Protein AF-A0A0F9QNY8-F1 (afdb_monomer_lite)

Sequence (390 aa):
MPELSDDEKRMIEIEEQAEVAAQELADTAKVEPTPGHRPQGAVPPGGPQTPKPKPKPRRVADGAPGIRGEDWPPPPAPPGTQGAATTAAPSGAMATREQPTALVPTMPAPLAETATTAAAAQAKAAVEARYLVAWRNPRSDDAVRGKLLRECQRPRFAKVAEYERPIGGGKSIKGPSIRFAEAAMRCMGNMLPEAYAIYDDDDKRIVRVSVTDLEANVTHTKDIVVTKTVERRSLRRGQEAVSSRTNSTGQTTHTVRASEDDLLNKEGALISKAMRTCALRLIPGDLVDEAMDLCRATASDHAAKDPDAARKEIADAFAQLNVTAADLEKYLGHDLSKCSPAQLADLRALYAAVRDGETTWAAVLEASGASTAPSGTGTDGLKAALGKKS

Secondary structure (DSSP, 8-state):
-PPPPHHHHHHHHHHHHHHHHHHHHHHHTT-PPP---PPP--PPPP-PPPPPPPPPPPP-------------PPPPPPPP--------------------------PPP-HHHHHHHHHHHHHHHHHHHHHHHHHHS---HHHHHHHHHHHHTSHHHHHHHEEEEEETTTEEEEEE-HHHHHHHHHHH-SEEEEEEEEEE-SSEEEEEEEEEETTTTEEEEEEEEEESEEEESS--TTPPEEEEEE-TTS-EEEEEEPPHHHHHHHHHHHHHHHHHHHHHHHS-HHHHHHHHHHHHHHHHHHHHH-HHHHHHHHHHHHHTTT--HHHHHHHHTS-GGG--HHHHHHHHHHHHHHHTTSS-HHHHHHHTT---------TTHHHHSSS---

Foldseek 3Di:
DDDDDPVRVVVVVVVVVVVVVVVVVVVVVPDDDDDDDDDDDDDDDDDDDDDDDDDDDDDDDDDDDDDDDDDDDDDDDDDDDDDDDDDDDDDDDDDDDDDPDDDDPPDPDPVVVVVVVVVVVVVVCVLVVLLVVCVVDPDDPVQLLVQLLVQLLPQVSLLQQKAWADDAPRDIDIFGHLSSLVSSCVSNPSKDWDKDFPDDDQFWTKIKTWIARSNVRDIDIDIDIQTQKDKDLDDDVPWDFPDWDQDPVRGIIGITGHDPVRSVLSVVLRNSVRNSVNSCVPDDVVSRVVSNVSSVVSNLVVCVVPVPVLLVVLQVLVVVVVQHQVLVCLLVVHHSVPDDSVNSSVSSSVSVCCVSVVDPSVRSCVSSVSDDPDPDPDPPVVVVVPPPDD

pLDDT: mean 73.67, std 22.43, range [26.45, 97.81]

Structure (mmCIF, N/CA/C/O backbone):
data_AF-A0A0F9QNY8-F1
#
_entry.id   AF-A0A0F9QNY8-F1
#
loop_
_atom_site.group_PDB
_atom_site.id
_atom_site.type_symbol
_atom_site.label_atom_id
_atom_site.label_alt_id
_atom_site.label_comp_id
_atom_site.label_asym_id
_atom_site.label_entity_id
_atom_site.label_seq_id
_atom_site.pdbx_PDB_ins_code
_atom_site.Cartn_x
_atom_site.Cartn_y
_atom_site.Cartn_z
_atom_site.occupancy
_atom_site.B_iso_or_equiv
_atom_site.auth_seq_id
_atom_site.auth_comp_id
_atom_site.auth_asym_id
_atom_site.auth_atom_id
_atom_site.pdbx_PDB_model_num
ATOM 1 N N . MET A 1 1 ? 37.080 -20.803 -36.837 1.00 48.16 1 MET A N 1
ATOM 2 C CA . MET A 1 1 ? 35.998 -19.938 -36.329 1.00 48.16 1 MET A CA 1
ATOM 3 C C . MET A 1 1 ? 35.086 -20.844 -35.525 1.00 48.16 1 MET A C 1
ATOM 5 O O . MET A 1 1 ? 34.641 -21.818 -36.120 1.00 48.16 1 MET A O 1
ATOM 9 N N . PRO A 1 2 ? 34.918 -20.658 -34.207 1.00 61.91 2 PRO A N 1
ATOM 10 C CA . PRO A 1 2 ? 33.970 -21.478 -33.463 1.00 61.91 2 PRO A CA 1
ATOM 11 C C . PRO A 1 2 ? 32.557 -21.136 -33.951 1.00 61.91 2 PRO A C 1
ATOM 13 O O . PRO A 1 2 ? 32.222 -19.960 -34.081 1.00 61.91 2 PRO A O 1
ATOM 16 N N . GLU A 1 3 ? 31.778 -22.153 -34.309 1.00 68.69 3 GLU A N 1
ATOM 17 C CA . GLU A 1 3 ? 30.377 -21.972 -34.686 1.00 68.69 3 GLU A CA 1
ATOM 18 C C . GLU A 1 3 ? 29.588 -21.525 -33.452 1.00 68.69 3 GLU A C 1
ATOM 20 O O . GLU A 1 3 ? 29.694 -22.142 -32.393 1.00 68.69 3 GLU A O 1
ATOM 25 N N . LEU A 1 4 ? 28.836 -20.430 -33.593 1.00 76.25 4 LEU A N 1
ATOM 26 C CA . LEU A 1 4 ? 27.919 -19.937 -32.565 1.00 76.25 4 LEU A CA 1
ATOM 27 C C . LEU A 1 4 ? 26.930 -21.044 -32.190 1.00 76.25 4 LEU A C 1
ATOM 29 O O . LEU A 1 4 ? 26.404 -21.738 -33.070 1.00 76.25 4 LEU A O 1
ATOM 33 N N . SER A 1 5 ? 26.682 -21.190 -30.892 1.00 83.00 5 SER A N 1
ATOM 34 C CA . SER A 1 5 ? 25.685 -22.125 -30.380 1.00 83.00 5 SER A CA 1
ATOM 35 C C . SER A 1 5 ? 24.284 -21.733 -30.859 1.00 83.00 5 SER A C 1
ATOM 37 O O . SER A 1 5 ? 24.007 -20.571 -31.165 1.00 83.00 5 SER A O 1
ATOM 39 N N . ASP A 1 6 ? 23.382 -22.706 -30.952 1.00 80.38 6 ASP A N 1
ATOM 40 C CA . ASP A 1 6 ? 22.031 -22.458 -31.469 1.00 80.38 6 ASP A CA 1
ATOM 41 C C . ASP A 1 6 ? 21.213 -21.516 -30.565 1.00 80.38 6 ASP A C 1
ATOM 43 O O . ASP A 1 6 ? 20.326 -20.813 -31.053 1.00 80.38 6 ASP A O 1
ATOM 47 N N . ASP A 1 7 ? 21.568 -21.421 -29.280 1.00 76.38 7 ASP A N 1
ATOM 48 C CA . ASP A 1 7 ? 20.998 -20.448 -28.346 1.00 76.38 7 ASP A CA 1
ATOM 49 C C . ASP A 1 7 ? 21.486 -19.018 -28.636 1.00 76.38 7 ASP A C 1
ATOM 51 O O . ASP A 1 7 ? 20.692 -18.080 -28.606 1.00 76.38 7 ASP A O 1
ATOM 55 N N . GLU A 1 8 ? 22.758 -18.832 -29.006 1.00 82.69 8 GLU A N 1
ATOM 56 C CA . GLU A 1 8 ? 23.292 -17.519 -29.404 1.00 82.69 8 GLU A CA 1
ATOM 57 C C . GLU A 1 8 ? 22.678 -17.033 -30.723 1.00 82.69 8 GLU A C 1
ATOM 59 O O . GLU A 1 8 ? 22.357 -15.854 -30.855 1.00 82.69 8 GLU A O 1
ATOM 64 N N . LYS A 1 9 ? 22.434 -17.940 -31.678 1.00 85.81 9 LYS A N 1
ATOM 65 C CA . LYS A 1 9 ? 21.741 -17.603 -32.935 1.00 85.81 9 LYS A CA 1
ATOM 66 C C . LYS A 1 9 ? 20.295 -17.169 -32.690 1.00 85.81 9 LYS A C 1
ATOM 68 O O . LYS A 1 9 ? 19.847 -16.200 -33.292 1.00 85.81 9 LYS A O 1
ATOM 73 N N . ARG A 1 10 ? 19.587 -17.841 -31.774 1.00 85.31 10 ARG A N 1
ATOM 74 C CA . ARG A 1 10 ? 18.216 -17.468 -31.386 1.00 85.31 10 ARG A CA 1
ATOM 75 C C . ARG A 1 10 ? 18.153 -16.124 -30.674 1.00 85.31 10 ARG A C 1
ATOM 77 O O . ARG A 1 10 ? 17.212 -15.375 -30.899 1.00 85.31 10 ARG A O 1
ATOM 84 N N . MET A 1 11 ? 19.141 -15.803 -29.841 1.00 80.88 11 MET A N 1
ATOM 85 C CA . MET A 1 11 ? 19.204 -14.494 -29.184 1.00 80.88 11 MET A CA 1
ATOM 86 C C . MET A 1 11 ? 19.400 -13.359 -30.193 1.00 80.88 11 MET A C 1
ATOM 88 O O . MET A 1 11 ? 18.719 -12.345 -30.084 1.00 80.88 11 MET A O 1
ATOM 92 N N . ILE A 1 12 ? 20.255 -13.559 -31.201 1.00 87.38 12 ILE A N 1
ATOM 93 C CA . ILE A 1 12 ? 20.459 -12.585 -32.285 1.00 87.38 12 ILE A CA 1
ATOM 94 C C . ILE A 1 12 ? 19.169 -12.400 -33.098 1.00 87.38 12 ILE A C 1
ATOM 96 O O . ILE A 1 12 ? 18.776 -11.273 -33.376 1.00 87.38 12 ILE A O 1
ATOM 100 N N . GLU A 1 13 ? 18.468 -13.490 -33.420 1.00 86.38 13 GLU A N 1
ATOM 101 C CA . GLU A 1 13 ? 17.210 -13.438 -34.176 1.00 86.38 13 GLU A CA 1
ATOM 102 C C . GLU A 1 13 ? 16.085 -12.730 -33.396 1.00 86.38 13 GLU A C 1
ATOM 104 O O . GLU A 1 13 ? 15.302 -11.976 -33.971 1.00 86.38 13 GLU A O 1
ATOM 109 N N . ILE A 1 14 ? 16.025 -12.913 -32.073 1.00 86.12 14 ILE A N 1
ATOM 110 C CA . ILE A 1 14 ? 15.071 -12.211 -31.199 1.00 86.12 14 ILE A CA 1
ATOM 111 C C . ILE A 1 14 ? 15.408 -10.717 -31.097 1.00 86.12 14 ILE A C 1
ATOM 113 O O . ILE A 1 14 ? 14.499 -9.885 -31.099 1.00 86.12 14 ILE A O 1
ATOM 117 N N . GLU A 1 15 ? 16.691 -10.367 -31.011 1.00 85.69 15 GLU A N 1
ATOM 118 C CA . GLU A 1 15 ? 17.145 -8.975 -30.945 1.00 85.69 15 GLU A CA 1
ATOM 119 C C . GLU A 1 15 ? 16.837 -8.230 -32.255 1.00 85.69 15 GLU A C 1
ATOM 121 O O . GLU A 1 15 ? 16.285 -7.129 -32.222 1.00 85.69 15 GLU A O 1
ATOM 126 N N . GLU A 1 16 ? 17.054 -8.879 -33.403 1.00 88.31 16 GLU A N 1
ATOM 127 C CA . GLU A 1 16 ? 16.723 -8.343 -34.728 1.00 88.31 16 GLU A CA 1
ATOM 128 C C . GLU A 1 16 ? 15.202 -8.170 -34.914 1.00 88.31 16 GLU A C 1
ATOM 130 O O . GLU A 1 16 ? 14.735 -7.133 -35.389 1.00 88.31 16 GLU A O 1
ATOM 135 N N . GLN A 1 17 ? 14.392 -9.132 -34.453 1.00 82.31 17 GLN A N 1
ATOM 136 C CA . GLN A 1 17 ? 12.926 -9.022 -34.482 1.00 82.31 17 GLN A CA 1
ATOM 137 C C . GLN A 1 17 ? 12.395 -7.901 -33.576 1.00 82.31 17 GLN A C 1
ATOM 139 O O . GLN A 1 17 ? 11.432 -7.217 -33.935 1.00 82.31 17 GLN A O 1
ATOM 144 N N . ALA A 1 18 ? 13.017 -7.686 -32.414 1.00 81.62 18 ALA A N 1
ATOM 145 C CA . ALA A 1 18 ? 12.651 -6.602 -31.508 1.00 81.62 18 ALA A CA 1
ATOM 146 C C . ALA A 1 18 ? 12.974 -5.221 -32.104 1.00 81.62 18 ALA A C 1
ATOM 148 O O . ALA A 1 18 ? 12.192 -4.281 -31.936 1.00 81.62 18 ALA A O 1
ATOM 149 N N . GLU A 1 19 ? 14.087 -5.099 -32.830 1.00 84.88 19 GLU A N 1
ATOM 150 C CA . GLU A 1 19 ? 14.492 -3.856 -33.489 1.00 84.88 19 GLU A CA 1
ATOM 151 C C . GLU A 1 19 ? 13.562 -3.505 -34.664 1.00 84.88 19 GLU A C 1
ATOM 153 O O . GLU A 1 19 ? 13.118 -2.360 -34.783 1.00 84.88 19 GLU A O 1
ATOM 158 N N . VAL A 1 20 ? 13.150 -4.500 -35.458 1.00 87.06 20 VAL A N 1
ATOM 159 C CA . VAL A 1 20 ? 12.150 -4.326 -36.530 1.00 87.06 20 VAL A CA 1
ATOM 160 C C . VAL A 1 20 ? 10.791 -3.902 -35.964 1.00 87.06 20 VAL A C 1
ATOM 162 O O . VAL A 1 20 ? 10.191 -2.945 -36.455 1.00 87.06 20 VAL A O 1
ATOM 165 N N . ALA A 1 21 ? 10.323 -4.541 -34.888 1.00 80.38 21 ALA A N 1
ATOM 166 C CA . ALA A 1 21 ? 9.055 -4.182 -34.250 1.00 80.38 21 ALA A CA 1
ATOM 167 C C . ALA A 1 21 ? 9.073 -2.757 -33.661 1.00 80.38 21 ALA A C 1
ATOM 169 O O . ALA A 1 21 ? 8.077 -2.031 -33.737 1.00 80.38 21 ALA A O 1
ATOM 170 N N . ALA A 1 22 ? 10.208 -2.327 -33.100 1.00 77.19 22 ALA A N 1
ATOM 171 C CA . ALA A 1 22 ? 10.386 -0.962 -32.612 1.00 77.19 22 ALA A CA 1
ATOM 172 C C . ALA A 1 22 ? 10.352 0.066 -33.757 1.00 77.19 22 ALA A C 1
ATOM 174 O O . ALA A 1 22 ? 9.765 1.143 -33.605 1.00 77.19 22 ALA A O 1
ATOM 175 N N . GLN A 1 23 ? 10.924 -0.279 -34.912 1.00 76.50 23 GLN A N 1
ATOM 176 C CA . GLN A 1 23 ? 10.921 0.567 -36.102 1.00 76.50 23 GLN A CA 1
ATOM 177 C C . GLN A 1 23 ? 9.512 0.709 -36.707 1.00 76.50 23 GLN A C 1
ATOM 179 O O . GLN A 1 23 ? 9.088 1.823 -37.020 1.00 76.50 23 GLN A O 1
ATOM 184 N N . GLU A 1 24 ? 8.735 -0.376 -36.778 1.00 76.88 24 GLU A N 1
ATOM 185 C CA . GLU A 1 24 ? 7.340 -0.346 -37.249 1.00 76.88 24 GLU A CA 1
ATOM 186 C C . GLU A 1 24 ? 6.421 0.483 -36.331 1.00 76.88 24 GLU A C 1
ATOM 188 O O . GLU A 1 24 ? 5.561 1.241 -36.798 1.00 76.88 24 GLU A O 1
ATOM 193 N N . LEU A 1 25 ? 6.628 0.414 -35.012 1.00 72.25 25 LEU A N 1
ATOM 194 C CA . LEU A 1 25 ? 5.935 1.265 -34.036 1.00 72.25 25 LEU A CA 1
ATOM 195 C C . LEU A 1 25 ? 6.307 2.749 -34.183 1.00 72.25 25 LEU A C 1
ATOM 197 O O . LEU A 1 25 ? 5.453 3.627 -34.039 1.00 72.25 25 LEU A O 1
ATOM 201 N N . ALA A 1 26 ? 7.566 3.047 -34.504 1.00 70.38 26 ALA A N 1
ATOM 202 C CA . ALA A 1 26 ? 8.018 4.414 -34.739 1.00 70.38 26 ALA A CA 1
ATOM 203 C C . ALA A 1 26 ? 7.465 5.001 -36.049 1.00 70.38 26 ALA A C 1
ATOM 205 O O . ALA A 1 26 ? 7.226 6.208 -36.124 1.00 70.38 26 ALA A O 1
ATOM 206 N N . ASP A 1 27 ? 7.239 4.173 -37.069 1.00 71.19 27 ASP A N 1
ATOM 207 C CA . ASP A 1 27 ? 6.723 4.617 -38.365 1.00 71.19 27 ASP A CA 1
ATOM 208 C C . ASP A 1 27 ? 5.192 4.726 -38.388 1.00 71.19 27 ASP A C 1
ATOM 210 O O . ASP A 1 27 ? 4.651 5.662 -38.982 1.00 71.19 27 ASP A O 1
ATOM 214 N N . THR A 1 28 ? 4.477 3.882 -37.639 1.00 67.56 28 THR A N 1
ATOM 215 C CA . THR A 1 28 ? 3.027 4.046 -37.413 1.00 67.56 28 THR A CA 1
ATOM 216 C C . THR A 1 28 ? 2.691 5.308 -36.611 1.00 67.56 28 THR A C 1
ATOM 218 O O . THR A 1 28 ? 1.649 5.921 -36.843 1.00 67.56 28 THR A O 1
ATOM 221 N N . ALA A 1 29 ? 3.597 5.772 -35.744 1.00 57.44 29 ALA A N 1
ATOM 222 C CA . ALA A 1 29 ? 3.457 7.035 -35.016 1.00 57.44 29 ALA A CA 1
ATOM 223 C C . ALA A 1 29 ? 3.679 8.300 -35.879 1.00 57.44 29 ALA A C 1
ATOM 225 O O . ALA A 1 29 ? 3.345 9.400 -35.436 1.00 57.44 29 ALA A O 1
ATOM 226 N N . LYS A 1 30 ? 4.219 8.171 -37.102 1.00 55.16 30 LYS A N 1
ATOM 227 C CA . LYS A 1 30 ? 4.477 9.294 -38.031 1.00 55.16 30 LYS A CA 1
ATOM 228 C C . LYS A 1 30 ? 3.367 9.518 -39.062 1.00 55.16 30 LYS A C 1
ATOM 230 O O . LYS A 1 30 ? 3.474 10.439 -39.871 1.00 55.16 30 LYS A O 1
ATOM 235 N N . VAL A 1 31 ? 2.309 8.706 -39.063 1.00 45.16 31 VAL A N 1
ATOM 236 C CA . VAL A 1 31 ? 1.190 8.871 -40.000 1.00 45.16 31 VAL A CA 1
ATOM 237 C C . VAL A 1 31 ? 0.299 10.025 -39.527 1.00 45.16 31 VAL A C 1
ATOM 239 O O . VAL A 1 31 ? -0.497 9.881 -38.601 1.00 45.16 31 VAL A O 1
ATOM 242 N N . GLU A 1 32 ? 0.452 11.192 -40.158 1.00 46.16 32 GLU A N 1
ATOM 243 C CA . GLU A 1 32 ? -0.436 12.345 -39.969 1.00 46.16 32 GLU A CA 1
ATOM 244 C C . GLU A 1 32 ? -1.901 11.990 -40.301 1.00 46.16 32 GLU A C 1
ATOM 246 O O . GLU A 1 32 ? -2.164 11.212 -41.225 1.00 46.16 32 GLU A O 1
ATOM 251 N N . PRO A 1 33 ? -2.891 12.566 -39.594 1.00 41.19 33 PRO A N 1
ATOM 252 C CA . PRO A 1 33 ? -4.293 12.263 -39.842 1.00 41.19 33 PRO A CA 1
ATOM 253 C C . PRO A 1 33 ? -4.755 12.813 -41.200 1.00 41.19 33 PRO A C 1
ATOM 255 O O . PRO A 1 33 ? -4.682 14.011 -41.475 1.00 41.19 33 PRO A O 1
ATOM 258 N N . THR A 1 34 ? -5.308 11.929 -42.032 1.00 45.88 34 THR A N 1
ATOM 259 C CA . THR A 1 34 ? -6.017 12.253 -43.280 1.00 45.88 34 THR A CA 1
ATOM 260 C C . THR A 1 34 ? -7.081 13.348 -43.084 1.00 45.88 34 THR A C 1
ATOM 262 O O . THR A 1 34 ? -7.859 13.273 -42.127 1.00 45.88 34 THR A O 1
ATOM 265 N N . PRO A 1 35 ? -7.200 14.334 -43.996 1.00 38.16 35 PRO A N 1
ATOM 266 C CA . PRO A 1 35 ? -8.125 15.451 -43.834 1.00 38.16 35 PRO A CA 1
ATOM 267 C C . PRO A 1 35 ? -9.572 15.046 -44.165 1.00 38.16 35 PRO A C 1
ATOM 269 O O . PRO A 1 35 ? -9.960 14.924 -45.326 1.00 38.16 35 PRO A O 1
ATOM 272 N N . GLY A 1 36 ? -10.390 14.867 -43.126 1.00 36.25 36 GLY A N 1
ATOM 273 C CA . GLY A 1 36 ? -11.839 14.680 -43.218 1.00 36.25 36 GLY A CA 1
ATOM 274 C C . GLY A 1 36 ? -12.617 16.000 -43.098 1.00 36.25 36 GLY A C 1
ATOM 275 O O . GLY A 1 36 ? -12.438 16.748 -42.145 1.00 36.25 36 GLY A O 1
ATOM 276 N N . HIS A 1 37 ? -13.467 16.259 -44.097 1.00 36.97 37 HIS A N 1
ATOM 277 C CA . HIS A 1 37 ? -14.650 17.142 -44.160 1.00 36.97 37 HIS A CA 1
ATOM 278 C C . HIS A 1 37 ? -14.891 18.194 -43.043 1.00 36.97 37 HIS A C 1
ATOM 280 O O . HIS A 1 37 ? -15.236 17.866 -41.910 1.00 36.97 37 HIS A O 1
ATOM 286 N N . ARG A 1 38 ? -14.884 19.487 -43.419 1.00 33.75 38 ARG A N 1
ATOM 287 C CA . ARG A 1 38 ? -15.447 20.597 -42.616 1.00 33.75 38 ARG A CA 1
ATOM 288 C C . ARG A 1 38 ? -16.982 20.616 -42.681 1.00 33.75 38 ARG A C 1
ATOM 290 O O . ARG A 1 38 ? -17.509 20.734 -43.788 1.00 33.75 38 ARG A O 1
ATOM 297 N N . PRO A 1 39 ? -17.705 20.700 -41.552 1.00 34.97 39 PRO A N 1
ATOM 298 C CA . PRO A 1 39 ? -18.996 21.371 -41.517 1.00 34.97 39 PRO A CA 1
ATOM 299 C C . PRO A 1 39 ? -18.795 22.893 -41.399 1.00 34.97 39 PRO A C 1
ATOM 301 O O . PRO A 1 39 ? -17.913 23.384 -40.694 1.00 34.97 39 PRO A O 1
ATOM 304 N N . GLN A 1 40 ? -19.595 23.641 -42.157 1.00 37.84 40 GLN A N 1
ATOM 305 C CA . GLN A 1 40 ? -19.577 25.101 -42.222 1.00 37.84 40 GLN A CA 1
ATOM 306 C C . GLN A 1 40 ? -20.138 25.716 -40.932 1.00 37.84 40 GLN A C 1
ATOM 308 O O . GLN A 1 40 ? -21.199 25.305 -40.470 1.00 37.84 40 GLN A O 1
ATOM 313 N N . GLY A 1 41 ? -19.465 26.746 -40.406 1.00 46.38 41 GLY A N 1
ATOM 314 C CA . GLY A 1 41 ? -20.040 27.658 -39.412 1.00 46.38 41 GLY A CA 1
ATOM 315 C C . GLY A 1 41 ? -19.128 27.986 -38.230 1.00 46.38 41 GLY A C 1
ATOM 316 O O . GLY A 1 41 ? -19.311 27.427 -37.159 1.00 46.38 41 GLY A O 1
ATOM 317 N N . ALA A 1 42 ? -18.189 28.924 -38.402 1.00 36.25 42 ALA A N 1
ATOM 318 C CA . ALA A 1 42 ? -17.665 29.769 -37.320 1.00 36.25 42 ALA A CA 1
ATOM 319 C C . ALA A 1 42 ? -16.827 30.930 -37.896 1.00 36.25 42 ALA A C 1
ATOM 321 O O . ALA A 1 42 ? -15.991 30.739 -38.777 1.00 36.25 42 ALA A O 1
ATOM 322 N N . VAL A 1 43 ? -17.099 32.136 -37.402 1.00 44.88 43 VAL A N 1
ATOM 323 C CA . VAL A 1 43 ? -16.531 33.448 -37.773 1.00 44.88 43 VAL A CA 1
ATOM 324 C C . VAL A 1 43 ? -15.030 33.539 -37.409 1.00 44.88 43 VAL A C 1
ATOM 326 O O . VAL A 1 43 ? -14.645 32.998 -36.373 1.00 44.88 43 VAL A O 1
ATOM 329 N N . PRO A 1 44 ? -14.163 34.215 -38.198 1.00 39.50 44 PRO A N 1
ATOM 330 C CA . PRO A 1 44 ? -12.722 34.256 -37.923 1.00 39.50 44 PRO A CA 1
ATOM 331 C C . PRO A 1 44 ? -12.344 35.286 -36.838 1.00 39.50 44 PRO A C 1
ATOM 333 O O . PRO A 1 44 ? -12.839 36.415 -36.887 1.00 39.50 44 PRO A O 1
ATOM 336 N N . PRO A 1 45 ? -11.418 34.978 -35.906 1.00 42.22 45 PRO A N 1
ATOM 337 C CA . PRO A 1 45 ? -10.757 35.995 -35.098 1.00 42.22 45 PRO A CA 1
ATOM 338 C C . PRO A 1 45 ? -9.492 36.534 -35.792 1.00 42.22 45 PRO A C 1
ATOM 340 O O . PRO A 1 45 ? -8.822 35.838 -36.554 1.00 42.22 45 PRO A O 1
ATOM 343 N N . GLY A 1 46 ? -9.217 37.815 -35.535 1.00 37.22 46 GLY A N 1
ATOM 344 C CA . GLY A 1 46 ? -8.216 38.650 -36.197 1.00 37.22 46 GLY A CA 1
ATOM 345 C C . GLY A 1 46 ? -6.745 38.247 -36.035 1.00 37.22 46 GLY A C 1
ATOM 346 O O . GLY A 1 46 ? -6.377 37.380 -35.249 1.00 37.22 46 GLY A O 1
ATOM 347 N N . GLY A 1 47 ? -5.921 38.921 -36.844 1.00 42.66 47 GLY A N 1
ATOM 348 C CA . GLY A 1 47 ? -4.499 38.661 -37.075 1.00 42.66 47 GLY A CA 1
ATOM 349 C C . GLY A 1 47 ? -3.542 38.850 -35.882 1.00 42.66 47 GLY A C 1
ATOM 350 O O . GLY A 1 47 ? -3.958 39.135 -34.758 1.00 42.66 47 GLY A O 1
ATOM 351 N N . PRO A 1 48 ? -2.230 38.671 -36.129 1.00 38.25 48 PRO A N 1
ATOM 352 C CA . PRO A 1 48 ? -1.230 38.408 -35.097 1.00 38.25 48 PRO A CA 1
ATOM 353 C C . PRO A 1 48 ? -0.912 39.654 -34.259 1.00 38.25 48 PRO A C 1
ATOM 355 O O . PRO A 1 48 ? -0.502 40.687 -34.786 1.00 38.25 48 PRO A O 1
ATOM 358 N N . GLN A 1 49 ? -1.057 39.541 -32.936 1.00 40.78 49 GLN A N 1
ATOM 359 C CA . GLN A 1 49 ? -0.598 40.550 -31.980 1.00 40.78 49 GLN A CA 1
ATOM 360 C C . GLN A 1 49 ? 0.861 40.282 -31.586 1.00 40.78 49 GLN A C 1
ATOM 362 O O . GLN A 1 49 ? 1.223 39.178 -31.185 1.00 40.78 49 GLN A O 1
ATOM 367 N N . THR A 1 50 ? 1.698 41.311 -31.691 1.00 41.34 50 THR A N 1
ATOM 368 C CA . THR A 1 50 ? 3.088 41.331 -31.220 1.00 41.34 50 THR A CA 1
ATOM 369 C C . THR A 1 50 ? 3.162 41.341 -29.681 1.00 41.34 50 THR A C 1
ATOM 371 O O . THR A 1 50 ? 2.289 41.916 -29.023 1.00 41.34 50 THR A O 1
ATOM 374 N N . PRO A 1 51 ? 4.191 40.730 -29.059 1.00 38.06 51 PRO A N 1
ATOM 375 C CA . PRO A 1 51 ? 4.292 40.663 -27.602 1.00 38.06 51 PRO A CA 1
ATOM 376 C C . PRO A 1 51 ? 4.698 42.016 -26.984 1.00 38.06 51 PRO A C 1
ATOM 378 O O . PRO A 1 51 ? 5.680 42.637 -27.389 1.00 38.06 51 PRO A O 1
ATOM 381 N N . LYS A 1 52 ? 3.945 42.464 -25.967 1.00 38.56 52 LYS A N 1
ATOM 382 C CA . LYS A 1 52 ? 4.226 43.679 -25.174 1.00 38.56 52 LYS A CA 1
ATOM 383 C C . LYS A 1 52 ? 5.443 43.490 -24.242 1.00 38.56 52 LYS A C 1
ATOM 385 O O . LYS A 1 52 ? 5.625 42.399 -23.701 1.00 38.56 52 LYS A O 1
ATOM 390 N N . PRO A 1 53 ? 6.248 44.542 -23.985 1.00 37.47 53 PRO A N 1
ATOM 391 C CA . PRO A 1 53 ? 7.438 44.460 -23.134 1.00 37.47 53 PRO A CA 1
ATOM 392 C C . PRO A 1 53 ? 7.106 44.403 -21.629 1.00 37.47 53 PRO A C 1
ATOM 394 O O . PRO A 1 53 ? 6.166 45.044 -21.158 1.00 37.47 53 PRO A O 1
ATOM 397 N N . LYS A 1 54 ? 7.916 43.651 -20.865 1.00 36.19 54 LYS A N 1
ATOM 398 C CA . LYS A 1 54 ? 7.806 43.482 -19.401 1.00 36.19 54 LYS A CA 1
ATOM 399 C C . LYS A 1 54 ? 8.063 44.804 -18.642 1.00 36.19 54 LYS A C 1
ATOM 401 O O . LYS A 1 54 ? 8.984 45.534 -19.016 1.00 36.19 54 LYS A O 1
ATOM 406 N N . PRO A 1 55 ? 7.328 45.110 -17.554 1.00 35.47 55 PRO A N 1
ATOM 407 C CA . PRO A 1 55 ? 7.560 46.315 -16.757 1.00 35.47 55 PRO A CA 1
ATOM 408 C C . PRO A 1 55 ? 8.789 46.188 -15.835 1.00 35.47 55 PRO A C 1
ATOM 410 O O . PRO A 1 55 ? 9.057 45.130 -15.267 1.00 35.47 55 PRO A O 1
ATOM 413 N N . LYS A 1 56 ? 9.533 47.294 -15.688 1.00 36.25 56 LYS A N 1
ATOM 414 C CA . LYS A 1 56 ? 10.728 47.442 -14.830 1.00 36.25 56 LYS A CA 1
ATOM 415 C C . LYS A 1 56 ? 10.366 47.431 -13.329 1.00 36.25 56 LYS A C 1
ATOM 417 O O . LYS A 1 56 ? 9.293 47.925 -12.977 1.00 36.25 56 LYS A O 1
ATOM 422 N N . PRO A 1 57 ? 11.257 46.963 -12.432 1.00 34.19 57 PRO A N 1
ATOM 423 C CA . PRO A 1 57 ? 10.996 46.963 -10.993 1.00 34.19 57 PRO A CA 1
ATOM 424 C C . PRO A 1 57 ? 11.032 48.384 -10.401 1.00 34.19 57 PRO A C 1
ATOM 426 O O . PRO A 1 57 ? 11.913 49.187 -10.714 1.00 34.19 57 PRO A O 1
ATOM 429 N N . ARG A 1 58 ? 10.058 48.692 -9.533 1.00 34.00 58 ARG A N 1
ATOM 430 C CA . ARG A 1 58 ? 9.976 49.946 -8.766 1.00 34.00 58 ARG A CA 1
ATOM 431 C C . ARG A 1 58 ? 11.014 49.962 -7.638 1.00 34.00 58 ARG A C 1
ATOM 433 O O . ARG A 1 58 ? 11.096 49.021 -6.856 1.00 34.00 58 ARG A O 1
ATOM 440 N N . ARG A 1 59 ? 11.739 51.080 -7.528 1.00 32.78 59 ARG A N 1
ATOM 441 C CA . ARG A 1 59 ? 12.509 51.497 -6.343 1.00 32.78 59 ARG A CA 1
ATOM 442 C C . ARG A 1 59 ? 11.543 51.772 -5.185 1.00 32.78 59 ARG A C 1
ATOM 444 O O . ARG A 1 59 ? 10.594 52.530 -5.376 1.00 32.78 59 ARG A O 1
ATOM 451 N N . VAL A 1 60 ? 11.813 51.224 -4.002 1.00 36.78 60 VAL A N 1
ATOM 452 C CA . VAL A 1 60 ? 11.215 51.676 -2.736 1.00 36.78 60 VAL A CA 1
ATOM 453 C C . VAL A 1 60 ? 12.352 52.156 -1.839 1.00 36.78 60 VAL A C 1
ATOM 455 O O . VAL A 1 60 ? 13.383 51.496 -1.744 1.00 36.78 60 VAL A O 1
ATOM 458 N N . ALA A 1 61 ? 12.168 53.358 -1.296 1.00 31.88 61 ALA A N 1
ATOM 459 C CA . ALA A 1 61 ? 13.085 54.077 -0.425 1.00 31.88 61 ALA A CA 1
ATOM 460 C C . ALA A 1 61 ? 12.884 53.706 1.057 1.00 31.88 61 ALA A C 1
ATOM 462 O O . ALA A 1 61 ? 11.894 53.077 1.426 1.00 31.88 61 ALA A O 1
ATOM 463 N N . ASP A 1 62 ? 13.866 54.123 1.849 1.00 32.09 62 ASP A N 1
ATOM 464 C CA . ASP A 1 62 ? 14.238 53.741 3.213 1.00 32.09 62 ASP A CA 1
ATOM 465 C C . ASP A 1 62 ? 13.258 54.041 4.371 1.00 32.09 62 ASP A C 1
ATOM 467 O O . ASP A 1 62 ? 12.467 54.982 4.315 1.00 32.09 62 ASP A O 1
ATOM 471 N N . GLY A 1 63 ? 13.449 53.296 5.480 1.00 29.08 63 GLY A N 1
ATOM 472 C CA . GLY A 1 63 ? 13.115 53.680 6.871 1.00 29.08 63 GLY A CA 1
ATOM 473 C C . GLY A 1 63 ? 12.601 52.522 7.761 1.00 29.08 63 GLY A C 1
ATOM 474 O O . GLY A 1 63 ? 11.395 52.333 7.822 1.00 29.08 63 GLY A O 1
ATOM 475 N N . ALA A 1 64 ? 13.434 51.626 8.334 1.00 29.42 64 ALA A N 1
ATOM 476 C CA . ALA A 1 64 ? 14.156 51.673 9.644 1.00 29.42 64 ALA A CA 1
ATOM 477 C C . ALA A 1 64 ? 13.510 50.736 10.720 1.00 29.42 64 ALA A C 1
ATOM 479 O O . ALA A 1 64 ? 12.314 50.489 10.608 1.00 29.42 64 ALA A O 1
ATOM 480 N N . PRO A 1 65 ? 14.178 50.275 11.816 1.00 40.75 65 PRO A N 1
ATOM 481 C CA . PRO A 1 65 ? 15.600 49.978 12.061 1.00 40.75 65 PRO A CA 1
ATOM 482 C C . PRO A 1 65 ? 15.888 48.552 12.643 1.00 40.75 65 PRO A C 1
ATOM 484 O O . PRO A 1 65 ? 15.111 47.999 13.411 1.00 40.75 65 PRO A O 1
ATOM 487 N N . GLY A 1 66 ? 17.082 48.019 12.345 1.00 28.77 66 GLY A N 1
ATOM 488 C CA . GLY A 1 66 ? 17.995 47.307 13.266 1.00 28.77 66 GLY A CA 1
ATOM 489 C C . GLY A 1 66 ? 17.622 45.970 13.935 1.00 28.77 66 GLY A C 1
ATOM 490 O O . GLY A 1 66 ? 17.087 45.977 15.036 1.00 28.77 66 GLY A O 1
ATOM 491 N N . ILE A 1 67 ? 18.163 44.855 13.415 1.00 35.69 67 ILE A N 1
ATOM 492 C CA . ILE A 1 67 ? 18.764 43.774 14.230 1.00 35.69 67 ILE A CA 1
ATOM 493 C C . ILE A 1 67 ? 20.096 43.372 13.574 1.00 35.69 67 ILE A C 1
ATOM 495 O O . ILE A 1 67 ? 20.165 43.142 12.369 1.00 35.69 67 ILE A O 1
ATOM 499 N N . ARG A 1 68 ? 21.172 43.382 14.368 1.00 33.16 68 ARG A N 1
ATOM 500 C CA . ARG A 1 68 ? 22.550 43.064 13.968 1.00 33.16 68 ARG A CA 1
ATOM 501 C C . ARG A 1 68 ? 22.789 41.551 13.967 1.00 33.16 68 ARG A C 1
ATOM 503 O O . ARG A 1 68 ? 22.520 40.918 14.976 1.00 33.16 68 ARG A O 1
ATOM 510 N N . GLY A 1 69 ? 23.390 41.072 12.877 1.00 31.06 69 GLY A N 1
ATOM 511 C CA . GLY A 1 69 ? 24.615 40.261 12.869 1.00 31.06 69 GLY A CA 1
ATOM 512 C C . GLY A 1 69 ? 24.544 38.808 13.332 1.00 31.06 69 GLY A C 1
ATOM 513 O O . GLY A 1 69 ? 24.665 38.555 14.521 1.00 31.06 69 GLY A O 1
ATOM 514 N N . GLU A 1 70 ? 24.554 37.882 12.372 1.00 34.00 70 GLU A N 1
ATOM 515 C CA . GLU A 1 70 ? 25.385 36.673 12.450 1.00 34.00 70 GLU A CA 1
ATOM 516 C C . GLU A 1 70 ? 26.056 36.452 11.082 1.00 34.00 70 GLU A C 1
ATOM 518 O O . GLU A 1 70 ? 25.394 36.247 10.063 1.00 34.00 70 GLU A O 1
ATOM 523 N N . ASP A 1 71 ? 27.384 36.591 11.073 1.00 38.00 71 ASP A N 1
ATOM 524 C CA . ASP A 1 71 ? 28.291 36.349 9.951 1.00 38.00 71 ASP A CA 1
ATOM 525 C C . ASP A 1 71 ? 28.449 34.838 9.716 1.00 38.00 71 ASP A C 1
ATOM 527 O O . ASP A 1 71 ? 28.964 34.127 10.580 1.00 38.00 71 ASP A O 1
ATOM 531 N N . TRP A 1 72 ? 28.082 34.343 8.529 1.00 37.31 72 TRP A N 1
ATOM 532 C CA . TRP A 1 72 ? 28.491 33.013 8.063 1.00 37.31 72 TRP A CA 1
ATOM 533 C C . TRP A 1 72 ? 29.575 33.157 6.983 1.00 37.31 72 TRP A C 1
ATOM 535 O O . TRP A 1 72 ? 29.317 33.793 5.955 1.00 37.31 72 TRP A O 1
ATOM 545 N N . PRO A 1 73 ? 30.789 32.604 7.168 1.00 44.53 73 PRO A N 1
ATOM 546 C CA . PRO A 1 73 ? 31.859 32.746 6.188 1.00 44.53 73 PRO A CA 1
ATOM 547 C C . PRO A 1 73 ? 31.593 31.892 4.930 1.00 44.53 73 PRO A C 1
ATOM 549 O O . PRO A 1 73 ? 31.059 30.783 5.035 1.00 44.53 73 PRO A O 1
ATOM 552 N N . PRO A 1 74 ? 31.976 32.362 3.726 1.00 55.28 74 PRO A N 1
ATOM 553 C CA . PRO A 1 74 ? 31.870 31.563 2.508 1.00 55.28 74 PRO A CA 1
ATOM 554 C C . PRO A 1 74 ? 32.875 30.391 2.508 1.00 55.28 74 PRO A C 1
ATOM 556 O O . PRO A 1 74 ? 33.953 30.505 3.098 1.00 55.28 74 PRO A O 1
ATOM 559 N N . PRO A 1 75 ? 32.554 29.263 1.841 1.00 49.56 75 PRO A N 1
ATOM 560 C CA . PRO A 1 75 ? 33.408 28.077 1.837 1.00 49.56 75 PRO A CA 1
ATOM 561 C C . PRO A 1 75 ? 34.737 28.310 1.088 1.00 49.56 75 PRO A C 1
ATOM 563 O O . PRO A 1 75 ? 34.762 29.048 0.098 1.00 49.56 75 PRO A O 1
ATOM 566 N N . PRO A 1 76 ? 35.845 27.677 1.528 1.00 47.19 76 PRO A N 1
ATOM 567 C CA . PRO A 1 76 ? 37.170 27.905 0.959 1.00 47.19 76 PRO A CA 1
ATOM 568 C C . PRO A 1 76 ? 37.350 27.253 -0.420 1.00 47.19 76 PRO A C 1
ATOM 570 O O . PRO A 1 76 ? 36.880 26.145 -0.679 1.00 47.19 76 PRO A O 1
ATOM 573 N N . ALA A 1 77 ? 38.084 27.948 -1.293 1.00 51.09 77 ALA A N 1
ATOM 574 C CA . ALA A 1 77 ? 38.516 27.455 -2.599 1.00 51.09 77 ALA A CA 1
ATOM 575 C C . ALA A 1 77 ? 39.570 26.329 -2.469 1.00 51.09 77 ALA A C 1
ATOM 577 O O . ALA A 1 77 ? 40.341 26.326 -1.505 1.00 51.09 77 ALA A O 1
ATOM 578 N N . PRO A 1 78 ? 39.647 25.387 -3.430 1.00 48.28 78 PRO A N 1
ATOM 579 C CA . PRO A 1 78 ? 40.623 24.300 -3.388 1.00 48.28 78 PRO A CA 1
ATOM 580 C C . PRO A 1 78 ? 42.062 24.820 -3.579 1.00 48.28 78 PRO A C 1
ATOM 582 O O . PRO A 1 78 ? 42.281 25.739 -4.375 1.00 48.28 78 PRO A O 1
ATOM 585 N N . PRO A 1 79 ? 43.060 24.250 -2.877 1.00 40.00 79 PRO A N 1
ATOM 586 C CA . PRO A 1 79 ? 44.420 24.771 -2.888 1.00 40.00 79 PRO A CA 1
ATOM 587 C C . PRO A 1 79 ? 45.138 24.471 -4.208 1.00 40.00 79 PRO A C 1
ATOM 589 O O . PRO A 1 79 ? 45.288 23.319 -4.620 1.00 40.00 79 PRO A O 1
ATOM 592 N N . GLY A 1 80 ? 45.630 25.537 -4.841 1.00 35.12 80 GLY A N 1
ATOM 593 C CA . GLY A 1 80 ? 46.607 25.467 -5.919 1.00 35.12 80 GLY A CA 1
ATOM 594 C C . GLY A 1 80 ? 47.967 25.013 -5.393 1.00 35.12 80 GLY A C 1
ATOM 595 O O . GLY A 1 80 ? 48.467 25.521 -4.393 1.00 35.12 80 GLY A O 1
ATOM 596 N N . THR A 1 81 ? 48.576 24.060 -6.089 1.00 33.78 81 THR A N 1
ATOM 597 C CA . THR A 1 81 ? 49.953 23.617 -5.868 1.00 33.78 81 THR A CA 1
ATOM 598 C C . THR A 1 81 ? 50.868 24.295 -6.889 1.00 33.78 81 THR A C 1
ATOM 600 O O . THR A 1 81 ? 50.900 23.947 -8.063 1.00 33.78 81 THR A O 1
ATOM 603 N N . GLN A 1 82 ? 51.619 25.286 -6.416 1.00 30.27 82 GLN A N 1
ATOM 604 C CA . GLN A 1 82 ? 52.906 25.736 -6.958 1.00 30.27 82 GLN A CA 1
ATOM 605 C C . GLN A 1 82 ? 53.884 25.569 -5.784 1.00 30.27 82 GLN A C 1
ATOM 607 O O . GLN A 1 82 ? 53.516 25.907 -4.666 1.00 30.27 82 GLN A O 1
ATOM 612 N N . GLY A 1 83 ? 55.109 25.066 -5.849 1.00 31.52 83 GLY A N 1
ATOM 613 C CA . GLY A 1 83 ? 56.017 24.575 -6.876 1.00 31.52 83 GLY A CA 1
ATOM 614 C C . GLY A 1 83 ? 57.383 24.457 -6.169 1.00 31.52 83 GLY A C 1
ATOM 615 O O . GLY A 1 83 ? 57.636 25.206 -5.226 1.00 31.52 83 GLY A O 1
ATOM 616 N N . ALA A 1 84 ? 58.261 23.534 -6.568 1.00 29.00 84 ALA A N 1
ATOM 617 C CA . ALA A 1 84 ? 59.667 23.563 -6.151 1.00 29.00 84 ALA A CA 1
ATOM 618 C C . ALA A 1 84 ? 60.565 22.868 -7.189 1.00 29.00 84 ALA A C 1
ATOM 620 O O . ALA A 1 84 ? 60.405 21.685 -7.478 1.00 29.00 84 ALA A O 1
ATOM 621 N N . ALA A 1 85 ? 61.491 23.652 -7.746 1.00 31.22 85 ALA A N 1
ATOM 622 C CA . ALA A 1 85 ? 62.657 23.248 -8.539 1.00 31.22 85 ALA A CA 1
ATOM 623 C C . ALA A 1 85 ? 63.689 22.519 -7.629 1.00 31.22 85 ALA A C 1
ATOM 625 O O . ALA A 1 85 ? 63.544 22.572 -6.414 1.00 31.22 85 ALA A O 1
ATOM 626 N N . THR A 1 86 ? 64.748 21.803 -8.023 1.00 30.33 86 THR A N 1
ATOM 627 C CA . THR A 1 86 ? 65.715 21.823 -9.137 1.00 30.33 86 THR A CA 1
ATOM 628 C C . THR A 1 86 ? 66.528 20.516 -9.021 1.00 30.33 86 THR A C 1
ATOM 630 O O . THR A 1 86 ? 66.807 20.104 -7.898 1.00 30.33 86 THR A O 1
ATOM 633 N N . THR A 1 87 ? 66.992 19.901 -10.118 1.00 30.36 87 THR A N 1
ATOM 634 C CA . THR A 1 87 ? 68.379 19.380 -10.282 1.00 30.36 87 THR A CA 1
ATOM 635 C C . THR A 1 87 ? 68.614 18.866 -11.709 1.00 30.36 87 THR A C 1
ATOM 637 O O . THR A 1 87 ? 67.683 18.531 -12.432 1.00 30.36 87 THR A O 1
ATOM 640 N N . ALA A 1 88 ? 69.873 18.941 -12.138 1.00 28.75 88 ALA A N 1
ATOM 641 C CA . ALA A 1 88 ? 70.334 19.077 -13.516 1.00 28.75 88 ALA A CA 1
ATOM 642 C C . ALA A 1 88 ? 70.696 17.755 -14.239 1.00 28.75 88 ALA A C 1
ATOM 644 O O . ALA A 1 88 ? 71.072 16.793 -13.585 1.00 28.75 88 ALA A O 1
ATOM 645 N N . ALA A 1 89 ? 70.585 17.794 -15.583 1.00 31.81 89 ALA A N 1
ATOM 646 C CA . ALA A 1 89 ? 71.409 17.246 -16.697 1.00 31.81 89 ALA A CA 1
ATOM 647 C C . ALA A 1 89 ? 72.414 16.072 -16.457 1.00 31.81 89 ALA A C 1
ATOM 649 O O . ALA A 1 89 ? 73.017 16.031 -15.389 1.00 31.81 89 ALA A O 1
ATOM 650 N N . PRO A 1 90 ? 72.755 15.219 -17.476 1.00 44.75 90 PRO A N 1
ATOM 651 C CA . PRO A 1 90 ? 72.998 15.660 -18.864 1.00 44.75 90 PRO A CA 1
ATOM 652 C C . PRO A 1 90 ? 72.698 14.710 -20.058 1.00 44.75 90 PRO A C 1
ATOM 654 O O . PRO A 1 90 ? 72.623 13.497 -19.939 1.00 44.75 90 PRO A O 1
ATOM 657 N N . SER A 1 91 ? 72.672 15.358 -21.235 1.00 29.70 91 SER A N 1
ATOM 658 C CA . SER A 1 91 ? 73.203 14.954 -22.555 1.00 29.70 91 SER A CA 1
ATOM 659 C C . SER A 1 91 ? 72.676 13.709 -23.286 1.00 29.70 91 SER A C 1
ATOM 661 O O . SER A 1 91 ? 72.895 12.578 -22.866 1.00 29.70 91 SER A O 1
ATOM 663 N N . GLY A 1 92 ? 72.184 13.931 -24.513 1.00 28.73 92 GLY A N 1
ATOM 664 C CA . GLY A 1 92 ? 72.361 12.976 -25.609 1.00 28.73 92 GLY A CA 1
ATOM 665 C C . GLY A 1 92 ? 71.276 13.000 -26.687 1.00 28.73 92 GLY A C 1
ATOM 666 O O . GLY A 1 92 ? 70.109 12.804 -26.391 1.00 28.73 92 GLY A O 1
ATOM 667 N N . ALA A 1 93 ? 71.723 13.123 -27.939 1.00 33.41 93 ALA A N 1
ATOM 668 C CA . ALA A 1 93 ? 71.022 12.845 -29.197 1.00 33.41 93 ALA A CA 1
ATOM 669 C C . ALA A 1 93 ? 70.073 13.920 -29.765 1.00 33.41 93 ALA A C 1
ATOM 671 O O . ALA A 1 93 ? 68.934 14.118 -29.351 1.00 33.41 93 ALA A O 1
ATOM 672 N N . MET A 1 94 ? 70.582 14.561 -30.822 1.00 38.59 94 MET A N 1
ATOM 673 C CA . MET A 1 94 ? 69.817 15.289 -31.826 1.00 38.59 94 MET A CA 1
ATOM 674 C C . MET A 1 94 ? 68.777 14.360 -32.463 1.00 38.59 94 MET A C 1
ATOM 676 O O . MET A 1 94 ? 69.138 13.321 -33.012 1.00 38.59 94 MET A O 1
ATOM 680 N N . ALA A 1 95 ? 67.513 14.771 -32.458 1.00 38.28 95 ALA A N 1
ATOM 681 C CA . ALA A 1 95 ? 66.503 14.237 -33.355 1.00 38.28 95 ALA A CA 1
ATOM 682 C C . ALA A 1 95 ? 65.656 15.391 -33.902 1.00 38.28 95 ALA A C 1
ATOM 684 O O . ALA A 1 95 ? 65.280 16.330 -33.203 1.00 38.28 95 ALA A O 1
ATOM 685 N N . THR A 1 96 ? 65.473 15.309 -35.206 1.00 36.69 96 THR A N 1
ATOM 686 C CA . THR A 1 96 ? 64.834 16.195 -36.169 1.00 36.69 96 THR A CA 1
ATOM 687 C C . THR A 1 96 ? 63.557 16.871 -35.658 1.00 36.69 96 THR A C 1
ATOM 689 O O . THR A 1 96 ? 62.646 16.235 -35.139 1.00 36.69 96 THR A O 1
ATOM 692 N N . ARG A 1 97 ? 63.489 18.192 -35.849 1.00 37.91 97 ARG A N 1
ATOM 693 C CA . ARG A 1 97 ? 62.339 19.049 -35.543 1.00 37.91 97 ARG A CA 1
ATOM 694 C C . ARG A 1 97 ? 61.207 18.793 -36.544 1.00 37.91 97 ARG A C 1
ATOM 696 O O . ARG A 1 97 ? 61.205 19.390 -37.617 1.00 37.91 97 ARG A O 1
ATOM 703 N N . GLU A 1 98 ? 60.236 17.963 -36.176 1.00 39.81 98 GLU A N 1
ATOM 704 C CA . GLU A 1 98 ? 58.905 17.978 -36.791 1.00 39.81 98 GLU A CA 1
ATOM 705 C C . GLU A 1 98 ? 58.030 19.018 -36.079 1.00 39.81 98 GLU A C 1
ATOM 707 O O . GLU A 1 98 ? 57.984 19.099 -34.851 1.00 39.81 98 GLU A O 1
ATOM 712 N N . GLN A 1 99 ? 57.392 19.889 -36.859 1.00 43.28 99 GLN A N 1
ATOM 713 C CA . GLN A 1 99 ? 56.454 20.877 -36.336 1.00 43.28 99 GLN A CA 1
ATOM 714 C C . GLN A 1 99 ? 55.172 20.163 -35.883 1.00 43.28 99 GLN A C 1
ATOM 716 O O . GLN A 1 99 ? 54.636 19.380 -36.666 1.00 43.28 99 GLN A O 1
ATOM 721 N N . PRO A 1 100 ? 54.626 20.436 -34.686 1.00 42.91 100 PRO A N 1
ATOM 722 C CA . PRO A 1 100 ? 53.302 19.946 -34.350 1.00 42.91 100 PRO A CA 1
ATOM 723 C C . PRO A 1 100 ? 52.262 20.717 -35.170 1.00 42.91 100 PRO A C 1
ATOM 725 O O . PRO A 1 100 ? 52.089 21.929 -35.021 1.00 42.91 100 PRO A O 1
ATOM 728 N N . THR A 1 101 ? 51.589 19.990 -36.056 1.00 41.72 101 THR A N 1
ATOM 729 C CA . THR A 1 101 ? 50.382 20.405 -36.769 1.00 41.72 101 THR A CA 1
ATOM 730 C C . THR A 1 101 ? 49.363 20.956 -35.771 1.00 41.72 101 THR A C 1
ATOM 732 O O . THR A 1 101 ? 49.154 20.383 -34.702 1.00 41.72 101 THR A O 1
ATOM 735 N N . ALA A 1 102 ? 48.760 22.093 -36.112 1.00 43.00 102 ALA A N 1
ATOM 736 C CA . ALA A 1 102 ? 47.829 22.831 -35.272 1.00 43.00 102 ALA A CA 1
ATOM 737 C C . ALA A 1 102 ? 46.747 21.930 -34.647 1.00 43.00 102 ALA A C 1
ATOM 739 O O . ALA A 1 102 ? 46.015 21.239 -35.356 1.00 43.00 102 ALA A O 1
ATOM 740 N N . LEU A 1 103 ? 46.616 21.991 -33.316 1.00 50.59 103 LEU A N 1
ATOM 741 C CA . LEU A 1 103 ? 45.428 21.520 -32.612 1.00 50.59 103 LEU A CA 1
ATOM 742 C C . LEU A 1 103 ? 44.224 22.309 -33.130 1.00 50.59 103 LEU A C 1
ATOM 744 O O . LEU A 1 103 ? 44.056 23.491 -32.828 1.00 50.59 103 LEU A O 1
ATOM 748 N N . VAL A 1 104 ? 43.386 21.639 -33.914 1.00 51.06 104 VAL A N 1
ATOM 749 C CA . VAL A 1 104 ? 42.023 22.087 -34.185 1.00 51.06 104 VAL A CA 1
ATOM 750 C C . VAL A 1 104 ? 41.309 22.142 -32.830 1.00 51.06 104 VAL A C 1
ATOM 752 O O . VAL A 1 104 ? 41.301 21.129 -32.126 1.00 51.06 104 VAL A O 1
ATOM 755 N N . PRO A 1 105 ? 40.735 23.280 -32.407 1.00 48.22 105 PRO A N 1
ATOM 756 C CA . PRO A 1 105 ? 39.921 23.294 -31.207 1.00 48.22 105 PRO A CA 1
ATOM 757 C C . PRO A 1 105 ? 38.656 22.489 -31.511 1.00 48.22 105 PRO A C 1
ATOM 759 O O . PRO A 1 105 ? 37.777 22.950 -32.240 1.00 48.22 105 PRO A O 1
ATOM 762 N N . THR A 1 106 ? 38.576 21.268 -30.981 1.00 55.00 106 THR A N 1
ATOM 763 C CA . THR A 1 106 ? 37.325 20.512 -30.918 1.00 55.00 106 THR A CA 1
ATOM 764 C C . THR A 1 106 ? 36.321 21.385 -30.182 1.00 55.00 106 THR A C 1
ATOM 766 O O . THR A 1 106 ? 36.460 21.631 -28.983 1.00 55.00 106 THR A O 1
ATOM 769 N N . MET A 1 107 ? 35.345 21.920 -30.915 1.00 55.28 107 MET A N 1
ATOM 770 C CA . MET A 1 107 ? 34.250 22.660 -30.305 1.00 55.28 107 MET A CA 1
ATOM 771 C C . MET A 1 107 ? 33.551 21.733 -29.301 1.00 55.28 107 MET A C 1
ATOM 773 O O . MET A 1 107 ? 33.345 20.559 -29.620 1.00 55.28 107 MET A O 1
ATOM 777 N N . PRO A 1 108 ? 33.199 22.207 -28.094 1.00 56.81 108 PRO A N 1
ATOM 778 C CA . PRO A 1 108 ? 32.426 21.393 -27.172 1.00 56.81 108 PRO A CA 1
ATOM 779 C C . PRO A 1 108 ? 31.100 21.042 -27.849 1.00 56.81 108 PRO A C 1
ATOM 781 O O . PRO A 1 108 ? 30.347 21.935 -28.244 1.00 56.81 108 PRO A O 1
ATOM 784 N N . ALA A 1 109 ? 30.838 19.743 -28.010 1.00 58.53 109 ALA A N 1
ATOM 785 C CA . ALA A 1 109 ? 29.531 19.246 -28.420 1.00 58.53 109 ALA A CA 1
ATOM 786 C C . ALA A 1 109 ? 28.444 19.885 -27.530 1.00 58.53 109 ALA A C 1
ATOM 788 O O . ALA A 1 109 ? 28.697 20.123 -26.340 1.00 58.53 109 ALA A O 1
ATOM 789 N N . PRO A 1 110 ? 27.255 20.204 -28.069 1.00 57.41 110 PRO A N 1
ATOM 790 C CA . PRO A 1 110 ? 26.222 20.871 -27.293 1.00 57.41 110 PRO A CA 1
ATOM 791 C C . PRO A 1 110 ? 25.825 19.990 -26.100 1.00 57.41 110 PRO A C 1
ATOM 793 O O . PRO A 1 110 ? 25.235 18.927 -26.261 1.00 57.41 110 PRO A O 1
ATOM 796 N N . LEU A 1 111 ? 26.129 20.456 -24.883 1.00 60.31 111 LEU A N 1
ATOM 797 C CA . LEU A 1 111 ? 25.870 19.781 -23.598 1.00 60.31 111 LEU A CA 1
ATOM 798 C C . LEU A 1 111 ? 24.430 19.241 -23.448 1.00 60.31 111 LEU A C 1
ATOM 800 O O . LEU A 1 111 ? 24.200 18.302 -22.689 1.00 60.31 111 LEU A O 1
ATOM 804 N N . ALA A 1 11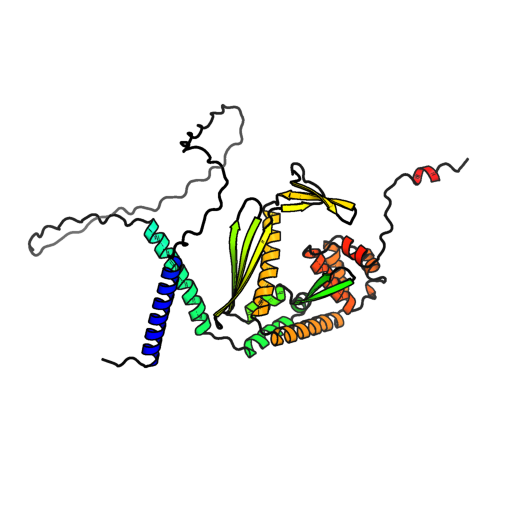2 ? 23.466 19.816 -24.173 1.00 61.12 112 ALA A N 1
ATOM 805 C CA . ALA A 1 112 ? 22.068 19.390 -24.189 1.00 61.12 112 ALA A CA 1
ATOM 806 C C . ALA A 1 112 ? 21.842 18.026 -24.878 1.00 61.12 112 ALA A C 1
ATOM 808 O O . ALA A 1 112 ? 21.020 17.232 -24.412 1.00 61.12 112 ALA A O 1
ATOM 809 N N . GLU A 1 113 ? 22.584 17.721 -25.947 1.00 67.88 113 GLU A N 1
ATOM 810 C CA . GLU A 1 113 ? 22.501 16.422 -26.634 1.00 67.88 113 GLU A CA 1
ATOM 811 C C . GLU A 1 113 ? 23.139 15.318 -25.780 1.00 67.88 113 GLU A C 1
ATOM 813 O O . GLU A 1 113 ? 22.582 14.226 -25.645 1.00 67.88 113 GLU A O 1
ATOM 818 N N . THR A 1 114 ? 24.239 15.632 -25.089 1.00 74.81 114 THR A N 1
ATOM 819 C CA . THR A 1 114 ? 24.887 14.728 -24.126 1.00 74.81 114 THR A CA 1
ATOM 820 C C . THR A 1 114 ? 24.001 14.430 -22.911 1.00 74.81 114 THR A C 1
ATOM 822 O O . THR A 1 114 ? 23.971 13.303 -22.427 1.00 74.81 114 THR A O 1
ATOM 825 N N . ALA A 1 115 ? 23.240 15.412 -22.415 1.00 77.56 115 ALA A N 1
ATOM 826 C CA . ALA A 1 115 ? 22.342 15.210 -21.275 1.00 77.56 115 ALA A CA 1
ATOM 827 C C . ALA A 1 115 ? 21.143 14.309 -21.624 1.00 77.56 115 ALA A C 1
ATOM 829 O O . ALA A 1 115 ? 20.779 13.429 -20.844 1.00 77.56 115 ALA A O 1
ATOM 830 N N . THR A 1 116 ? 20.557 14.495 -22.810 1.00 83.50 116 THR A N 1
ATOM 831 C CA . THR A 1 116 ? 19.412 13.693 -23.278 1.00 83.50 116 THR A CA 1
ATOM 832 C C . THR A 1 116 ? 19.825 12.246 -23.553 1.00 83.50 116 THR A C 1
ATOM 834 O O . THR A 1 116 ? 19.142 11.313 -23.131 1.00 83.50 116 THR A O 1
ATOM 837 N N . THR A 1 117 ? 20.979 12.048 -24.196 1.00 86.50 117 THR A N 1
ATOM 838 C CA . THR A 1 117 ? 21.536 10.709 -24.447 1.00 86.50 117 THR A CA 1
ATOM 839 C C . THR A 1 117 ? 21.922 9.995 -23.153 1.00 86.50 117 THR A C 1
ATOM 841 O O . THR A 1 117 ? 21.609 8.815 -22.998 1.00 86.50 117 THR A O 1
ATOM 844 N N . ALA A 1 118 ? 22.514 10.702 -22.185 1.00 86.38 118 ALA A N 1
ATOM 845 C CA . ALA A 1 118 ? 22.831 10.135 -20.877 1.00 86.38 118 ALA A CA 1
ATOM 846 C C . ALA A 1 118 ? 21.571 9.695 -20.109 1.00 86.38 118 ALA A C 1
ATOM 848 O O . ALA A 1 118 ? 21.548 8.593 -19.563 1.00 86.38 118 ALA A O 1
ATOM 849 N N . ALA A 1 119 ? 20.508 10.506 -20.108 1.00 88.50 119 ALA A N 1
ATOM 850 C CA . ALA A 1 119 ? 19.248 10.163 -19.445 1.00 88.50 119 ALA A CA 1
ATOM 851 C C . ALA A 1 119 ? 18.561 8.946 -20.092 1.00 88.50 119 ALA A C 1
ATOM 853 O O . ALA A 1 119 ? 18.095 8.049 -19.387 1.00 88.50 119 ALA A O 1
ATOM 854 N N . ALA A 1 120 ? 18.547 8.875 -21.428 1.00 88.56 120 ALA A N 1
ATOM 855 C CA . ALA A 1 120 ? 18.002 7.731 -22.157 1.00 88.56 120 ALA A CA 1
ATOM 856 C C . ALA A 1 120 ? 18.797 6.441 -21.883 1.00 88.56 120 ALA A C 1
ATOM 858 O O . ALA A 1 120 ? 18.204 5.396 -21.616 1.00 88.56 120 ALA A O 1
ATOM 859 N N . ALA A 1 121 ? 20.133 6.520 -21.876 1.00 90.88 121 ALA A N 1
ATOM 860 C CA . ALA A 1 121 ? 20.997 5.387 -21.554 1.00 90.88 121 ALA A CA 1
ATOM 861 C C . ALA A 1 121 ? 20.795 4.898 -20.110 1.00 90.88 121 ALA A C 1
ATOM 863 O O . ALA A 1 121 ? 20.719 3.694 -19.875 1.00 90.88 121 ALA A O 1
ATOM 864 N N . GLN A 1 122 ? 20.644 5.814 -19.147 1.00 90.75 122 GLN A N 1
ATOM 865 C CA . GLN A 1 122 ? 20.336 5.468 -17.757 1.00 90.75 122 GLN A CA 1
ATOM 866 C C . GLN A 1 122 ? 18.973 4.785 -17.615 1.00 90.75 122 GLN A C 1
ATOM 868 O O . GLN A 1 122 ? 18.867 3.793 -16.896 1.00 90.75 122 GLN A O 1
ATOM 873 N N . ALA A 1 123 ? 17.941 5.278 -18.307 1.00 90.50 123 ALA A N 1
ATOM 874 C CA . ALA A 1 123 ? 16.613 4.670 -18.285 1.00 90.50 123 ALA A CA 1
ATOM 875 C C . ALA A 1 123 ? 16.628 3.257 -18.890 1.00 90.50 123 ALA A C 1
ATOM 877 O O . ALA A 1 123 ? 16.116 2.327 -18.267 1.00 90.50 123 ALA A O 1
ATOM 878 N N . LYS A 1 124 ? 17.281 3.080 -20.049 1.00 93.38 124 LYS A N 1
ATOM 879 C CA . LYS A 1 124 ? 17.464 1.770 -20.692 1.00 93.38 124 LYS A CA 1
ATOM 880 C C . LYS A 1 124 ? 18.188 0.796 -19.759 1.00 93.38 124 LYS A C 1
ATOM 882 O O . LYS A 1 124 ? 17.645 -0.260 -19.449 1.00 93.38 124 LYS A O 1
ATOM 887 N N . ALA A 1 125 ? 19.337 1.201 -19.217 1.00 93.94 125 ALA A N 1
ATOM 888 C CA . ALA A 1 125 ? 20.120 0.372 -18.304 1.00 93.94 125 ALA A CA 1
ATOM 889 C C . ALA A 1 125 ? 19.349 0.011 -17.021 1.00 93.94 125 ALA A C 1
ATOM 891 O O . ALA A 1 125 ? 19.458 -1.109 -16.530 1.00 93.94 125 ALA A O 1
ATOM 892 N N . ALA A 1 126 ? 18.547 0.931 -16.474 1.00 92.19 126 ALA A N 1
ATOM 893 C CA . ALA A 1 126 ? 17.735 0.662 -15.289 1.00 92.19 126 ALA A CA 1
ATOM 894 C C . ALA A 1 126 ? 16.627 -0.365 -15.565 1.00 92.19 126 ALA A C 1
ATOM 896 O O . ALA A 1 126 ? 16.384 -1.238 -14.731 1.00 92.19 126 ALA A O 1
ATOM 897 N N . VAL A 1 127 ? 15.965 -0.274 -16.722 1.00 93.06 127 VAL A N 1
ATOM 898 C CA . VAL A 1 127 ? 14.938 -1.237 -17.140 1.00 93.06 127 VAL A CA 1
ATOM 899 C C . VAL A 1 127 ? 15.568 -2.608 -17.386 1.00 93.06 127 VAL A C 1
ATOM 901 O O . VAL A 1 127 ? 15.129 -3.590 -16.791 1.00 93.06 127 VAL A O 1
ATOM 904 N N . GLU A 1 128 ? 16.643 -2.671 -18.172 1.00 94.31 128 GLU A N 1
ATOM 905 C CA . GLU A 1 128 ? 17.375 -3.912 -18.456 1.00 94.31 128 GLU A CA 1
ATOM 906 C C . GLU A 1 128 ? 17.883 -4.583 -17.180 1.00 94.31 128 GLU A C 1
ATOM 908 O O . GLU A 1 128 ? 17.683 -5.781 -16.991 1.00 94.31 128 GLU A O 1
ATOM 913 N N . ALA A 1 129 ? 18.473 -3.817 -16.257 1.00 94.75 129 ALA A N 1
ATOM 914 C CA . ALA A 1 129 ? 18.971 -4.354 -14.996 1.00 94.75 129 ALA A CA 1
ATOM 915 C C . ALA A 1 129 ? 17.855 -4.993 -14.155 1.00 94.75 129 ALA A C 1
ATOM 917 O O . ALA A 1 129 ? 18.069 -6.049 -13.561 1.00 94.75 129 ALA A O 1
ATOM 918 N N . ARG A 1 130 ? 16.659 -4.389 -14.115 1.00 93.69 130 ARG A N 1
ATOM 919 C CA . ARG A 1 130 ? 15.509 -4.928 -13.368 1.00 93.69 130 ARG A CA 1
ATOM 920 C C . ARG A 1 130 ? 15.054 -6.271 -13.938 1.00 93.69 130 ARG A C 1
ATOM 922 O O . ARG A 1 130 ? 14.910 -7.225 -13.176 1.00 93.69 130 ARG A O 1
ATOM 929 N N . TYR A 1 131 ? 14.888 -6.359 -15.258 1.00 95.00 131 TYR A N 1
ATOM 930 C CA . TYR A 1 131 ? 14.502 -7.609 -15.917 1.00 95.00 131 TYR A CA 1
ATOM 931 C C . TYR A 1 131 ? 15.598 -8.674 -15.824 1.00 95.00 131 TYR A C 1
ATOM 933 O O . TYR A 1 131 ? 15.298 -9.831 -15.550 1.00 95.00 131 TYR A O 1
ATOM 941 N N . LEU A 1 132 ? 16.873 -8.295 -15.947 1.00 95.62 132 LEU A N 1
ATOM 942 C CA . LEU A 1 132 ? 17.994 -9.226 -15.807 1.00 95.62 132 LEU A CA 1
ATOM 943 C C . LEU A 1 132 ? 18.081 -9.814 -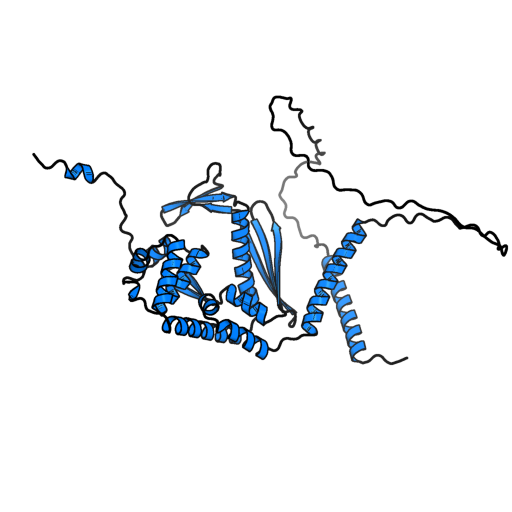14.390 1.00 95.62 132 LEU A C 1
ATOM 945 O O . LEU A 1 132 ? 18.344 -11.006 -14.235 1.00 95.62 132 LEU A O 1
ATOM 949 N N . VAL A 1 133 ? 17.868 -8.998 -13.350 1.00 94.56 133 VAL A N 1
ATOM 950 C CA . VAL A 1 133 ? 17.859 -9.464 -11.952 1.00 94.56 133 VAL A CA 1
ATOM 951 C C . VAL A 1 133 ? 16.692 -10.414 -11.698 1.00 94.56 133 VAL A C 1
ATOM 953 O O . VAL A 1 133 ? 16.907 -11.448 -11.063 1.00 94.56 133 VAL A O 1
ATOM 956 N N . ALA A 1 134 ? 15.499 -10.096 -12.210 1.00 94.50 134 ALA A N 1
ATOM 957 C CA . ALA A 1 134 ? 14.327 -10.961 -12.096 1.00 94.50 134 ALA A CA 1
ATOM 958 C C . ALA A 1 134 ? 14.538 -12.294 -12.833 1.00 94.50 134 ALA A C 1
ATOM 960 O O . ALA A 1 134 ? 14.283 -13.355 -12.274 1.00 94.50 134 ALA A O 1
ATOM 961 N N . TRP A 1 135 ? 15.100 -12.249 -14.044 1.00 93.81 135 TRP A N 1
ATOM 962 C CA . TRP A 1 135 ? 15.401 -13.437 -14.841 1.00 93.81 135 TRP A CA 1
ATOM 963 C C . TRP A 1 135 ? 16.468 -14.336 -14.200 1.00 93.81 135 TRP A C 1
ATOM 965 O O . TRP A 1 135 ? 16.341 -15.558 -14.216 1.00 93.81 135 TRP A O 1
ATOM 975 N N . ARG A 1 136 ? 17.511 -13.752 -13.590 1.00 95.19 136 ARG A N 1
ATOM 976 C CA . ARG A 1 136 ? 18.549 -14.515 -12.870 1.00 95.19 136 ARG A CA 1
ATOM 977 C C . ARG A 1 136 ? 18.072 -15.107 -11.549 1.00 95.19 136 ARG A C 1
ATOM 979 O O . ARG A 1 136 ? 18.618 -16.121 -11.125 1.00 95.19 136 ARG A O 1
ATOM 986 N N . ASN A 1 137 ? 17.118 -14.461 -10.887 1.00 93.00 137 ASN A N 1
ATOM 987 C CA . ASN A 1 137 ? 16.611 -14.870 -9.582 1.00 93.00 137 ASN A CA 1
ATOM 988 C C . ASN A 1 137 ? 15.086 -15.052 -9.643 1.00 93.00 137 ASN A C 1
ATOM 990 O O . ASN A 1 137 ? 14.365 -14.258 -9.026 1.00 93.00 137 ASN A O 1
ATOM 994 N N . PRO A 1 138 ? 14.590 -16.069 -10.374 1.00 92.81 138 PRO A N 1
ATOM 995 C CA . PRO A 1 138 ? 13.161 -16.336 -10.455 1.00 92.81 138 PRO A CA 1
ATOM 996 C C . PRO A 1 138 ? 12.611 -16.712 -9.077 1.00 92.81 138 PRO A C 1
ATOM 998 O O . PRO A 1 138 ? 13.304 -17.331 -8.254 1.00 92.81 138 PRO A O 1
ATOM 1001 N N . ARG A 1 139 ? 11.362 -16.336 -8.802 1.00 93.06 139 ARG A N 1
ATOM 1002 C CA . ARG A 1 139 ? 10.716 -16.682 -7.536 1.00 93.06 139 ARG A CA 1
ATOM 1003 C C . ARG A 1 139 ? 10.303 -18.150 -7.523 1.00 93.06 139 ARG A C 1
ATOM 1005 O O . ARG A 1 139 ? 10.075 -18.783 -8.547 1.00 93.06 139 ARG A O 1
ATOM 1012 N N . SER A 1 140 ? 10.172 -18.681 -6.314 1.00 93.38 140 SER A N 1
ATOM 1013 C CA . SER A 1 140 ? 9.517 -19.963 -6.061 1.00 93.38 140 SER A CA 1
ATOM 1014 C C . SER A 1 140 ? 8.210 -19.682 -5.334 1.00 93.38 140 SER A C 1
ATOM 1016 O O . SER A 1 140 ? 8.236 -19.078 -4.258 1.00 93.38 140 SER A O 1
ATOM 1018 N N . ASP A 1 141 ? 7.090 -20.124 -5.900 1.00 88.69 141 ASP A N 1
ATOM 1019 C CA . ASP A 1 141 ? 5.759 -19.886 -5.332 1.00 88.69 141 ASP A CA 1
ATOM 1020 C C . ASP A 1 141 ? 5.626 -20.483 -3.920 1.00 88.69 141 ASP A C 1
ATOM 1022 O O . ASP A 1 141 ? 5.108 -19.830 -3.014 1.00 88.69 141 ASP A O 1
ATOM 1026 N N . ASP A 1 142 ? 6.225 -21.652 -3.672 1.00 92.75 142 ASP A N 1
ATOM 1027 C CA . ASP A 1 142 ? 6.293 -22.259 -2.335 1.00 92.75 142 ASP A CA 1
ATOM 1028 C C . ASP A 1 142 ? 7.072 -21.389 -1.338 1.00 92.75 142 ASP A C 1
ATOM 1030 O O . ASP A 1 142 ? 6.671 -21.213 -0.180 1.00 92.75 142 ASP A O 1
ATOM 1034 N N . ALA A 1 143 ? 8.189 -20.803 -1.778 1.00 93.88 143 ALA A N 1
ATOM 1035 C CA . ALA A 1 143 ? 8.983 -19.910 -0.943 1.00 93.88 143 ALA A CA 1
ATOM 1036 C C . ALA A 1 143 ? 8.240 -18.596 -0.658 1.00 93.88 143 ALA A C 1
ATOM 1038 O O . ALA A 1 143 ? 8.319 -18.074 0.459 1.00 93.88 143 ALA A O 1
ATOM 1039 N N . VAL A 1 144 ? 7.511 -18.066 -1.645 1.00 95.38 144 VAL A N 1
ATOM 1040 C CA . VAL A 1 144 ? 6.640 -16.894 -1.486 1.00 95.38 144 VAL A CA 1
ATOM 1041 C C . VAL A 1 144 ? 5.550 -17.196 -0.463 1.00 95.38 144 VAL A C 1
ATOM 1043 O O . VAL A 1 144 ? 5.410 -16.446 0.507 1.00 95.38 144 VAL A O 1
ATOM 1046 N N . ARG A 1 145 ? 4.844 -18.321 -0.618 1.00 95.81 145 ARG A N 1
ATOM 1047 C CA . ARG A 1 145 ? 3.809 -18.785 0.309 1.00 95.81 145 ARG A CA 1
ATOM 1048 C C . ARG A 1 145 ? 4.345 -18.889 1.731 1.00 95.81 145 ARG A C 1
ATOM 1050 O O . ARG A 1 145 ? 3.795 -18.282 2.646 1.00 95.81 145 ARG A O 1
ATOM 1057 N N . GLY A 1 146 ? 5.470 -19.577 1.930 1.00 96.12 146 GLY A N 1
ATOM 1058 C CA . GLY A 1 146 ? 6.087 -19.726 3.251 1.00 96.12 146 GLY A CA 1
ATOM 1059 C C . GLY A 1 146 ? 6.473 -18.391 3.904 1.00 96.12 146 GLY A C 1
ATOM 1060 O O . GLY A 1 146 ? 6.286 -18.216 5.112 1.00 96.12 146 GLY A O 1
ATOM 1061 N N . LYS A 1 147 ? 6.982 -17.425 3.125 1.00 96.31 147 LYS A N 1
ATOM 1062 C CA . LYS A 1 147 ? 7.290 -16.069 3.616 1.00 96.31 147 LYS A CA 1
ATOM 1063 C C . LYS A 1 147 ? 6.019 -15.306 3.994 1.00 96.31 147 LYS A C 1
ATOM 1065 O O . LYS A 1 147 ? 5.982 -14.703 5.065 1.00 96.31 147 LYS A O 1
ATOM 1070 N N . LEU A 1 148 ? 4.992 -15.355 3.148 1.00 96.50 148 LEU A N 1
ATOM 1071 C CA . LEU A 1 148 ? 3.738 -14.638 3.363 1.00 96.50 148 LEU A CA 1
ATOM 1072 C C . LEU A 1 148 ? 2.984 -15.171 4.587 1.00 96.50 148 LEU A C 1
ATOM 1074 O O . LEU A 1 148 ? 2.582 -14.391 5.449 1.00 96.50 148 LEU A O 1
ATOM 1078 N N . LEU A 1 149 ? 2.859 -16.493 4.728 1.00 95.94 149 LEU A N 1
ATOM 1079 C CA . LEU A 1 149 ? 2.192 -17.102 5.883 1.00 95.94 149 LEU A CA 1
ATOM 1080 C C . LEU A 1 149 ? 2.918 -16.784 7.197 1.00 95.94 149 LEU A C 1
ATOM 1082 O O . LEU A 1 149 ? 2.273 -16.545 8.216 1.00 95.94 149 LEU A O 1
ATOM 1086 N N . ARG A 1 150 ? 4.255 -16.695 7.182 1.00 96.19 150 ARG A N 1
ATOM 1087 C CA . ARG A 1 150 ? 5.039 -16.270 8.353 1.00 96.19 150 ARG A CA 1
ATOM 1088 C C . ARG A 1 150 ? 4.726 -14.833 8.773 1.00 96.19 150 ARG A C 1
ATOM 1090 O O . ARG A 1 150 ? 4.684 -14.552 9.968 1.00 96.19 150 ARG A O 1
ATOM 1097 N N . GLU A 1 151 ? 4.494 -13.927 7.824 1.00 94.94 151 GLU A N 1
ATOM 1098 C CA . GLU A 1 151 ? 4.025 -12.570 8.137 1.00 94.94 151 GLU A CA 1
ATOM 1099 C C . GLU A 1 151 ? 2.615 -12.601 8.743 1.00 94.94 151 GLU A C 1
ATOM 1101 O O . GLU A 1 151 ? 2.367 -11.949 9.759 1.00 94.94 151 GLU A O 1
ATOM 1106 N N . CYS A 1 152 ? 1.722 -13.429 8.193 1.00 95.06 152 CYS A N 1
ATOM 1107 C CA . CYS A 1 152 ? 0.338 -13.588 8.656 1.00 95.06 152 CYS A CA 1
ATOM 1108 C C . CYS A 1 152 ? 0.230 -14.139 10.088 1.00 95.06 152 CYS A C 1
ATOM 1110 O O . CYS A 1 152 ? -0.683 -13.764 10.819 1.00 95.06 152 CYS A O 1
ATOM 1112 N N . GLN A 1 153 ? 1.200 -14.947 10.529 1.00 93.94 153 GLN A N 1
ATOM 1113 C CA . GLN A 1 153 ? 1.295 -15.449 11.909 1.00 93.94 153 GLN A CA 1
ATOM 1114 C C . GLN A 1 153 ? 1.647 -14.365 12.939 1.00 93.94 153 GLN A C 1
ATOM 1116 O O . GLN A 1 153 ? 1.546 -14.598 14.145 1.00 93.94 153 GLN A O 1
ATOM 1121 N N . ARG A 1 154 ? 2.084 -13.173 12.513 1.00 92.69 154 ARG A N 1
ATOM 1122 C CA . ARG A 1 154 ? 2.435 -12.087 13.436 1.00 92.69 154 ARG A CA 1
ATOM 1123 C C . ARG A 1 154 ? 1.149 -11.405 13.918 1.00 92.69 154 ARG A C 1
ATOM 1125 O O . ARG A 1 154 ? 0.491 -10.740 13.117 1.00 92.69 154 ARG A O 1
ATOM 1132 N N . PRO A 1 155 ? 0.823 -11.416 15.226 1.00 90.38 155 PRO A N 1
ATOM 1133 C CA . PRO A 1 155 ? -0.469 -10.912 15.703 1.00 90.38 155 PRO A CA 1
ATOM 1134 C C . PRO A 1 155 ? -0.731 -9.437 15.383 1.00 90.38 155 PRO A C 1
ATOM 1136 O O . PRO A 1 155 ? -1.852 -9.047 15.071 1.00 90.38 155 PRO A O 1
ATOM 1139 N N . ARG A 1 156 ? 0.312 -8.595 15.424 1.00 89.75 156 ARG A N 1
ATOM 1140 C CA . ARG A 1 156 ? 0.195 -7.172 15.064 1.00 89.75 156 ARG A CA 1
ATOM 1141 C C . ARG A 1 156 ? -0.105 -6.965 13.579 1.00 89.75 156 ARG A C 1
ATOM 1143 O O . ARG A 1 156 ? -0.808 -6.020 13.247 1.00 89.75 156 ARG A O 1
ATOM 1150 N N . PHE A 1 157 ? 0.433 -7.821 12.711 1.00 92.62 157 PHE A N 1
ATOM 1151 C CA . PHE A 1 157 ? 0.185 -7.758 11.273 1.00 92.62 157 PHE A CA 1
ATOM 1152 C C . PHE A 1 157 ? -1.210 -8.292 10.941 1.00 92.62 157 PHE A C 1
ATOM 1154 O O . PHE A 1 157 ? -1.968 -7.606 10.266 1.00 92.62 157 PHE A O 1
ATOM 1161 N N . ALA A 1 158 ? -1.588 -9.437 11.515 1.00 91.81 158 ALA A N 1
ATOM 1162 C CA . ALA A 1 158 ? -2.911 -10.037 11.360 1.00 91.81 158 ALA A CA 1
ATOM 1163 C C . ALA A 1 158 ? -4.056 -9.051 11.663 1.00 91.81 158 ALA A C 1
ATOM 1165 O O . ALA A 1 158 ? -5.013 -8.956 10.901 1.00 91.81 158 ALA A O 1
ATOM 1166 N N . LYS A 1 159 ? -3.917 -8.235 12.721 1.00 87.75 159 LYS A N 1
ATOM 1167 C CA . LYS A 1 159 ? -4.892 -7.189 13.093 1.00 87.75 159 LYS A CA 1
ATOM 1168 C C . LYS A 1 159 ? -5.107 -6.105 12.025 1.00 87.75 159 LYS A C 1
ATOM 1170 O O . LYS A 1 159 ? -6.143 -5.453 12.049 1.00 87.75 159 LYS A O 1
ATOM 1175 N N . VAL A 1 160 ? -4.130 -5.858 11.150 1.00 90.44 160 VAL A N 1
ATOM 1176 C CA . VAL A 1 160 ? -4.178 -4.794 10.124 1.00 90.44 160 VAL A CA 1
ATOM 1177 C C . VAL A 1 160 ? -4.213 -5.345 8.697 1.00 90.44 160 VAL A C 1
ATOM 1179 O O . VAL A 1 1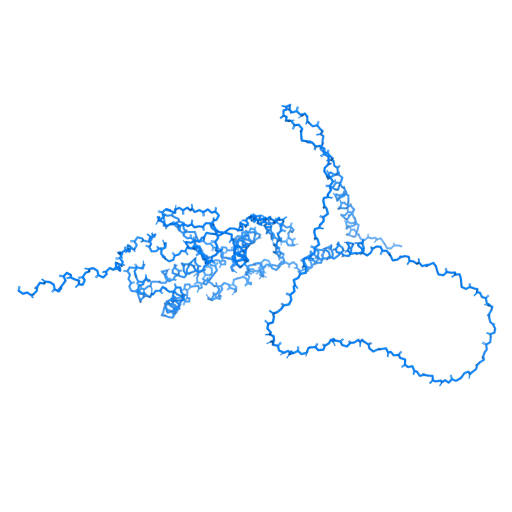60 ? -4.199 -4.568 7.742 1.00 90.44 160 VAL A O 1
ATOM 1182 N N . ALA A 1 161 ? -4.213 -6.668 8.535 1.00 92.69 161 ALA A N 1
ATOM 1183 C CA . ALA A 1 161 ? -4.177 -7.336 7.238 1.00 92.69 161 ALA A CA 1
ATOM 1184 C C . ALA A 1 161 ? -5.518 -7.248 6.493 1.00 92.69 161 ALA A C 1
ATOM 1186 O O . ALA A 1 161 ? -5.531 -7.180 5.267 1.00 92.69 161 ALA A O 1
ATOM 1187 N N . GLU A 1 162 ? -6.632 -7.167 7.220 1.00 91.50 162 GLU A N 1
ATOM 1188 C CA . GLU A 1 162 ? -7.975 -6.991 6.668 1.00 91.50 162 GLU A CA 1
ATOM 1189 C C . GLU A 1 162 ? -8.470 -5.565 6.926 1.00 91.50 162 GLU A C 1
ATOM 1191 O O . GLU A 1 162 ? -8.304 -5.031 8.023 1.00 91.50 162 GLU A O 1
ATOM 1196 N N . TYR A 1 163 ? -9.052 -4.931 5.908 1.00 88.81 163 TYR A N 1
ATOM 1197 C CA . TYR A 1 163 ? -9.793 -3.683 6.082 1.00 88.81 163 TYR A CA 1
ATOM 1198 C C . TYR A 1 163 ? -11.291 -3.961 6.012 1.00 88.81 163 TYR A C 1
ATOM 1200 O O . TYR A 1 163 ? -11.733 -4.882 5.324 1.00 88.81 163 TYR A O 1
ATOM 1208 N N . GLU A 1 164 ? -12.068 -3.111 6.671 1.00 84.88 164 GLU A N 1
ATOM 1209 C CA . GLU A 1 164 ? -13.520 -3.111 6.584 1.00 84.88 164 GLU A CA 1
ATOM 1210 C C . GLU A 1 164 ? -13.995 -1.715 6.214 1.00 84.88 164 GLU A C 1
ATOM 1212 O O . GLU A 1 164 ? -13.658 -0.734 6.875 1.00 84.88 164 GLU A O 1
ATOM 1217 N N . ARG A 1 165 ? -14.784 -1.627 5.145 1.00 82.81 165 ARG A N 1
ATOM 1218 C CA . ARG A 1 165 ? -15.407 -0.377 4.726 1.00 82.81 165 ARG A CA 1
ATOM 1219 C C . ARG A 1 165 ? -16.927 -0.501 4.819 1.00 82.81 165 ARG A C 1
ATOM 1221 O O . ARG A 1 165 ? -17.496 -1.307 4.077 1.00 82.81 165 ARG A O 1
ATOM 1228 N N . PRO A 1 166 ? -17.607 0.300 5.657 1.00 75.38 166 PRO A N 1
ATOM 1229 C CA . PRO A 1 166 ? -19.061 0.308 5.703 1.00 75.38 166 PRO A CA 1
ATOM 1230 C C . PRO A 1 166 ? -19.634 0.883 4.400 1.00 75.38 166 PRO A C 1
ATOM 1232 O O . PRO A 1 166 ? -19.200 1.922 3.898 1.00 75.38 166 PRO A O 1
ATOM 1235 N N . ILE A 1 167 ? -20.623 0.193 3.848 1.00 77.31 167 ILE A N 1
ATOM 1236 C CA . ILE A 1 167 ? -21.484 0.643 2.758 1.00 77.31 167 ILE A CA 1
ATOM 1237 C C . ILE A 1 167 ? -22.840 0.993 3.366 1.00 77.31 167 ILE A C 1
ATOM 1239 O O . ILE A 1 167 ? -23.324 0.329 4.283 1.00 77.31 167 ILE A O 1
ATOM 1243 N N . GLY A 1 168 ? -23.451 2.074 2.875 1.00 68.75 168 GLY A N 1
ATOM 1244 C CA . GLY A 1 168 ? -24.785 2.486 3.311 1.00 68.75 168 GLY A CA 1
ATOM 1245 C C . GLY A 1 168 ? -25.775 1.312 3.317 1.00 68.75 168 GLY A C 1
ATOM 1246 O O . GLY A 1 168 ? -25.716 0.433 2.458 1.00 68.75 168 GLY A O 1
ATOM 1247 N N . GLY A 1 169 ? -26.671 1.292 4.307 1.00 71.62 169 GLY A N 1
ATOM 1248 C CA . GLY A 1 169 ? -27.612 0.184 4.511 1.00 71.62 169 GLY A CA 1
ATOM 1249 C C . GLY A 1 169 ? -27.074 -0.964 5.376 1.00 71.62 169 GLY A C 1
ATOM 1250 O O . GLY A 1 169 ? -27.556 -2.086 5.247 1.00 71.62 169 GLY A O 1
ATOM 1251 N N . GLY A 1 170 ? -26.078 -0.704 6.232 1.00 69.75 170 GLY A N 1
ATOM 1252 C CA . GLY A 1 170 ? -25.613 -1.647 7.260 1.00 69.75 170 GLY A CA 1
ATOM 1253 C C . GLY A 1 170 ? -24.766 -2.816 6.749 1.00 69.75 170 GLY A C 1
ATOM 1254 O O . GLY A 1 170 ? -24.490 -3.740 7.506 1.00 69.75 170 GLY A O 1
ATOM 1255 N N . LYS A 1 171 ? -24.348 -2.800 5.479 1.00 74.88 171 LYS A N 1
ATOM 1256 C CA . LYS A 1 171 ? -23.465 -3.823 4.898 1.00 74.88 171 LYS A CA 1
ATOM 1257 C C . LYS A 1 171 ? -22.037 -3.304 4.880 1.00 74.88 171 LYS A C 1
ATOM 1259 O O . LYS A 1 171 ? -21.817 -2.180 4.455 1.00 74.88 171 LYS A O 1
ATOM 1264 N N . SER A 1 172 ? -21.055 -4.104 5.266 1.00 79.69 172 SER A N 1
ATOM 1265 C CA . SER A 1 172 ? -19.639 -3.752 5.134 1.00 79.69 172 SER A CA 1
ATOM 1266 C C . SER A 1 172 ? -18.950 -4.623 4.086 1.00 79.69 172 SER A C 1
ATOM 1268 O O . SER A 1 172 ? -19.313 -5.780 3.880 1.00 79.69 172 SER A O 1
ATOM 1270 N N . ILE A 1 173 ? -17.972 -4.055 3.375 1.00 84.31 173 ILE A N 1
ATOM 1271 C CA . ILE A 1 173 ? -17.059 -4.822 2.522 1.00 84.31 173 ILE A CA 1
ATOM 1272 C C . ILE A 1 173 ? -15.782 -5.065 3.310 1.00 84.31 173 ILE A C 1
ATOM 1274 O O . ILE A 1 173 ? -15.121 -4.107 3.716 1.00 84.31 173 ILE A O 1
ATOM 1278 N N . LYS A 1 174 ? -15.434 -6.341 3.461 1.00 89.19 174 LYS A N 1
ATOM 1279 C CA . LYS A 1 174 ? -14.163 -6.799 4.019 1.00 89.19 174 LYS A CA 1
ATOM 1280 C C . LYS A 1 174 ? -13.225 -7.221 2.889 1.00 89.19 174 LYS A C 1
ATOM 1282 O O . LYS A 1 174 ? -13.686 -7.686 1.845 1.00 89.19 174 LYS A O 1
ATOM 1287 N N . GLY A 1 175 ? -11.923 -7.024 3.066 1.00 91.00 175 GLY A N 1
ATOM 1288 C CA . GLY A 1 175 ? -10.935 -7.485 2.094 1.00 91.00 175 GLY A CA 1
ATOM 1289 C C . GLY A 1 175 ? -9.486 -7.195 2.483 1.00 91.00 175 GLY A C 1
ATOM 1290 O O . GLY A 1 175 ? -9.232 -6.556 3.508 1.00 91.00 175 GLY A O 1
ATOM 1291 N N . PRO A 1 176 ? -8.518 -7.626 1.654 1.00 94.50 176 PRO A N 1
ATOM 1292 C CA . PRO A 1 176 ? -7.102 -7.429 1.934 1.00 94.50 176 PRO A CA 1
ATOM 1293 C C . PRO A 1 176 ? -6.747 -5.943 1.989 1.00 94.50 176 PRO A C 1
ATOM 1295 O O . PRO A 1 176 ? -7.112 -5.162 1.102 1.00 94.50 176 PRO A O 1
ATOM 1298 N N . SER A 1 177 ? -6.043 -5.537 3.042 1.00 94.75 177 SER A N 1
ATOM 1299 C CA . SER A 1 177 ? -5.660 -4.148 3.286 1.00 94.75 177 SER A CA 1
ATOM 1300 C C . SER A 1 177 ? -4.475 -3.707 2.420 1.00 94.75 177 SER A C 1
ATOM 1302 O O . SER A 1 177 ? -3.812 -4.499 1.747 1.00 94.75 177 SER A O 1
ATOM 1304 N N . ILE A 1 178 ? -4.180 -2.404 2.441 1.00 94.75 178 ILE A N 1
ATOM 1305 C CA . ILE A 1 178 ? -2.982 -1.844 1.792 1.00 94.75 178 ILE A CA 1
ATOM 1306 C C . ILE A 1 178 ? -1.713 -2.460 2.400 1.00 94.75 178 ILE A C 1
ATOM 1308 O O . ILE A 1 178 ? -0.804 -2.838 1.668 1.00 94.75 178 ILE A O 1
ATOM 1312 N N . ARG A 1 179 ? -1.676 -2.618 3.731 1.00 94.69 179 ARG A N 1
ATOM 1313 C CA . ARG A 1 179 ? -0.535 -3.202 4.453 1.00 94.69 179 ARG A CA 1
ATOM 1314 C C . ARG A 1 179 ? -0.311 -4.661 4.063 1.00 94.69 179 ARG A C 1
ATOM 1316 O O . ARG A 1 179 ? 0.837 -5.078 3.924 1.00 94.69 179 ARG A O 1
ATOM 1323 N N . PHE A 1 180 ? -1.393 -5.411 3.856 1.00 96.62 180 PHE A N 1
ATOM 1324 C CA . PHE A 1 180 ? -1.309 -6.773 3.341 1.00 96.62 180 PHE A CA 1
ATOM 1325 C C . PHE A 1 180 ? -0.707 -6.800 1.935 1.00 96.62 180 PHE A C 1
ATOM 1327 O O . PHE A 1 180 ? 0.261 -7.517 1.707 1.00 96.62 180 PHE A O 1
ATOM 1334 N N . ALA A 1 181 ? -1.207 -5.970 1.013 1.00 96.56 181 ALA A N 1
ATOM 1335 C CA . ALA A 1 181 ? -0.682 -5.923 -0.352 1.00 96.56 181 ALA A CA 1
ATOM 1336 C C . ALA A 1 181 ? 0.795 -5.492 -0.409 1.00 96.56 181 ALA A C 1
ATOM 1338 O O . ALA A 1 181 ? 1.568 -6.070 -1.167 1.00 96.56 181 ALA A O 1
ATOM 1339 N N . GLU A 1 182 ? 1.218 -4.527 0.414 1.00 95.38 182 GLU A N 1
ATOM 1340 C CA . GLU A 1 182 ? 2.630 -4.132 0.543 1.00 95.38 182 GLU A CA 1
ATOM 1341 C C . GLU A 1 182 ? 3.514 -5.294 1.024 1.00 95.38 182 GLU A C 1
ATOM 1343 O O . GLU A 1 182 ? 4.613 -5.499 0.505 1.00 95.38 182 GLU A O 1
ATOM 1348 N N . ALA A 1 183 ? 3.050 -6.064 2.014 1.00 96.25 183 ALA A N 1
ATOM 1349 C CA . ALA A 1 183 ? 3.768 -7.239 2.499 1.00 96.25 183 ALA A CA 1
ATOM 1350 C C . ALA A 1 183 ? 3.816 -8.348 1.440 1.00 96.25 183 ALA A C 1
ATOM 1352 O O . ALA A 1 183 ? 4.881 -8.912 1.205 1.00 96.25 183 ALA A O 1
ATOM 1353 N N . ALA A 1 184 ? 2.702 -8.605 0.755 1.00 96.25 184 ALA A N 1
ATOM 1354 C CA . ALA A 1 184 ? 2.627 -9.605 -0.298 1.00 96.25 184 ALA A CA 1
ATOM 1355 C C . ALA A 1 184 ? 3.546 -9.259 -1.480 1.00 96.25 184 ALA A C 1
ATOM 1357 O O . ALA A 1 184 ? 4.335 -10.107 -1.885 1.00 96.25 184 ALA A O 1
ATOM 1358 N N . MET A 1 185 ? 3.562 -8.005 -1.953 1.00 95.62 185 MET A N 1
ATOM 1359 C CA . MET A 1 185 ? 4.517 -7.553 -2.979 1.00 95.62 185 MET A CA 1
ATOM 1360 C C . MET A 1 185 ? 5.973 -7.757 -2.541 1.00 95.62 185 MET A C 1
ATOM 1362 O O . MET A 1 185 ? 6.800 -8.218 -3.324 1.00 95.62 185 MET A O 1
ATOM 1366 N N . ARG A 1 186 ? 6.293 -7.472 -1.271 1.00 94.81 186 ARG A N 1
ATOM 1367 C CA . ARG A 1 186 ? 7.636 -7.711 -0.721 1.00 94.81 186 ARG A CA 1
ATOM 1368 C C . ARG A 1 186 ? 7.999 -9.198 -0.710 1.00 94.81 186 ARG A C 1
ATOM 1370 O O . ARG A 1 186 ? 9.150 -9.538 -0.966 1.00 94.81 186 ARG A O 1
ATOM 1377 N N . CYS A 1 187 ? 7.045 -10.075 -0.396 1.00 95.00 187 CYS A N 1
ATOM 1378 C CA . CYS A 1 187 ? 7.251 -11.523 -0.412 1.00 95.00 187 CYS A CA 1
ATOM 1379 C C . CYS A 1 187 ? 7.426 -12.068 -1.836 1.00 95.00 187 CYS A C 1
ATOM 1381 O O . CYS A 1 187 ? 8.272 -12.941 -2.025 1.00 95.00 187 CYS A O 1
ATOM 1383 N N . MET A 1 188 ? 6.675 -11.529 -2.804 1.00 93.31 188 MET A N 1
ATOM 1384 C CA . MET A 1 188 ? 6.788 -11.844 -4.235 1.00 93.31 188 MET A CA 1
ATOM 1385 C C . MET A 1 188 ? 8.147 -11.421 -4.813 1.00 93.31 188 MET A C 1
ATOM 1387 O O . MET A 1 188 ? 8.705 -12.122 -5.651 1.00 93.31 188 MET A O 1
ATOM 1391 N N . GLY A 1 189 ? 8.709 -10.304 -4.337 1.00 90.69 189 GLY A N 1
ATOM 1392 C CA . GLY A 1 189 ? 10.063 -9.857 -4.671 1.00 90.69 189 GLY A CA 1
ATOM 1393 C C . GLY A 1 189 ? 10.143 -9.124 -6.009 1.00 90.69 189 GLY A C 1
ATOM 1394 O O . GLY A 1 189 ? 10.276 -7.903 -6.018 1.00 90.69 189 GLY A O 1
ATOM 1395 N N . ASN A 1 190 ? 10.033 -9.845 -7.126 1.00 94.25 190 ASN A N 1
ATOM 1396 C CA . ASN A 1 190 ? 10.217 -9.324 -8.490 1.00 94.25 190 ASN A CA 1
ATOM 1397 C C . ASN A 1 190 ? 9.004 -8.520 -9.006 1.00 94.25 190 ASN A C 1
ATOM 1399 O O . ASN A 1 190 ? 8.594 -8.638 -10.158 1.00 94.25 190 ASN A O 1
ATOM 1403 N N . MET A 1 191 ? 8.418 -7.689 -8.143 1.00 95.50 191 MET A N 1
ATOM 1404 C CA . MET A 1 191 ? 7.336 -6.768 -8.474 1.00 95.50 191 MET A CA 1
ATOM 1405 C C . MET A 1 191 ? 7.824 -5.323 -8.382 1.00 95.50 191 MET A C 1
ATOM 1407 O O . MET A 1 191 ? 8.455 -4.927 -7.402 1.00 95.50 191 MET A O 1
ATOM 1411 N N . LEU A 1 192 ? 7.479 -4.518 -9.382 1.00 95.81 192 LEU A N 1
ATOM 1412 C CA . LEU A 1 192 ? 7.842 -3.111 -9.483 1.00 95.81 192 LEU A CA 1
ATOM 1413 C C . LEU A 1 192 ? 6.587 -2.230 -9.350 1.00 95.81 192 LEU A C 1
ATOM 1415 O O . LEU A 1 192 ? 5.836 -2.092 -10.317 1.00 95.81 192 LEU A O 1
ATOM 1419 N N . PRO A 1 193 ? 6.330 -1.646 -8.167 1.00 96.44 193 PRO A N 1
ATOM 1420 C CA . PRO A 1 193 ? 5.319 -0.612 -7.998 1.00 96.44 193 PRO A CA 1
ATOM 1421 C C . PRO A 1 193 ? 5.866 0.760 -8.420 1.00 96.44 193 PRO A C 1
ATOM 1423 O O . PRO A 1 193 ? 6.914 1.192 -7.943 1.00 96.44 193 PRO A O 1
ATOM 1426 N N . GLU A 1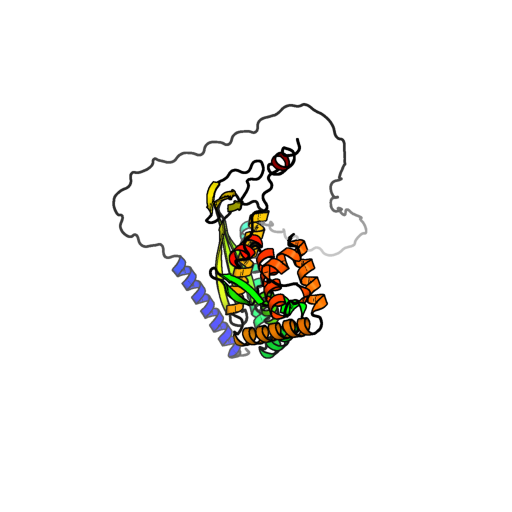 194 ? 5.130 1.479 -9.261 1.00 95.94 194 GLU A N 1
ATOM 1427 C CA . GLU A 1 194 ? 5.469 2.822 -9.738 1.00 95.94 194 GLU A CA 1
ATOM 1428 C C . GLU A 1 194 ? 4.249 3.749 -9.652 1.00 95.94 194 GLU A C 1
ATOM 1430 O O . GLU A 1 194 ? 3.102 3.345 -9.859 1.00 95.94 194 GLU A O 1
ATOM 1435 N N . ALA A 1 195 ? 4.495 5.014 -9.317 1.00 95.94 195 ALA A N 1
ATOM 1436 C CA . ALA A 1 195 ? 3.483 6.060 -9.323 1.00 95.94 195 ALA A CA 1
ATOM 1437 C C . ALA A 1 195 ? 4.114 7.365 -9.809 1.00 95.94 195 ALA A C 1
ATOM 1439 O O . ALA A 1 195 ? 5.094 7.829 -9.228 1.00 95.94 195 ALA A O 1
ATOM 1440 N N . TYR A 1 196 ? 3.564 7.952 -10.869 1.00 94.62 196 TYR A N 1
ATOM 1441 C CA . TYR A 1 196 ? 4.050 9.218 -11.415 1.00 94.62 196 TYR A CA 1
ATOM 1442 C C . TYR A 1 196 ? 2.895 10.085 -11.913 1.00 94.62 196 TYR A C 1
ATOM 1444 O O . TYR A 1 196 ? 1.896 9.593 -12.446 1.00 94.62 196 TYR A O 1
ATOM 1452 N N . ALA A 1 197 ? 3.021 11.398 -11.720 1.00 94.12 197 ALA A N 1
ATOM 1453 C CA . ALA A 1 197 ? 2.068 12.365 -12.244 1.00 94.12 197 ALA A CA 1
ATOM 1454 C C . ALA A 1 197 ? 2.225 12.455 -13.769 1.00 94.12 197 ALA A C 1
ATOM 1456 O O . ALA A 1 197 ? 3.304 12.766 -14.268 1.00 94.12 197 ALA A O 1
ATOM 1457 N N . ILE A 1 198 ? 1.149 12.174 -14.504 1.00 95.75 198 ILE A N 1
ATOM 1458 C CA . ILE A 1 198 ? 1.110 12.278 -15.972 1.00 95.75 198 ILE A CA 1
ATOM 1459 C C . ILE A 1 198 ? 0.528 13.611 -16.439 1.00 95.75 198 ILE A C 1
ATOM 1461 O O . ILE A 1 198 ? 0.736 14.019 -17.577 1.00 95.75 198 ILE A O 1
ATOM 1465 N N . TYR A 1 199 ? -0.225 14.280 -15.568 1.00 95.88 199 TYR A N 1
ATOM 1466 C CA . TYR A 1 199 ? -0.877 15.543 -15.869 1.00 95.88 199 TYR A CA 1
ATOM 1467 C C . TYR A 1 199 ? -1.076 16.349 -14.588 1.00 95.88 199 TYR A C 1
ATOM 1469 O O . TYR A 1 199 ? -1.458 15.791 -13.557 1.00 95.88 199 TYR A O 1
ATOM 1477 N N . ASP A 1 200 ? -0.846 17.655 -14.657 1.00 94.31 200 ASP A N 1
ATOM 1478 C CA . ASP A 1 200 ? -1.031 18.574 -13.538 1.00 94.31 200 ASP A CA 1
ATOM 1479 C C . ASP A 1 200 ? -1.533 19.927 -14.071 1.00 94.31 200 ASP A C 1
ATOM 1481 O O . ASP A 1 200 ? -0.857 20.559 -14.882 1.00 94.31 200 ASP A O 1
ATOM 1485 N N . ASP A 1 201 ? -2.729 20.347 -13.653 1.00 93.44 201 ASP A N 1
ATOM 1486 C CA . ASP A 1 201 ? -3.312 21.664 -13.947 1.00 93.44 201 ASP A CA 1
ATOM 1487 C C . ASP A 1 201 ? -3.721 22.389 -12.645 1.00 93.44 201 ASP A C 1
ATOM 1489 O O . ASP A 1 201 ? -3.441 21.925 -11.538 1.00 93.44 201 ASP A O 1
ATOM 1493 N N . ASP A 1 202 ? -4.356 23.558 -12.737 1.00 89.56 202 ASP A N 1
ATOM 1494 C CA . ASP A 1 202 ? -4.766 24.332 -11.555 1.00 89.56 202 ASP A CA 1
ATOM 1495 C C . ASP A 1 202 ? -5.864 23.669 -10.698 1.00 89.56 202 ASP A C 1
ATOM 1497 O O . ASP A 1 202 ? -5.978 23.999 -9.508 1.00 89.56 202 ASP A O 1
ATOM 1501 N N . ASP A 1 203 ? -6.610 22.715 -11.264 1.00 90.00 203 ASP A N 1
ATOM 1502 C CA . ASP A 1 203 ? -7.822 22.108 -10.704 1.00 90.00 203 ASP A CA 1
ATOM 1503 C C . ASP A 1 203 ? -7.638 20.637 -10.291 1.00 90.00 203 ASP A C 1
ATOM 1505 O O . ASP A 1 203 ? -8.285 20.156 -9.352 1.00 90.00 203 ASP A O 1
ATOM 1509 N N . LYS A 1 204 ? -6.775 19.886 -10.977 1.00 92.81 204 LYS A N 1
ATOM 1510 C CA . LYS A 1 204 ? -6.556 18.448 -10.812 1.00 92.81 204 LYS A CA 1
ATOM 1511 C C . LYS A 1 204 ? -5.134 18.025 -11.188 1.00 92.81 204 LYS A C 1
ATOM 1513 O O . LYS A 1 204 ? -4.498 18.557 -12.090 1.00 92.81 204 LYS A O 1
ATOM 1518 N N . ARG A 1 205 ? -4.688 16.959 -10.536 1.00 94.25 205 ARG A N 1
ATOM 1519 C CA . ARG A 1 205 ? -3.504 16.176 -10.883 1.00 94.25 205 ARG A CA 1
ATOM 1520 C C . ARG A 1 205 ? -3.949 14.767 -11.254 1.00 94.25 205 ARG A C 1
ATOM 1522 O O . ARG A 1 205 ? -4.775 14.182 -10.557 1.00 94.25 205 ARG A O 1
ATOM 1529 N N . ILE A 1 206 ? -3.430 14.220 -12.346 1.00 95.44 206 ILE A N 1
ATOM 1530 C CA . ILE A 1 206 ? -3.645 12.822 -12.724 1.00 95.44 206 ILE A CA 1
ATOM 1531 C C . ILE A 1 206 ? -2.351 12.068 -12.462 1.00 95.44 206 ILE A C 1
ATOM 1533 O O . ILE A 1 206 ? -1.300 12.412 -13.005 1.00 95.44 206 ILE A O 1
ATOM 1537 N N . VAL A 1 207 ? -2.442 11.035 -11.633 1.00 96.88 207 VAL A N 1
ATOM 1538 C CA . VAL A 1 207 ? -1.318 10.164 -11.294 1.00 96.88 207 VAL A CA 1
ATOM 1539 C C . VAL A 1 207 ? -1.590 8.794 -11.887 1.00 96.88 207 VAL A C 1
ATOM 1541 O O . VAL A 1 207 ? -2.657 8.217 -11.672 1.00 96.88 207 VAL A O 1
ATOM 1544 N N . ARG A 1 208 ? -0.629 8.272 -12.641 1.00 97.38 208 ARG A N 1
ATOM 1545 C CA . ARG A 1 208 ? -0.651 6.892 -13.111 1.00 97.38 208 ARG A CA 1
ATOM 1546 C C . ARG A 1 208 ? 0.025 6.025 -12.069 1.00 97.38 208 ARG A C 1
ATOM 1548 O O . ARG A 1 208 ? 1.170 6.277 -11.707 1.00 97.38 208 ARG A O 1
ATOM 1555 N N . VAL A 1 209 ? -0.692 5.010 -11.604 1.00 97.81 209 VAL A N 1
ATOM 1556 C CA . VAL A 1 209 ? -0.165 3.988 -10.702 1.00 97.81 209 VAL A CA 1
ATOM 1557 C C . VAL A 1 209 ? -0.061 2.682 -11.471 1.00 97.81 209 VAL A C 1
ATOM 1559 O O . VAL A 1 209 ? -1.051 2.221 -12.042 1.00 97.81 209 VAL A O 1
ATOM 1562 N N . SER A 1 210 ? 1.121 2.083 -11.488 1.00 97.25 210 SER A N 1
ATOM 1563 C CA . SER A 1 210 ? 1.390 0.814 -12.155 1.00 97.25 210 SER A CA 1
ATOM 1564 C C . SER A 1 210 ? 2.072 -0.165 -11.215 1.00 97.25 210 SER A C 1
ATOM 1566 O O . SER A 1 210 ? 2.877 0.217 -10.372 1.00 97.25 210 SER A O 1
ATOM 1568 N N . VAL A 1 211 ? 1.738 -1.442 -11.358 1.00 97.81 211 VAL A N 1
ATOM 1569 C CA . VAL A 1 211 ? 2.490 -2.535 -10.745 1.00 97.81 211 VAL A CA 1
ATOM 1570 C C . VAL A 1 211 ? 2.835 -3.515 -11.851 1.00 97.81 211 VAL A C 1
ATOM 1572 O O . VAL A 1 211 ? 1.938 -3.954 -12.577 1.00 97.81 211 VAL A O 1
ATOM 1575 N N . THR A 1 212 ? 4.120 -3.825 -11.980 1.00 97.25 212 THR A N 1
ATOM 1576 C CA . THR A 1 212 ? 4.647 -4.742 -12.993 1.00 97.25 212 THR A CA 1
ATOM 1577 C C . THR A 1 212 ? 5.239 -5.968 -12.318 1.00 97.25 212 THR A C 1
ATOM 1579 O O . THR A 1 212 ? 6.068 -5.835 -11.421 1.00 97.25 212 THR A O 1
ATOM 1582 N N . ASP A 1 213 ? 4.830 -7.157 -12.749 1.00 96.50 213 ASP A N 1
ATOM 1583 C CA . ASP A 1 213 ? 5.557 -8.392 -12.465 1.00 96.50 213 ASP A CA 1
ATOM 1584 C C . ASP A 1 213 ? 6.709 -8.509 -13.466 1.00 96.50 213 ASP A C 1
ATOM 1586 O O . ASP A 1 213 ? 6.473 -8.651 -14.665 1.00 96.50 213 ASP A O 1
ATOM 1590 N N . LEU A 1 214 ? 7.946 -8.400 -12.981 1.00 95.75 214 LEU A N 1
ATOM 1591 C CA . LEU A 1 214 ? 9.142 -8.407 -13.822 1.00 95.75 214 LEU A CA 1
ATOM 1592 C C . LEU A 1 214 ? 9.478 -9.807 -14.354 1.00 95.75 214 LEU A C 1
ATOM 1594 O O . LEU A 1 214 ? 10.185 -9.908 -15.350 1.00 95.75 214 LEU A O 1
ATOM 1598 N N . GLU A 1 215 ? 8.979 -10.876 -13.725 1.00 93.75 215 GLU A N 1
ATOM 1599 C CA . GLU A 1 215 ? 9.189 -12.250 -14.205 1.00 93.75 215 GLU A CA 1
ATOM 1600 C C . GLU A 1 215 ? 8.203 -12.607 -15.316 1.00 93.75 215 GLU A C 1
ATOM 1602 O O . GLU A 1 215 ? 8.597 -13.121 -16.359 1.00 93.75 215 GLU A O 1
ATOM 1607 N N . ALA A 1 216 ? 6.918 -12.305 -15.108 1.00 92.56 216 ALA A N 1
ATOM 1608 C CA . ALA A 1 216 ? 5.866 -12.584 -16.087 1.00 92.56 216 ALA A CA 1
ATOM 1609 C C . ALA A 1 216 ? 5.729 -11.490 -17.163 1.00 92.56 216 ALA A C 1
ATOM 1611 O O . ALA A 1 216 ? 4.993 -11.669 -18.131 1.00 92.56 216 ALA A O 1
ATOM 1612 N N . ASN A 1 217 ? 6.396 -10.345 -16.975 1.00 94.19 217 ASN A N 1
ATOM 1613 C CA . ASN A 1 217 ? 6.255 -9.138 -17.790 1.00 94.19 217 ASN A CA 1
ATOM 1614 C C . ASN A 1 217 ? 4.786 -8.683 -17.942 1.00 94.19 217 ASN A C 1
ATOM 1616 O O . ASN A 1 217 ? 4.335 -8.265 -19.010 1.00 94.19 217 ASN A O 1
ATOM 1620 N N . VAL A 1 218 ? 4.011 -8.776 -16.857 1.00 96.00 218 VAL A N 1
ATOM 1621 C CA . VAL A 1 218 ? 2.605 -8.350 -16.823 1.00 96.00 218 VAL A CA 1
ATOM 1622 C C . VAL A 1 218 ? 2.495 -7.053 -16.039 1.00 96.00 218 VAL A C 1
ATOM 1624 O O . VAL A 1 218 ? 2.892 -6.980 -14.878 1.00 96.00 218 VAL A O 1
ATOM 1627 N N . THR A 1 219 ? 1.915 -6.027 -16.663 1.00 97.00 219 THR A N 1
ATOM 1628 C CA . THR A 1 219 ? 1.702 -4.720 -16.031 1.00 97.00 219 THR A CA 1
ATOM 1629 C C . THR A 1 219 ? 0.219 -4.444 -15.827 1.00 97.00 219 THR A C 1
ATOM 1631 O O . THR A 1 219 ? -0.592 -4.551 -16.750 1.00 97.00 219 THR A O 1
ATOM 1634 N N . HIS A 1 220 ? -0.143 -4.011 -14.623 1.00 97.62 220 HIS A N 1
ATOM 1635 C CA . HIS A 1 220 ? -1.464 -3.467 -14.334 1.00 97.62 220 HIS A CA 1
ATOM 1636 C C . HIS A 1 220 ? -1.373 -1.996 -13.971 1.00 97.62 220 HIS A C 1
ATOM 1638 O O . HIS A 1 220 ? -0.651 -1.613 -13.054 1.00 97.62 220 HIS A O 1
ATOM 1644 N N . THR A 1 221 ? -2.142 -1.178 -14.684 1.00 97.19 221 THR A N 1
ATOM 1645 C CA . THR A 1 221 ? -2.156 0.274 -14.533 1.00 97.19 221 THR A CA 1
ATOM 1646 C C . THR A 1 221 ? -3.521 0.766 -14.068 1.00 97.19 221 THR A C 1
ATOM 1648 O O . THR A 1 221 ? -4.562 0.161 -14.341 1.00 97.19 221 THR A O 1
ATOM 1651 N N . LYS A 1 222 ? -3.517 1.881 -13.340 1.00 96.94 222 LYS A N 1
ATOM 1652 C CA . LYS A 1 222 ? -4.715 2.615 -12.954 1.00 96.94 222 LYS A CA 1
ATOM 1653 C C . LYS A 1 222 ? -4.401 4.100 -12.856 1.00 96.94 222 LYS A C 1
ATOM 1655 O O . LYS A 1 222 ? -3.535 4.505 -12.083 1.00 96.94 222 LYS A O 1
ATOM 1660 N N . ASP A 1 223 ? -5.163 4.896 -13.592 1.00 96.62 223 ASP A N 1
ATOM 1661 C CA . ASP A 1 223 ? -5.066 6.350 -13.541 1.00 96.62 223 ASP A CA 1
ATOM 1662 C C . ASP A 1 223 ? -6.018 6.880 -12.469 1.00 96.62 223 ASP A C 1
ATOM 1664 O O . ASP A 1 223 ? -7.210 6.554 -12.446 1.00 96.62 223 ASP A O 1
ATOM 1668 N N . ILE A 1 224 ? -5.480 7.673 -11.547 1.00 96.00 224 ILE A N 1
ATOM 1669 C CA . ILE A 1 224 ? -6.241 8.324 -10.484 1.00 96.00 224 ILE A CA 1
ATOM 1670 C C . ILE A 1 224 ? -6.299 9.827 -10.735 1.00 96.00 224 ILE A C 1
ATOM 1672 O O . ILE A 1 224 ? -5.302 10.456 -11.082 1.00 96.00 224 ILE A O 1
ATOM 1676 N N . VAL A 1 225 ? -7.477 10.412 -10.531 1.00 95.38 225 VAL A N 1
ATOM 1677 C CA . VAL A 1 225 ? -7.684 11.859 -10.623 1.00 95.38 225 VAL A CA 1
ATOM 1678 C C . VAL A 1 225 ? -7.745 12.429 -9.212 1.00 95.38 225 VAL A C 1
ATOM 1680 O O . VAL A 1 225 ? -8.660 12.131 -8.443 1.00 95.38 225 VAL A O 1
ATOM 1683 N N . VAL A 1 226 ? -6.771 13.264 -8.875 1.00 93.81 226 VAL A N 1
ATOM 1684 C CA . VAL A 1 226 ? -6.677 13.978 -7.604 1.00 93.81 226 VAL A CA 1
ATOM 1685 C C . VAL A 1 226 ? -7.126 15.417 -7.833 1.00 93.81 226 VAL A C 1
ATOM 1687 O O . VAL A 1 226 ? -6.411 16.212 -8.432 1.00 93.81 226 VAL A O 1
ATOM 1690 N N . THR A 1 227 ? -8.320 15.782 -7.370 1.00 92.94 227 THR A N 1
ATOM 1691 C CA . THR A 1 227 ? -8.779 17.179 -7.455 1.00 92.94 227 THR A CA 1
ATOM 1692 C C . THR A 1 227 ? -8.076 18.053 -6.410 1.00 92.94 227 THR A C 1
ATOM 1694 O O . THR A 1 227 ? -7.994 17.659 -5.241 1.00 92.94 227 THR A O 1
ATOM 1697 N N . LYS A 1 228 ? -7.628 19.256 -6.795 1.00 91.81 228 LYS A N 1
ATOM 1698 C CA . LYS A 1 228 ? -6.974 20.274 -5.940 1.00 91.81 228 LYS A CA 1
ATOM 1699 C C . LYS A 1 228 ? -7.969 21.081 -5.101 1.00 91.81 228 LYS A C 1
ATOM 1701 O O . LYS A 1 228 ? -7.748 22.240 -4.747 1.00 91.81 228 LYS A O 1
ATOM 1706 N N . THR A 1 229 ? -9.081 20.445 -4.757 1.00 88.94 229 THR A N 1
ATOM 1707 C CA . THR A 1 229 ? -10.132 20.981 -3.902 1.00 88.94 229 THR A CA 1
ATOM 1708 C C . THR A 1 229 ? -10.401 20.027 -2.745 1.00 88.94 229 THR A C 1
ATOM 1710 O O . THR A 1 229 ? -10.307 18.797 -2.874 1.00 88.94 229 THR A O 1
ATOM 1713 N N . VAL A 1 230 ? -10.734 20.605 -1.593 1.00 84.94 230 VAL A N 1
ATOM 1714 C CA . VAL A 1 230 ? -11.166 19.875 -0.401 1.00 84.94 230 VAL A CA 1
ATOM 1715 C C . VAL A 1 230 ? -12.462 20.448 0.132 1.00 84.94 230 VAL A C 1
ATOM 1717 O O . VAL A 1 230 ? -12.711 21.651 0.073 1.00 84.94 230 VAL A O 1
ATOM 1720 N N . GLU A 1 231 ? -13.287 19.566 0.675 1.00 84.19 231 GLU A N 1
ATOM 1721 C CA . GLU A 1 231 ? -14.513 19.945 1.354 1.00 84.19 231 GLU A CA 1
ATOM 1722 C C . GLU A 1 231 ? -14.224 20.200 2.835 1.00 84.19 231 GLU A C 1
ATOM 1724 O O . GLU A 1 231 ? -13.630 19.370 3.523 1.00 84.19 231 GLU A O 1
ATOM 1729 N N . ARG A 1 232 ? -14.628 21.369 3.335 1.00 80.69 232 ARG A N 1
ATOM 1730 C CA . ARG A 1 232 ? -14.489 21.760 4.740 1.00 80.69 232 ARG A CA 1
ATOM 1731 C C . ARG A 1 232 ? -15.803 22.316 5.268 1.00 80.69 232 ARG A C 1
ATOM 1733 O O . ARG A 1 232 ? -16.499 23.060 4.586 1.00 80.69 232 ARG A O 1
ATOM 1740 N N . ARG A 1 233 ? -16.127 21.985 6.517 1.00 76.69 233 ARG A N 1
ATOM 1741 C CA . ARG A 1 233 ? -17.325 22.501 7.198 1.00 76.69 233 ARG A CA 1
ATOM 1742 C C . ARG A 1 233 ? -17.196 23.977 7.580 1.00 76.69 233 ARG A C 1
ATOM 1744 O O . ARG A 1 233 ? -18.179 24.703 7.565 1.00 76.69 233 ARG A O 1
ATOM 1751 N N . SER A 1 234 ? -15.991 24.421 7.920 1.00 72.88 234 SER A N 1
ATOM 1752 C CA . SER A 1 234 ? -15.691 25.814 8.242 1.00 72.88 234 SER A CA 1
ATOM 1753 C C . SER A 1 234 ? -14.528 26.319 7.398 1.00 72.88 234 SER A C 1
ATOM 1755 O O . SER A 1 234 ? -13.585 25.583 7.094 1.00 72.88 234 SER A O 1
ATOM 1757 N N . LEU A 1 235 ? -14.606 27.592 7.016 1.00 76.44 235 LEU A N 1
ATOM 1758 C CA . LEU A 1 235 ? -13.517 28.290 6.346 1.00 76.44 235 LEU A CA 1
ATOM 1759 C C . LEU A 1 235 ? -12.480 28.730 7.380 1.00 76.44 235 LEU A C 1
ATOM 1761 O O . LEU A 1 235 ? -12.826 29.251 8.443 1.00 76.44 235 LEU A O 1
ATOM 1765 N N . ARG A 1 236 ? -11.196 28.536 7.070 1.00 75.62 236 ARG A N 1
ATOM 1766 C CA . ARG A 1 236 ? -10.112 29.138 7.856 1.00 75.62 236 ARG A CA 1
ATOM 1767 C C . ARG A 1 236 ? -10.061 30.644 7.581 1.00 75.62 236 ARG A C 1
ATOM 1769 O O . ARG A 1 236 ? -10.534 31.114 6.546 1.00 75.62 236 ARG A O 1
ATOM 1776 N N . ARG A 1 237 ? -9.468 31.416 8.499 1.00 69.38 237 ARG A N 1
ATOM 1777 C CA . ARG A 1 237 ? -9.341 32.875 8.351 1.00 69.38 237 ARG A CA 1
ATOM 1778 C C . ARG A 1 237 ? -8.594 33.206 7.050 1.00 69.38 237 ARG A C 1
ATOM 1780 O O . ARG A 1 237 ? -7.422 32.870 6.930 1.00 69.38 237 ARG A O 1
ATOM 1787 N N . GLY A 1 238 ? -9.276 33.857 6.106 1.00 69.00 238 GLY A N 1
ATOM 1788 C CA . GLY A 1 238 ? -8.716 34.241 4.804 1.00 69.00 238 GLY A CA 1
ATOM 1789 C C . GLY A 1 238 ? -8.822 33.188 3.691 1.00 69.00 238 GLY A C 1
ATOM 1790 O O . GLY A 1 238 ? -8.271 33.414 2.622 1.00 69.00 238 GLY A O 1
ATOM 1791 N N . GLN A 1 239 ? -9.508 32.058 3.906 1.00 72.44 239 GLN A N 1
ATOM 1792 C CA . GLN A 1 239 ? -9.872 31.144 2.815 1.00 72.44 239 GLN A CA 1
ATOM 1793 C C . GLN A 1 239 ? -11.179 31.583 2.153 1.00 72.44 239 GLN A C 1
ATOM 1795 O O . GLN A 1 239 ? -12.147 31.906 2.839 1.00 72.44 239 GLN A O 1
ATOM 1800 N N . GLU A 1 240 ? -11.215 31.522 0.825 1.00 73.50 240 GLU A N 1
ATOM 1801 C CA . GLU A 1 240 ? -12.420 31.737 0.025 1.00 73.50 240 GLU A CA 1
ATOM 1802 C C . GLU A 1 240 ? -13.061 30.394 -0.353 1.00 73.50 240 GLU A C 1
ATOM 1804 O O . GLU A 1 240 ? -12.372 29.415 -0.662 1.00 73.50 240 GLU A O 1
ATOM 1809 N N . ALA A 1 241 ? -14.394 30.337 -0.309 1.00 75.50 241 ALA A N 1
ATOM 1810 C CA . ALA A 1 241 ? -15.149 29.177 -0.768 1.00 75.50 241 ALA A CA 1
ATOM 1811 C C . ALA A 1 241 ? -15.298 29.240 -2.291 1.00 75.50 241 ALA A C 1
ATOM 1813 O O . ALA A 1 241 ? -15.878 30.186 -2.812 1.00 75.50 241 ALA A O 1
ATOM 1814 N N . VAL A 1 242 ? -14.838 28.203 -2.988 1.00 78.00 242 VAL A N 1
ATOM 1815 C CA . VAL A 1 242 ? -15.088 28.007 -4.425 1.00 78.00 242 VAL A CA 1
ATOM 1816 C C . VAL A 1 242 ? -16.566 27.685 -4.663 1.00 78.00 242 VAL A C 1
ATOM 1818 O O . VAL A 1 242 ? -17.165 28.136 -5.630 1.00 78.00 242 VAL A O 1
ATOM 1821 N N . SER A 1 243 ? -17.171 26.901 -3.767 1.00 78.00 243 SER A N 1
ATOM 1822 C CA . SER A 1 243 ? -18.597 26.567 -3.794 1.00 78.00 243 SER A CA 1
ATOM 1823 C C . SER A 1 243 ? -19.075 26.173 -2.396 1.00 78.00 243 SER A C 1
ATOM 1825 O O . SER A 1 243 ? -18.291 25.661 -1.597 1.00 78.00 243 SER A O 1
ATOM 1827 N N . SER A 1 244 ? -20.347 26.399 -2.078 1.00 81.00 244 SER A N 1
ATOM 1828 C CA . SER A 1 244 ? -20.986 25.931 -0.845 1.00 81.00 244 SER A CA 1
ATOM 1829 C C . SER A 1 244 ? -22.180 25.041 -1.178 1.00 81.00 244 SER A C 1
ATOM 1831 O O . SER A 1 244 ? -23.005 25.371 -2.026 1.00 81.00 244 SER A O 1
ATOM 1833 N N . ARG A 1 245 ? -22.279 23.895 -0.501 1.00 81.12 245 ARG A N 1
ATOM 1834 C CA . ARG A 1 245 ? -23.418 22.977 -0.613 1.00 81.12 245 ARG A CA 1
ATOM 1835 C C . ARG A 1 245 ? -23.910 22.563 0.764 1.00 81.12 245 ARG A C 1
ATOM 1837 O O . ARG A 1 245 ? -23.103 22.329 1.659 1.00 81.12 245 ARG A O 1
ATOM 1844 N N . THR A 1 246 ? -25.217 22.418 0.926 1.00 77.50 246 THR A N 1
ATOM 1845 C CA . THR A 1 246 ? -25.795 21.781 2.115 1.00 77.50 246 THR A CA 1
ATOM 1846 C C . THR A 1 246 ? -25.848 20.279 1.866 1.00 77.50 246 THR A C 1
ATOM 1848 O O . THR A 1 246 ? -26.416 19.833 0.871 1.00 77.50 246 THR A O 1
ATOM 1851 N N . ASN A 1 247 ? -25.196 19.495 2.722 1.00 74.12 247 ASN A N 1
ATOM 1852 C CA . ASN A 1 247 ? -25.222 18.039 2.617 1.00 74.12 247 ASN A CA 1
ATOM 1853 C C . ASN A 1 247 ? -26.572 17.470 3.107 1.00 74.12 247 ASN A C 1
ATOM 1855 O O . ASN A 1 247 ? -27.403 18.181 3.673 1.00 74.12 247 ASN A O 1
ATOM 1859 N N . SER A 1 248 ? -26.783 16.166 2.919 1.00 67.19 248 SER A N 1
ATOM 1860 C CA . SER A 1 248 ? -27.993 15.464 3.377 1.00 67.19 248 SER A CA 1
ATOM 1861 C C . SER A 1 248 ? -28.200 15.502 4.897 1.00 67.19 248 SER A C 1
ATOM 1863 O O . SER A 1 248 ? -29.304 15.238 5.359 1.00 67.19 248 SER A O 1
ATOM 1865 N N . THR A 1 249 ? -27.172 15.858 5.674 1.00 66.00 249 THR A N 1
ATOM 1866 C CA . THR A 1 249 ? -27.243 16.023 7.133 1.00 66.00 249 THR A CA 1
ATOM 1867 C C . THR A 1 249 ? -27.519 17.470 7.561 1.00 66.00 249 THR A C 1
ATOM 1869 O O . THR A 1 249 ? -27.379 17.804 8.736 1.00 66.00 249 THR A O 1
ATOM 1872 N N . GLY A 1 250 ? -27.913 18.342 6.622 1.00 72.38 250 GLY A N 1
ATOM 1873 C CA . GLY A 1 250 ? -28.274 19.738 6.887 1.00 72.38 250 GLY A CA 1
ATOM 1874 C C . GLY A 1 250 ? -27.082 20.651 7.191 1.00 72.38 250 GLY A C 1
ATOM 1875 O O . GLY A 1 250 ? -27.269 21.804 7.573 1.00 72.38 250 GLY A O 1
ATOM 1876 N N . GLN A 1 251 ? -25.852 20.163 7.026 1.00 74.25 251 GLN A N 1
ATOM 1877 C CA . GLN A 1 251 ? -24.630 20.916 7.286 1.00 74.25 251 GLN A CA 1
ATOM 1878 C C . GLN A 1 251 ? -24.109 21.557 5.998 1.00 74.25 251 GLN A C 1
ATOM 1880 O O . GLN A 1 251 ? -23.911 20.895 4.975 1.00 74.25 251 GLN A O 1
ATOM 1885 N N . THR A 1 252 ? -23.833 22.858 6.059 1.00 76.94 252 THR A N 1
ATOM 1886 C CA . THR A 1 252 ? -23.162 23.577 4.973 1.00 76.94 252 THR A CA 1
ATOM 1887 C C . THR A 1 252 ? -21.700 23.150 4.900 1.00 76.94 252 THR A C 1
ATOM 1889 O O . THR A 1 252 ? -20.956 23.235 5.875 1.00 76.94 252 THR A O 1
ATOM 1892 N N . THR A 1 253 ? -21.295 22.675 3.730 1.00 81.50 253 THR A N 1
ATOM 1893 C CA . THR A 1 253 ? -19.932 22.273 3.402 1.00 81.50 253 THR A CA 1
ATOM 1894 C C . THR A 1 253 ? -19.411 23.184 2.300 1.00 81.50 253 THR A C 1
ATOM 1896 O O . THR A 1 253 ? -20.079 23.400 1.288 1.00 81.50 253 THR A O 1
ATOM 1899 N N . HIS A 1 254 ? -18.216 23.726 2.495 1.00 81.06 254 HIS A N 1
ATOM 1900 C CA . HIS A 1 254 ? -17.536 24.601 1.554 1.00 81.06 254 HIS A CA 1
ATOM 1901 C C . HIS A 1 254 ? -16.463 23.816 0.805 1.00 81.06 254 HIS A C 1
ATOM 1903 O O . HIS A 1 254 ? -15.603 23.184 1.414 1.00 81.06 254 HIS A O 1
ATOM 1909 N N . THR A 1 255 ? -16.495 23.876 -0.519 1.00 84.38 255 THR A N 1
ATOM 1910 C CA . THR A 1 255 ? -15.384 23.459 -1.372 1.00 84.38 255 THR A CA 1
ATOM 1911 C C . THR A 1 255 ? -14.364 24.587 -1.382 1.00 84.38 255 THR A C 1
ATOM 1913 O O . THR A 1 255 ? -14.687 25.703 -1.785 1.00 84.38 255 THR A O 1
ATOM 1916 N N . VAL A 1 256 ? -13.147 24.316 -0.927 1.00 86.00 256 VAL A N 1
ATOM 1917 C CA . VAL A 1 256 ? -12.038 25.279 -0.895 1.00 86.00 256 VAL A CA 1
ATOM 1918 C C . VAL A 1 256 ? -10.849 24.727 -1.676 1.00 86.00 256 VAL A C 1
ATOM 1920 O O . VAL A 1 256 ? -10.730 23.510 -1.854 1.00 86.00 256 VAL A O 1
ATOM 1923 N N . ARG A 1 257 ? -9.948 25.607 -2.131 1.00 85.56 257 ARG A N 1
ATOM 1924 C CA . ARG A 1 257 ? -8.673 25.174 -2.723 1.00 85.56 257 ARG A CA 1
ATOM 1925 C C . ARG A 1 257 ? -7.872 24.399 -1.672 1.00 85.56 257 ARG A C 1
ATOM 1927 O O . ARG A 1 257 ? -7.755 24.848 -0.529 1.00 85.56 257 ARG A O 1
ATOM 1934 N N . ALA A 1 258 ? -7.383 23.221 -2.047 1.00 83.62 258 ALA A N 1
ATOM 1935 C CA . ALA A 1 258 ? -6.584 22.373 -1.169 1.00 83.62 258 ALA A CA 1
ATOM 1936 C C . ALA A 1 258 ? -5.264 23.074 -0.822 1.00 83.62 258 ALA A C 1
ATOM 1938 O O . ALA A 1 258 ? -4.657 23.699 -1.694 1.00 83.62 258 ALA A O 1
ATOM 1939 N N . SER A 1 259 ? -4.816 22.978 0.434 1.00 86.25 259 SER A N 1
ATOM 1940 C CA . SER A 1 259 ? -3.417 23.292 0.742 1.00 86.25 259 SER A CA 1
ATOM 1941 C C . SER A 1 259 ? -2.505 22.179 0.228 1.00 86.25 259 SER A C 1
ATOM 1943 O O . SER A 1 259 ? -2.974 21.073 -0.045 1.00 86.25 259 SER A O 1
ATOM 1945 N N . GLU A 1 260 ? -1.201 22.443 0.155 1.00 86.19 260 GLU A N 1
ATOM 1946 C CA . GLU A 1 260 ? -0.222 21.434 -0.274 1.00 86.19 260 GLU A CA 1
ATOM 1947 C C . GLU A 1 260 ? -0.301 20.168 0.596 1.00 86.19 260 GLU A C 1
ATOM 1949 O O . GLU A 1 260 ? -0.420 19.065 0.074 1.00 86.19 260 GLU A O 1
ATOM 1954 N N . ASP A 1 261 ? -0.392 20.325 1.922 1.00 86.44 261 ASP A N 1
ATOM 1955 C CA . ASP A 1 261 ? -0.540 19.195 2.852 1.00 86.44 261 ASP A CA 1
ATOM 1956 C C . ASP A 1 261 ? -1.818 18.371 2.616 1.00 86.44 261 ASP A C 1
ATOM 1958 O O . ASP A 1 261 ? -1.817 17.146 2.747 1.00 86.44 261 ASP A O 1
ATOM 1962 N N . ASP A 1 262 ? -2.931 19.026 2.264 1.00 86.88 262 ASP A N 1
ATOM 1963 C CA . ASP A 1 262 ? -4.185 18.329 1.973 1.00 86.88 262 ASP A CA 1
ATOM 1964 C C . ASP A 1 262 ? -4.057 17.522 0.676 1.00 86.88 262 ASP A C 1
ATOM 1966 O O . ASP A 1 262 ? -4.549 16.393 0.586 1.00 86.88 262 ASP A O 1
ATOM 1970 N N . LEU A 1 263 ? -3.400 18.112 -0.329 1.00 89.31 263 LEU A N 1
ATOM 1971 C CA . LEU A 1 263 ? -3.170 17.486 -1.621 1.00 89.31 263 LEU A CA 1
ATOM 1972 C C . LEU A 1 263 ? -2.265 16.261 -1.471 1.00 89.31 263 LEU A C 1
ATOM 1974 O O . LEU A 1 263 ? -2.640 15.194 -1.947 1.00 89.31 263 LEU A O 1
ATOM 1978 N N . LEU A 1 264 ? -1.152 16.385 -0.741 1.00 90.06 264 LEU A N 1
ATOM 1979 C CA . LEU A 1 264 ? -0.219 15.288 -0.466 1.00 90.06 264 LEU A CA 1
ATOM 1980 C C . LEU A 1 264 ? -0.902 14.114 0.244 1.00 90.06 264 LEU A C 1
ATOM 1982 O O . LEU A 1 264 ? -0.753 12.964 -0.170 1.00 90.06 264 LEU A O 1
ATOM 1986 N N . ASN A 1 265 ? -1.703 14.389 1.276 1.00 90.06 265 ASN A N 1
ATOM 1987 C CA . ASN A 1 265 ? -2.424 13.344 2.006 1.00 90.06 265 ASN A CA 1
ATOM 1988 C C . ASN A 1 265 ? -3.464 12.636 1.123 1.00 90.06 265 ASN A C 1
ATOM 1990 O O . ASN A 1 265 ? -3.575 11.406 1.136 1.00 90.06 265 ASN A O 1
ATOM 1994 N N . LYS A 1 266 ? -4.221 13.402 0.331 1.00 89.69 266 LYS A N 1
ATOM 1995 C CA . LYS A 1 266 ? -5.242 12.871 -0.582 1.00 89.69 266 LYS A CA 1
ATOM 1996 C C . LYS A 1 266 ? -4.622 12.051 -1.711 1.00 89.69 266 LYS A C 1
ATOM 1998 O O . LYS A 1 266 ? -5.113 10.966 -2.020 1.00 89.69 266 LYS A O 1
ATOM 2003 N N . GLU A 1 267 ? -3.550 12.562 -2.307 1.00 93.25 267 GLU A N 1
ATOM 2004 C CA . GLU A 1 267 ? -2.774 11.887 -3.341 1.00 93.25 267 GLU A CA 1
ATOM 2005 C C . GLU A 1 267 ? -2.202 10.574 -2.803 1.00 93.25 267 GLU A C 1
ATOM 2007 O O . GLU A 1 267 ? -2.491 9.517 -3.364 1.00 93.25 267 GLU A O 1
ATOM 2012 N N . GLY A 1 268 ? -1.509 10.606 -1.660 1.00 93.50 268 GLY A N 1
ATOM 2013 C CA . GLY A 1 268 ? -0.951 9.412 -1.024 1.00 93.50 268 GLY A CA 1
ATOM 2014 C C . GLY A 1 268 ? -2.004 8.335 -0.752 1.00 93.50 268 GLY A C 1
ATOM 2015 O O . GLY A 1 268 ? -1.819 7.176 -1.124 1.00 93.50 268 GLY A O 1
ATOM 2016 N N . ALA A 1 269 ? -3.158 8.711 -0.190 1.00 91.56 269 ALA A N 1
ATOM 2017 C CA . ALA A 1 269 ? -4.245 7.770 0.079 1.00 91.56 269 ALA A CA 1
ATOM 2018 C C . ALA A 1 269 ? -4.808 7.123 -1.202 1.00 91.56 269 ALA A C 1
ATOM 2020 O O . ALA A 1 269 ? -5.092 5.921 -1.220 1.00 91.56 269 ALA A O 1
ATOM 2021 N N . LEU A 1 270 ? -4.976 7.896 -2.280 1.00 94.12 270 LEU A N 1
ATOM 2022 C CA . LEU A 1 270 ? -5.467 7.383 -3.562 1.00 94.12 270 LEU A CA 1
ATOM 2023 C C . LEU A 1 270 ? -4.433 6.487 -4.251 1.00 94.12 270 LEU A C 1
ATOM 2025 O O . LEU A 1 270 ? -4.808 5.420 -4.749 1.00 94.12 270 LEU A O 1
ATOM 2029 N N . ILE A 1 271 ? -3.151 6.870 -4.222 1.00 96.19 271 ILE A N 1
ATOM 2030 C CA . ILE A 1 271 ? -2.048 6.066 -4.760 1.00 96.19 271 ILE A CA 1
ATOM 2031 C C . ILE A 1 271 ? -2.008 4.715 -4.056 1.00 96.19 271 ILE A C 1
ATOM 2033 O O . ILE A 1 271 ? -2.042 3.686 -4.725 1.00 96.19 271 ILE A O 1
ATOM 2037 N N . SER A 1 272 ? -2.022 4.680 -2.721 1.00 95.12 272 SER A N 1
ATOM 2038 C CA . SER A 1 272 ? -1.960 3.418 -1.978 1.00 95.12 272 SER A CA 1
ATOM 2039 C C . SER A 1 272 ? -3.150 2.493 -2.268 1.00 95.12 272 SER A C 1
ATOM 2041 O O . SER A 1 272 ? -2.974 1.280 -2.397 1.00 95.12 272 SER A O 1
ATOM 2043 N N . LYS A 1 273 ? -4.367 3.035 -2.431 1.00 93.75 273 LYS A N 1
ATOM 2044 C CA . LYS A 1 273 ? -5.557 2.241 -2.802 1.00 93.75 273 LYS A CA 1
ATOM 2045 C C . LYS A 1 273 ? -5.465 1.700 -4.232 1.00 93.75 273 LYS A C 1
ATOM 2047 O O . LYS A 1 273 ? -5.838 0.548 -4.479 1.00 93.75 273 LYS A O 1
ATOM 2052 N N . ALA A 1 274 ? -4.977 2.509 -5.172 1.00 96.44 274 ALA A N 1
ATOM 2053 C CA . ALA A 1 274 ? -4.752 2.082 -6.550 1.00 96.44 274 ALA A CA 1
ATOM 2054 C C . ALA A 1 274 ? -3.658 1.008 -6.627 1.00 96.44 274 ALA A C 1
ATOM 2056 O O . ALA A 1 274 ? -3.892 -0.043 -7.219 1.00 96.44 274 ALA A O 1
ATOM 2057 N N . MET A 1 275 ? -2.542 1.216 -5.927 1.00 96.81 275 MET A N 1
ATOM 2058 C CA . MET A 1 275 ? -1.419 0.283 -5.844 1.00 96.81 275 MET A CA 1
ATOM 2059 C C . MET A 1 275 ? -1.863 -1.075 -5.303 1.00 96.81 275 MET A C 1
ATOM 2061 O O . MET A 1 275 ? -1.596 -2.099 -5.922 1.00 96.81 275 MET A O 1
ATOM 2065 N N . ARG A 1 276 ? -2.634 -1.088 -4.205 1.00 96.31 276 ARG A N 1
ATOM 2066 C CA . ARG A 1 276 ? -3.241 -2.309 -3.652 1.00 96.31 276 ARG A CA 1
ATOM 2067 C C . ARG A 1 276 ? -4.068 -3.056 -4.698 1.00 96.31 276 ARG A C 1
ATOM 2069 O O . ARG A 1 276 ? -3.972 -4.270 -4.810 1.00 96.31 276 ARG A O 1
ATOM 2076 N N . THR A 1 277 ? -4.885 -2.327 -5.457 1.00 96.25 277 THR A N 1
ATOM 2077 C CA . THR A 1 277 ? -5.753 -2.918 -6.485 1.00 96.25 277 THR A CA 1
ATOM 2078 C C . THR A 1 277 ? -4.930 -3.551 -7.607 1.00 96.25 277 THR A C 1
ATOM 2080 O O . THR A 1 277 ? -5.241 -4.660 -8.025 1.00 96.25 277 THR A O 1
ATOM 2083 N N . CYS A 1 278 ? -3.885 -2.873 -8.087 1.00 97.12 278 CYS A N 1
ATOM 2084 C CA . CYS A 1 278 ? -3.011 -3.403 -9.133 1.00 97.12 278 CYS A CA 1
ATOM 2085 C C . CYS A 1 278 ? -2.182 -4.597 -8.635 1.00 97.12 278 CYS A C 1
ATOM 2087 O O . CYS A 1 278 ? -2.084 -5.597 -9.337 1.00 97.12 278 CYS A O 1
ATOM 2089 N N . ALA A 1 279 ? -1.658 -4.530 -7.409 1.00 96.69 279 ALA A N 1
ATOM 2090 C CA . ALA A 1 279 ? -0.869 -5.598 -6.802 1.00 96.69 279 ALA A CA 1
ATOM 2091 C C . ALA A 1 279 ? -1.669 -6.896 -6.622 1.00 96.69 279 ALA A C 1
ATOM 2093 O O . ALA A 1 279 ? -1.219 -7.958 -7.040 1.00 96.69 279 ALA A O 1
ATOM 2094 N N . LEU A 1 280 ? -2.882 -6.813 -6.060 1.00 96.25 280 LEU A N 1
ATOM 2095 C CA . LEU A 1 280 ? -3.738 -7.984 -5.819 1.00 96.25 280 LEU A CA 1
ATOM 2096 C C . LEU A 1 280 ? -4.203 -8.684 -7.103 1.00 96.25 280 LEU A C 1
ATOM 2098 O O . LEU A 1 280 ? -4.687 -9.803 -7.030 1.00 96.25 280 LEU A O 1
ATOM 2102 N N . ARG A 1 281 ? -4.077 -8.043 -8.271 1.00 95.81 281 ARG A N 1
ATOM 2103 C CA . ARG A 1 281 ? -4.363 -8.682 -9.562 1.00 95.81 281 ARG A CA 1
ATOM 2104 C C . ARG A 1 281 ? -3.210 -9.546 -10.078 1.00 95.81 281 ARG A C 1
ATOM 2106 O O . ARG A 1 281 ? -3.457 -10.408 -10.910 1.00 95.81 281 ARG A O 1
ATOM 2113 N N . LEU A 1 282 ? -1.982 -9.290 -9.623 1.00 94.88 282 LEU A N 1
ATOM 2114 C CA . LEU A 1 282 ? -0.788 -10.057 -10.000 1.00 94.88 282 LEU A CA 1
ATOM 2115 C C . LEU A 1 282 ? -0.520 -11.217 -9.037 1.00 94.88 282 LEU A C 1
ATOM 2117 O O . LEU A 1 282 ? 0.064 -12.222 -9.425 1.00 94.88 282 LEU A O 1
ATOM 2121 N N . ILE A 1 283 ? -0.918 -11.069 -7.773 1.00 94.50 283 ILE A N 1
ATOM 2122 C CA . ILE A 1 283 ? -0.713 -12.094 -6.750 1.00 94.50 283 ILE A CA 1
ATOM 2123 C C . ILE A 1 283 ? -1.755 -13.212 -6.944 1.00 94.50 283 ILE A C 1
ATOM 2125 O O . ILE A 1 283 ? -2.939 -12.892 -7.084 1.00 94.50 283 ILE A O 1
ATOM 2129 N N . PRO A 1 284 ? -1.357 -14.499 -6.920 1.00 94.31 284 PRO A N 1
ATOM 2130 C CA . PRO A 1 284 ? -2.293 -15.620 -6.988 1.00 94.31 284 PRO A CA 1
ATOM 2131 C C . PRO A 1 284 ? -3.385 -15.534 -5.911 1.00 94.31 284 PRO A C 1
ATOM 2133 O O . PRO A 1 284 ? -3.098 -15.300 -4.735 1.00 94.31 284 PRO A O 1
ATOM 2136 N N . GLY A 1 285 ? -4.648 -15.687 -6.319 1.00 94.50 285 GLY A N 1
ATOM 2137 C CA . GLY A 1 285 ? -5.803 -15.494 -5.434 1.00 94.50 285 GLY A CA 1
ATOM 2138 C C . GLY A 1 285 ? -5.890 -16.525 -4.30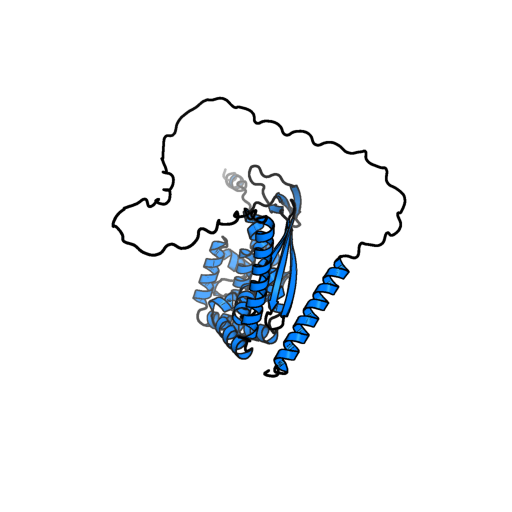8 1.00 94.50 285 GLY A C 1
ATOM 2139 O O . GLY A 1 285 ? -6.235 -16.174 -3.187 1.00 94.50 285 GLY A O 1
ATOM 2140 N N . ASP A 1 286 ? -5.484 -17.764 -4.576 1.00 95.50 286 ASP A N 1
ATOM 2141 C CA . ASP A 1 286 ? -5.392 -18.850 -3.598 1.00 95.50 286 ASP A CA 1
ATOM 2142 C C . ASP A 1 286 ? -4.416 -18.524 -2.457 1.00 95.50 286 ASP A C 1
ATOM 2144 O O . ASP A 1 286 ? -4.735 -18.739 -1.287 1.00 95.50 286 ASP A O 1
ATOM 2148 N N . LEU A 1 287 ? -3.264 -17.919 -2.775 1.00 95.00 287 LEU A N 1
ATOM 2149 C CA . LEU A 1 287 ? -2.314 -17.446 -1.764 1.00 95.00 287 LEU A CA 1
ATOM 2150 C C . LEU A 1 287 ? -2.893 -16.314 -0.916 1.00 95.00 287 LEU A C 1
ATOM 2152 O O . LEU A 1 287 ? -2.616 -16.240 0.282 1.00 95.00 287 LEU A O 1
ATOM 2156 N N . VAL A 1 288 ? -3.672 -15.417 -1.528 1.00 96.06 288 VAL A N 1
ATOM 2157 C CA . VAL A 1 288 ? -4.334 -14.323 -0.809 1.00 96.06 288 VAL A CA 1
ATOM 2158 C C . VAL A 1 288 ? -5.386 -14.879 0.143 1.00 96.06 288 VAL A C 1
ATOM 2160 O O . VAL A 1 288 ? -5.367 -14.519 1.317 1.00 96.06 288 VAL A O 1
ATOM 2163 N N . ASP A 1 289 ? -6.259 -15.762 -0.332 1.00 96.06 289 ASP A N 1
ATOM 2164 C CA . ASP A 1 289 ? -7.338 -16.340 0.470 1.00 96.06 289 ASP A CA 1
ATOM 2165 C C . ASP A 1 289 ? -6.780 -17.121 1.667 1.00 96.06 289 ASP A C 1
ATOM 2167 O O . ASP A 1 289 ? -7.165 -16.863 2.810 1.00 96.06 289 ASP A O 1
ATOM 2171 N N . GLU A 1 290 ? -5.781 -17.980 1.438 1.00 96.44 290 GLU A N 1
ATOM 2172 C CA . GLU A 1 290 ? -5.135 -18.735 2.513 1.00 96.44 290 GLU A CA 1
ATOM 2173 C C . GLU A 1 290 ? -4.475 -17.814 3.554 1.00 96.44 290 GLU A C 1
ATOM 2175 O O . GLU A 1 290 ? -4.626 -17.992 4.768 1.00 96.44 290 GLU A O 1
ATOM 2180 N N . ALA A 1 291 ? -3.740 -16.800 3.092 1.00 96.19 291 ALA A N 1
ATOM 2181 C CA . ALA A 1 291 ? -3.069 -15.851 3.968 1.00 96.19 291 ALA A CA 1
ATOM 2182 C C . ALA A 1 291 ? -4.069 -15.019 4.792 1.00 96.19 291 ALA A C 1
ATOM 2184 O O . ALA A 1 291 ? -3.815 -14.726 5.966 1.00 96.19 291 ALA A O 1
ATOM 2185 N N . MET A 1 292 ? -5.216 -14.665 4.208 1.00 95.81 292 MET A N 1
ATOM 2186 C CA . MET A 1 292 ? -6.287 -13.941 4.892 1.00 95.81 292 MET A CA 1
ATOM 2187 C C . MET A 1 292 ? -6.963 -14.804 5.957 1.00 95.81 292 MET A C 1
ATOM 2189 O O . MET A 1 292 ? -7.175 -14.329 7.076 1.00 95.81 292 MET A O 1
ATOM 2193 N N . ASP A 1 293 ? -7.232 -16.075 5.668 1.00 95.44 293 ASP A N 1
ATOM 2194 C CA . ASP A 1 293 ? -7.788 -17.007 6.651 1.00 95.44 293 ASP A CA 1
ATOM 2195 C C . ASP A 1 293 ? -6.834 -17.226 7.829 1.00 95.44 293 ASP A C 1
ATOM 2197 O O . ASP A 1 293 ? -7.248 -17.167 8.993 1.00 95.44 293 ASP A O 1
ATOM 2201 N N . LEU A 1 294 ? -5.532 -17.351 7.559 1.00 95.56 294 LEU A N 1
ATOM 2202 C CA . LEU A 1 294 ? -4.519 -17.429 8.610 1.00 95.56 294 LEU A CA 1
ATOM 2203 C C . LEU A 1 294 ? -4.426 -16.137 9.437 1.00 95.56 294 LEU A C 1
ATOM 2205 O O . LEU A 1 294 ? -4.259 -16.203 10.659 1.00 95.56 294 LEU A O 1
ATOM 2209 N N . CYS A 1 295 ? -4.553 -14.961 8.814 1.00 94.44 295 CYS A N 1
ATOM 2210 C CA . CYS A 1 295 ? -4.617 -13.691 9.542 1.00 94.44 295 CYS A CA 1
ATOM 2211 C C . CYS A 1 295 ? -5.827 -13.651 10.484 1.00 94.44 295 CYS A C 1
ATOM 2213 O O . CYS A 1 295 ? -5.683 -13.287 11.652 1.00 94.44 295 CYS A O 1
ATOM 2215 N N . ARG A 1 296 ? -7.010 -14.065 10.015 1.00 91.25 296 ARG A N 1
ATOM 2216 C CA . ARG A 1 296 ? -8.230 -14.113 10.837 1.00 91.25 296 ARG A CA 1
ATOM 2217 C C . ARG A 1 296 ? -8.078 -15.071 12.017 1.00 91.25 296 ARG A C 1
ATOM 2219 O O . ARG A 1 296 ? -8.419 -14.701 13.144 1.00 91.25 296 ARG A O 1
ATOM 2226 N N . ALA A 1 297 ? -7.512 -16.256 11.783 1.00 91.88 297 ALA A N 1
ATOM 2227 C CA . ALA A 1 297 ? -7.219 -17.226 12.837 1.00 91.88 297 ALA A CA 1
ATOM 2228 C C . ALA A 1 297 ? -6.235 -16.648 13.868 1.00 91.88 297 ALA A C 1
ATOM 2230 O O . ALA A 1 297 ? -6.536 -16.592 15.057 1.00 91.88 297 ALA A O 1
ATOM 2231 N N . THR A 1 298 ? -5.112 -16.093 13.408 1.00 91.56 298 THR A N 1
ATOM 2232 C CA . THR A 1 298 ? -4.076 -15.498 14.271 1.00 91.56 298 THR A CA 1
ATOM 2233 C C . THR A 1 298 ? -4.620 -14.342 15.116 1.00 91.56 298 THR A C 1
ATOM 2235 O O . THR A 1 298 ? -4.308 -14.227 16.306 1.00 91.56 298 THR A O 1
ATOM 2238 N N . ALA A 1 299 ? -5.437 -13.468 14.521 1.00 86.25 299 ALA A N 1
ATOM 2239 C CA . ALA A 1 299 ? -6.061 -12.355 15.228 1.00 86.25 299 ALA A CA 1
ATOM 2240 C C . ALA A 1 299 ? -7.045 -12.845 16.304 1.00 86.25 299 ALA A C 1
ATOM 2242 O O . ALA A 1 299 ? -7.060 -12.299 17.411 1.00 86.25 299 ALA A O 1
ATOM 2243 N N . SER A 1 300 ? -7.819 -13.888 15.994 1.00 83.81 300 SER A N 1
ATOM 2244 C CA . SER A 1 300 ? -8.783 -14.500 16.915 1.00 83.81 300 SER A CA 1
ATOM 2245 C C . SER A 1 300 ? -8.087 -15.212 18.075 1.00 83.81 300 SER A C 1
ATOM 2247 O O . SER A 1 300 ? -8.424 -14.965 19.231 1.00 83.81 300 SER A O 1
ATOM 2249 N N . ASP A 1 301 ? -7.053 -16.006 17.796 1.00 85.56 301 ASP A N 1
ATOM 2250 C CA . ASP A 1 301 ? -6.277 -16.731 18.807 1.00 85.56 301 ASP A CA 1
ATOM 2251 C C . ASP A 1 301 ? -5.571 -15.782 19.777 1.00 85.56 301 ASP A C 1
ATOM 2253 O O . ASP A 1 301 ? -5.549 -16.005 20.988 1.00 85.56 301 ASP A O 1
ATOM 2257 N N . HIS A 1 302 ? -4.997 -14.689 19.266 1.00 79.38 302 HIS A N 1
ATOM 2258 C CA . HIS A 1 302 ? -4.387 -13.677 20.124 1.00 79.38 302 HIS A CA 1
ATOM 2259 C C . HIS A 1 302 ? -5.434 -12.964 20.988 1.00 79.38 302 HIS A C 1
ATOM 2261 O O . HIS A 1 302 ? -5.160 -12.656 22.146 1.00 79.38 302 HIS A O 1
ATOM 2267 N N . ALA A 1 303 ? -6.622 -12.681 20.448 1.00 73.50 303 ALA A N 1
ATOM 2268 C CA . ALA A 1 303 ? -7.707 -12.086 21.225 1.00 73.50 303 ALA A CA 1
ATOM 2269 C C . ALA A 1 303 ? -8.244 -13.048 22.300 1.00 73.50 303 ALA A C 1
ATOM 2271 O O . ALA A 1 303 ? -8.597 -12.597 23.383 1.00 73.50 303 ALA A O 1
ATOM 2272 N N . ALA A 1 304 ? -8.259 -14.357 22.029 1.00 75.38 304 ALA A N 1
ATOM 2273 C CA . ALA A 1 304 ? -8.659 -15.378 22.993 1.00 75.38 304 ALA A CA 1
ATOM 2274 C C . ALA A 1 304 ? -7.646 -15.544 24.140 1.00 75.38 304 ALA A C 1
ATOM 2276 O O . ALA A 1 304 ? -8.045 -15.814 25.269 1.00 75.38 304 ALA A O 1
ATOM 2277 N N . LYS A 1 305 ? -6.346 -15.363 23.867 1.00 79.38 305 LYS A N 1
ATOM 2278 C CA . LYS A 1 305 ? -5.281 -15.462 24.882 1.00 79.38 305 LYS A CA 1
ATOM 2279 C C . LYS A 1 305 ? -5.308 -14.329 25.905 1.00 79.38 305 LYS A C 1
ATOM 2281 O O . LYS A 1 305 ? -5.003 -14.579 27.065 1.00 79.38 305 LYS A O 1
ATOM 2286 N N . ASP A 1 306 ? -5.646 -13.110 25.484 1.00 76.88 306 ASP A N 1
ATOM 2287 C CA . ASP A 1 306 ? -5.736 -11.955 26.385 1.00 76.88 306 ASP A CA 1
ATOM 2288 C C . ASP A 1 306 ? -6.862 -10.985 25.966 1.00 76.88 306 ASP A C 1
ATOM 2290 O O . ASP A 1 306 ? -6.624 -9.985 25.271 1.00 76.88 306 ASP A O 1
ATOM 2294 N N . PRO A 1 307 ? -8.113 -11.280 26.368 1.00 73.06 307 PRO A N 1
ATOM 2295 C CA . PRO A 1 307 ? -9.256 -10.419 26.084 1.00 73.06 307 PRO A CA 1
ATOM 2296 C C . PRO A 1 307 ? -9.166 -9.059 26.790 1.00 73.06 307 PRO A C 1
ATOM 2298 O O . PRO A 1 307 ? -9.623 -8.053 26.247 1.00 73.06 307 PRO A O 1
ATOM 2301 N N . ASP A 1 308 ? -8.566 -9.001 27.982 1.00 76.88 308 ASP A N 1
ATOM 2302 C CA . ASP A 1 308 ? -8.472 -7.781 28.787 1.00 76.88 308 ASP A CA 1
ATOM 2303 C C . ASP A 1 308 ? -7.507 -6.763 28.179 1.00 76.88 308 ASP A C 1
ATOM 2305 O O . ASP A 1 308 ? -7.872 -5.597 27.992 1.00 76.88 308 ASP A O 1
ATOM 2309 N N . ALA A 1 309 ? -6.308 -7.197 27.781 1.00 78.44 309 ALA A N 1
ATOM 2310 C CA . ALA A 1 309 ? -5.367 -6.323 27.087 1.00 78.44 309 ALA A CA 1
ATOM 2311 C C . ALA A 1 309 ? -5.916 -5.870 25.729 1.00 78.44 309 ALA A C 1
ATOM 2313 O O . ALA A 1 309 ? -5.749 -4.710 25.352 1.00 78.44 309 ALA A O 1
ATOM 2314 N N . ALA A 1 310 ? -6.619 -6.754 25.013 1.00 75.38 310 ALA A N 1
ATOM 2315 C CA . ALA A 1 310 ? -7.267 -6.423 23.748 1.00 75.38 310 ALA A CA 1
ATOM 2316 C C . ALA A 1 310 ? -8.332 -5.324 23.898 1.00 75.38 310 ALA A C 1
ATOM 2318 O O . ALA A 1 310 ? -8.411 -4.440 23.044 1.00 75.38 310 ALA A O 1
ATOM 2319 N N . ARG A 1 311 ? -9.131 -5.369 24.971 1.00 79.94 311 ARG A N 1
ATOM 2320 C CA . ARG A 1 311 ? -10.130 -4.339 25.293 1.00 79.94 311 ARG A CA 1
ATOM 2321 C C . ARG A 1 311 ? -9.486 -3.006 25.632 1.00 79.94 311 ARG A C 1
ATOM 2323 O O . ARG A 1 311 ? -9.893 -1.979 25.091 1.00 79.94 311 ARG A O 1
ATOM 2330 N N . LYS A 1 312 ? -8.464 -3.030 26.489 1.00 83.06 312 LYS A N 1
ATOM 2331 C CA . LYS A 1 312 ? -7.745 -1.823 26.902 1.00 83.06 312 LYS A CA 1
ATOM 2332 C C . LYS A 1 312 ? -7.062 -1.136 25.718 1.00 83.06 312 LYS A C 1
ATOM 2334 O O . LYS A 1 312 ? -7.229 0.062 25.543 1.00 83.06 312 LYS A O 1
ATOM 2339 N N . GLU A 1 313 ? -6.389 -1.900 24.855 1.00 82.75 313 GLU A N 1
ATOM 2340 C CA . GLU A 1 313 ? -5.742 -1.381 23.640 1.00 82.75 313 GLU A CA 1
ATOM 2341 C C . GLU A 1 313 ? -6.741 -0.657 22.722 1.00 82.75 313 GLU A C 1
ATOM 2343 O O . GLU A 1 313 ? -6.426 0.392 22.164 1.00 82.75 313 GLU A O 1
ATOM 2348 N N . ILE A 1 314 ? -7.956 -1.196 22.574 1.00 82.69 314 ILE A N 1
ATOM 2349 C CA . ILE A 1 314 ? -9.007 -0.574 21.761 1.00 82.69 314 ILE A CA 1
ATOM 2350 C C . ILE A 1 314 ? -9.518 0.708 22.421 1.00 82.69 314 ILE A C 1
ATOM 2352 O O . ILE A 1 314 ? -9.616 1.729 21.744 1.00 82.69 314 ILE A O 1
ATOM 2356 N N . ALA A 1 315 ? -9.809 0.684 23.723 1.00 84.12 315 ALA A N 1
ATOM 2357 C CA . ALA A 1 315 ? -10.247 1.878 24.447 1.00 84.12 315 ALA A CA 1
ATOM 2358 C C . ALA A 1 315 ? -9.205 3.009 24.355 1.00 84.12 315 ALA A C 1
ATOM 2360 O O . ALA A 1 315 ? -9.553 4.145 24.036 1.00 84.12 315 ALA A O 1
ATOM 2361 N N . ASP A 1 316 ? -7.924 2.678 24.537 1.00 87.12 316 ASP A N 1
ATOM 2362 C CA . ASP A 1 316 ? -6.809 3.622 24.427 1.00 87.12 316 ASP A CA 1
ATOM 2363 C C . ASP A 1 316 ? -6.661 4.173 22.995 1.00 87.12 316 ASP A C 1
ATOM 2365 O O . ASP A 1 316 ? -6.343 5.349 22.808 1.00 87.12 316 ASP A O 1
ATOM 2369 N N . ALA A 1 317 ? -6.916 3.356 21.967 1.00 85.12 317 ALA A N 1
ATOM 2370 C CA . ALA A 1 317 ? -6.893 3.799 20.574 1.00 85.12 317 ALA A CA 1
ATOM 2371 C C . ALA A 1 317 ? -8.034 4.784 20.268 1.00 85.12 317 ALA A C 1
ATOM 2373 O O . ALA A 1 317 ? -7.796 5.852 19.706 1.00 85.12 317 ALA A O 1
ATOM 2374 N N . PHE A 1 318 ? -9.265 4.476 20.683 1.00 87.00 318 PHE A N 1
ATOM 2375 C CA . PHE A 1 318 ? -10.414 5.368 20.494 1.00 87.00 318 PHE A CA 1
ATOM 2376 C C . PHE A 1 318 ? -10.292 6.676 21.289 1.00 87.00 318 PHE A C 1
ATOM 2378 O O . PHE A 1 318 ? -10.715 7.725 20.796 1.00 87.00 318 PHE A O 1
ATOM 2385 N N . ALA A 1 319 ? -9.621 6.660 22.444 1.00 87.31 319 ALA A N 1
ATOM 2386 C CA . ALA A 1 319 ? -9.330 7.871 23.205 1.00 87.31 319 ALA A CA 1
ATOM 2387 C C . ALA A 1 319 ? -8.492 8.890 22.402 1.00 87.31 319 ALA A C 1
ATOM 2389 O O . ALA A 1 319 ? -8.713 10.093 22.527 1.00 87.31 319 ALA A O 1
ATOM 2390 N N . GLN A 1 320 ? -7.600 8.437 21.508 1.00 86.69 320 GLN A N 1
ATOM 2391 C CA . GLN A 1 320 ? -6.831 9.321 20.609 1.00 86.69 320 GLN A CA 1
ATOM 2392 C C . GLN A 1 320 ? -7.720 10.054 19.593 1.00 86.69 320 GLN A C 1
ATOM 2394 O O . GLN A 1 320 ? -7.342 11.105 19.078 1.00 86.69 320 GLN A O 1
ATOM 2399 N N . LEU A 1 321 ? -8.910 9.516 19.316 1.00 83.00 321 LEU A N 1
ATOM 2400 C CA . LEU A 1 321 ? -9.924 10.119 18.451 1.00 83.00 321 LEU A CA 1
ATOM 2401 C C . LEU A 1 321 ? -10.957 10.941 19.239 1.00 83.00 321 LEU A C 1
ATOM 2403 O O . LEU A 1 321 ? -11.961 11.360 18.667 1.00 83.00 321 LEU A O 1
ATOM 2407 N N . ASN A 1 322 ? -10.716 11.185 20.534 1.00 84.56 322 ASN A N 1
ATOM 2408 C CA . ASN A 1 322 ? -11.660 11.802 21.471 1.00 84.56 322 ASN A CA 1
ATOM 2409 C C . ASN A 1 322 ? -12.988 11.032 21.603 1.00 84.56 322 ASN A C 1
ATOM 2411 O O . ASN A 1 322 ? -14.028 11.634 21.858 1.00 84.56 322 ASN A O 1
ATOM 2415 N N . VAL A 1 323 ? -12.957 9.708 21.426 1.00 85.81 323 VAL A N 1
ATOM 2416 C CA . VAL A 1 323 ? -14.102 8.820 21.660 1.00 85.81 323 VAL A CA 1
ATOM 2417 C C . VAL A 1 323 ? -13.919 8.150 23.017 1.00 85.81 323 VAL A C 1
ATOM 2419 O O . VAL A 1 323 ? -12.882 7.539 23.277 1.00 85.81 323 VAL A O 1
ATOM 2422 N N . THR A 1 324 ? -14.906 8.285 23.902 1.00 85.44 324 THR A N 1
ATOM 2423 C CA . THR A 1 324 ? -14.825 7.745 25.266 1.00 85.44 324 THR A CA 1
ATOM 2424 C C . THR A 1 324 ? -15.300 6.293 25.334 1.00 85.44 324 THR A C 1
ATOM 2426 O O . THR A 1 324 ? -16.018 5.813 24.457 1.00 85.44 324 THR A O 1
ATOM 2429 N N . ALA A 1 325 ? -14.951 5.581 26.412 1.00 82.94 325 ALA A N 1
ATOM 2430 C CA . ALA A 1 325 ? -15.478 4.236 26.661 1.00 82.94 325 ALA A CA 1
ATOM 2431 C C . ALA A 1 325 ? -17.019 4.215 26.717 1.00 82.94 325 ALA A C 1
ATOM 2433 O O . ALA A 1 325 ? -17.630 3.292 26.190 1.00 82.94 325 ALA A O 1
ATOM 2434 N N . ALA A 1 326 ? -17.649 5.271 27.246 1.00 83.00 326 ALA A N 1
ATOM 2435 C CA . ALA A 1 326 ? -19.107 5.400 27.280 1.00 83.00 326 ALA A CA 1
ATOM 2436 C C . ALA A 1 326 ? -19.727 5.510 25.872 1.00 83.00 326 ALA A C 1
ATOM 2438 O O . ALA A 1 326 ? -20.805 4.971 25.622 1.00 83.00 326 ALA A O 1
ATOM 2439 N N . ASP A 1 327 ? -19.041 6.162 24.928 1.00 82.50 327 ASP A N 1
ATOM 2440 C CA . ASP A 1 327 ? -19.489 6.227 23.532 1.00 82.50 327 ASP A CA 1
ATOM 2441 C C . ASP A 1 327 ? -19.404 4.853 22.851 1.00 82.50 327 ASP A C 1
ATOM 2443 O O . ASP A 1 327 ? -20.292 4.483 22.081 1.00 82.50 327 ASP A O 1
ATOM 2447 N N . LEU A 1 328 ? -18.358 4.077 23.162 1.00 83.19 328 LEU A N 1
ATOM 2448 C CA . LEU A 1 328 ? -18.203 2.699 22.688 1.00 83.19 328 LEU A CA 1
ATOM 2449 C C . LEU A 1 328 ? -19.297 1.784 23.252 1.00 83.19 328 LEU A C 1
ATOM 2451 O O . LEU A 1 328 ? -19.880 0.997 22.511 1.00 83.19 328 LEU A O 1
ATOM 2455 N N . GLU A 1 329 ? -19.623 1.911 24.538 1.00 85.75 329 GLU A N 1
ATOM 2456 C CA . GLU A 1 329 ? -20.716 1.166 25.176 1.00 85.75 329 GLU A CA 1
ATOM 2457 C C . GLU A 1 329 ? -22.077 1.523 24.580 1.00 85.75 329 GLU A C 1
ATOM 2459 O O . GLU A 1 329 ? -22.908 0.642 24.360 1.00 85.75 329 GLU A O 1
ATOM 2464 N N . LYS A 1 330 ? -22.292 2.801 24.240 1.00 83.75 330 LYS A N 1
ATOM 2465 C CA . LYS A 1 330 ? -23.499 3.250 23.537 1.00 83.75 330 LYS A CA 1
ATOM 2466 C C . LYS A 1 330 ? -23.617 2.625 22.145 1.00 83.75 330 LYS A C 1
ATOM 2468 O O . LYS A 1 330 ? -24.721 2.280 21.732 1.00 83.75 330 LYS A O 1
ATOM 2473 N N . TYR A 1 331 ? -22.501 2.477 21.433 1.00 82.56 331 TYR A N 1
ATOM 2474 C CA . TYR A 1 331 ? -22.464 1.809 20.131 1.00 82.56 331 TYR A CA 1
ATOM 2475 C C . TYR A 1 331 ? -22.724 0.297 20.246 1.00 82.56 331 TYR A C 1
ATOM 2477 O O . TYR A 1 331 ? -23.485 -0.256 19.457 1.00 82.56 331 TYR A O 1
ATOM 2485 N N . LEU A 1 332 ? -22.123 -0.366 21.239 1.00 83.62 332 LEU A N 1
ATOM 2486 C CA . LEU A 1 332 ? -22.261 -1.811 21.456 1.00 83.62 332 LEU A CA 1
ATOM 2487 C C . LEU A 1 332 ? -23.600 -2.214 22.101 1.00 83.62 332 LEU A C 1
ATOM 2489 O O . LEU A 1 332 ? -24.027 -3.358 21.964 1.00 83.62 332 LEU A O 1
ATOM 2493 N N . GLY A 1 333 ? -24.247 -1.306 22.837 1.00 81.06 333 GLY A N 1
ATOM 2494 C CA . GLY A 1 333 ? -25.454 -1.585 23.623 1.00 81.06 333 GLY A CA 1
ATOM 2495 C C . GLY A 1 333 ? -25.195 -2.355 24.927 1.00 81.06 333 GLY A C 1
ATOM 2496 O O . GLY A 1 333 ? -26.143 -2.765 25.597 1.00 81.06 333 GLY A O 1
ATOM 2497 N N . HIS A 1 334 ? -23.931 -2.565 25.299 1.00 82.81 334 HIS A N 1
ATOM 2498 C CA . HIS A 1 334 ? -23.515 -3.191 26.552 1.00 82.81 334 HIS A CA 1
ATOM 2499 C C . HIS A 1 334 ? -22.114 -2.723 26.969 1.00 82.81 334 HIS A C 1
ATOM 2501 O O . HIS A 1 334 ? -21.362 -2.168 26.172 1.00 82.81 334 HIS A O 1
ATOM 2507 N N . ASP A 1 335 ? -21.757 -3.016 28.220 1.00 81.00 335 ASP A N 1
ATOM 2508 C CA . ASP A 1 335 ? -20.457 -2.694 28.816 1.00 81.00 335 ASP A CA 1
ATOM 2509 C C . ASP A 1 335 ? -19.278 -3.293 28.023 1.00 81.00 335 ASP A C 1
ATOM 2511 O O . ASP A 1 335 ? -19.366 -4.418 27.503 1.00 81.00 335 ASP A O 1
ATOM 2515 N N . LEU A 1 336 ? -18.157 -2.566 27.955 1.00 77.25 336 LEU A N 1
ATOM 2516 C CA . LEU A 1 336 ? -16.965 -2.984 27.209 1.00 77.25 336 LEU A CA 1
ATOM 2517 C C . LEU A 1 336 ? -16.348 -4.278 27.777 1.00 77.25 336 LEU A C 1
ATOM 2519 O O . LEU A 1 336 ? -15.771 -5.071 27.031 1.00 77.25 336 LEU A O 1
ATOM 2523 N N . SER A 1 337 ? -16.529 -4.560 29.072 1.00 78.25 337 SER A N 1
ATOM 2524 C CA . SER A 1 337 ? -16.105 -5.808 29.729 1.00 78.25 337 SER A CA 1
ATOM 2525 C C . SER A 1 337 ? -16.876 -7.051 29.268 1.00 78.25 337 SER A C 1
ATOM 2527 O O . SER A 1 337 ? -16.429 -8.177 29.498 1.00 78.25 337 SER A O 1
ATOM 2529 N N . LYS A 1 338 ? -18.010 -6.879 28.583 1.00 79.81 338 LYS A N 1
ATOM 2530 C CA . LYS A 1 338 ? -18.805 -7.974 28.000 1.00 79.81 338 LYS A CA 1
ATOM 2531 C C . LYS A 1 338 ? -18.600 -8.120 26.491 1.00 79.81 338 LYS A C 1
ATOM 2533 O O . LYS A 1 338 ? -19.284 -8.917 25.858 1.00 79.81 338 LYS A O 1
ATOM 2538 N N . CYS A 1 339 ? -17.660 -7.367 25.919 1.00 79.19 339 CYS A N 1
ATOM 2539 C CA . CYS A 1 339 ? -17.383 -7.377 24.489 1.00 79.19 339 CYS A CA 1
ATOM 2540 C C . CYS A 1 339 ? -16.810 -8.726 24.034 1.00 79.19 339 CYS A C 1
ATOM 2542 O O . CYS A 1 339 ? -15.814 -9.211 24.579 1.00 79.19 339 CYS A O 1
ATOM 2544 N N . SER A 1 340 ? -17.454 -9.327 23.034 1.00 80.06 340 SER A N 1
ATOM 2545 C CA . SER A 1 340 ? -17.010 -10.573 22.408 1.00 80.06 340 SER A CA 1
ATOM 2546 C C . SER A 1 340 ? -15.781 -10.346 21.510 1.00 80.06 340 SER A C 1
ATOM 2548 O O . SER A 1 340 ? -15.584 -9.240 20.999 1.00 80.06 340 SER A O 1
ATOM 2550 N N . PRO A 1 341 ? -14.962 -11.381 21.236 1.00 75.88 341 PRO A N 1
ATOM 2551 C CA . PRO A 1 341 ? -13.820 -11.260 20.324 1.00 75.88 341 PRO A CA 1
ATOM 2552 C C . PRO A 1 341 ? -14.191 -10.736 18.927 1.00 75.88 341 PRO A C 1
ATOM 2554 O O . PRO A 1 341 ? -13.423 -9.974 18.342 1.00 75.88 341 PRO A O 1
ATOM 2557 N N . ALA A 1 342 ? -15.379 -11.093 18.424 1.00 76.94 342 ALA A N 1
ATOM 2558 C CA . ALA A 1 342 ? -15.897 -10.615 17.141 1.00 76.94 342 ALA A CA 1
ATOM 2559 C C . ALA A 1 342 ? -16.174 -9.103 17.164 1.00 76.94 342 ALA A C 1
ATOM 2561 O O . ALA A 1 342 ? -15.684 -8.375 16.307 1.00 76.94 342 ALA A O 1
ATOM 2562 N N . GLN A 1 343 ? -16.848 -8.608 18.205 1.00 81.38 343 GLN A N 1
ATOM 2563 C CA . GLN A 1 343 ? -17.100 -7.173 18.371 1.00 81.38 343 GLN A CA 1
ATOM 2564 C C . GLN A 1 343 ? -15.800 -6.373 18.541 1.00 81.38 343 GLN A C 1
ATOM 2566 O O . GLN A 1 343 ? -15.688 -5.260 18.036 1.00 81.38 343 GLN A O 1
ATOM 2571 N N . LEU A 1 344 ? -14.778 -6.937 19.198 1.00 79.19 344 LEU A N 1
ATOM 2572 C CA . LEU A 1 344 ? -13.453 -6.307 19.271 1.00 79.19 344 LEU A CA 1
ATOM 2573 C C . LEU A 1 344 ? -12.768 -6.232 17.898 1.00 79.19 344 LEU A C 1
ATOM 2575 O O . LEU A 1 344 ? -12.012 -5.293 17.649 1.00 79.19 344 LEU A O 1
ATOM 2579 N N . ALA A 1 345 ? -12.993 -7.205 17.011 1.00 77.50 345 ALA A N 1
ATOM 2580 C CA . ALA A 1 345 ? -12.497 -7.147 15.638 1.00 77.50 345 ALA A CA 1
ATOM 2581 C C . ALA A 1 345 ? -13.212 -6.048 14.836 1.00 77.50 345 ALA A C 1
ATOM 2583 O O . ALA A 1 345 ? -12.535 -5.213 14.236 1.00 77.50 345 ALA A O 1
ATOM 2584 N N . ASP A 1 346 ? -14.543 -5.981 14.919 1.00 80.75 346 ASP A N 1
ATOM 2585 C CA . ASP A 1 346 ? -15.340 -4.952 14.242 1.00 80.75 346 ASP A CA 1
ATOM 2586 C C . ASP A 1 346 ? -14.971 -3.538 14.738 1.00 80.75 346 ASP A C 1
ATOM 2588 O O . ASP A 1 346 ? -14.770 -2.625 13.938 1.00 80.75 346 ASP A O 1
ATOM 2592 N N . LEU A 1 347 ? -14.756 -3.351 16.048 1.00 83.56 347 LEU A N 1
ATOM 2593 C CA . LEU A 1 347 ? -14.287 -2.078 16.613 1.00 83.56 347 LEU A CA 1
ATOM 2594 C C . LEU A 1 347 ? -12.898 -1.667 16.104 1.00 83.56 347 LEU A C 1
ATOM 2596 O O . LEU A 1 347 ? -12.659 -0.482 15.872 1.00 83.56 347 LEU A O 1
ATOM 2600 N N . ARG A 1 348 ? -11.969 -2.612 15.911 1.00 81.50 348 ARG A N 1
ATOM 2601 C CA . ARG A 1 348 ? -10.651 -2.303 15.323 1.00 81.50 348 ARG A CA 1
ATOM 2602 C C . ARG A 1 348 ? -10.772 -1.882 13.868 1.00 81.50 348 ARG A C 1
ATOM 2604 O O . ARG A 1 348 ? -10.105 -0.936 13.449 1.00 81.50 348 ARG A O 1
ATOM 2611 N N . ALA A 1 349 ? -11.607 -2.583 13.112 1.00 78.62 349 ALA A N 1
ATOM 2612 C CA . ALA A 1 349 ? -11.833 -2.276 11.712 1.00 78.62 349 ALA A CA 1
ATOM 2613 C C . ALA A 1 349 ? -12.491 -0.893 11.564 1.00 78.62 349 ALA A C 1
ATOM 2615 O O . ALA A 1 349 ? -12.065 -0.070 10.751 1.00 78.62 349 ALA A O 1
ATOM 2616 N N . LEU A 1 350 ? -13.431 -0.583 12.457 1.00 82.62 350 LEU A N 1
ATOM 2617 C CA . LEU A 1 350 ? -14.054 0.724 12.570 1.00 82.62 350 LEU A CA 1
ATOM 2618 C C . LEU A 1 350 ? -13.059 1.831 12.948 1.00 82.62 350 LEU A C 1
ATOM 2620 O O . LEU A 1 350 ? -13.057 2.891 12.323 1.00 82.62 350 LEU A O 1
ATOM 2624 N N . TYR A 1 351 ? -12.183 1.587 13.928 1.00 84.75 351 TYR A N 1
ATOM 2625 C CA . TYR A 1 351 ? -11.113 2.518 14.295 1.00 84.75 351 TYR A CA 1
ATOM 2626 C C . TYR A 1 351 ? -10.219 2.846 13.093 1.00 84.75 351 TYR A C 1
ATOM 2628 O O . TYR A 1 351 ? -9.936 4.017 12.839 1.00 84.75 351 TYR A O 1
ATOM 2636 N N . ALA A 1 352 ? -9.812 1.830 12.323 1.00 79.31 352 ALA A N 1
ATOM 2637 C CA . ALA A 1 352 ? -9.016 2.028 11.116 1.00 79.31 352 ALA A CA 1
ATOM 2638 C C . ALA A 1 352 ? -9.763 2.889 10.083 1.00 79.31 352 ALA A C 1
ATOM 2640 O O . ALA A 1 352 ? -9.192 3.852 9.576 1.00 79.31 352 ALA A O 1
ATOM 2641 N N . ALA A 1 353 ? -11.049 2.614 9.842 1.00 76.31 353 ALA A N 1
ATOM 2642 C CA . ALA A 1 353 ? -11.871 3.393 8.916 1.00 76.31 353 ALA A CA 1
ATOM 2643 C C . ALA A 1 353 ? -12.029 4.866 9.343 1.00 76.31 353 ALA A C 1
ATOM 2645 O O . ALA A 1 353 ? -12.018 5.757 8.490 1.00 76.31 353 ALA A O 1
ATOM 2646 N N . VAL A 1 354 ? -12.159 5.140 10.648 1.00 82.25 354 VAL A N 1
ATOM 2647 C CA . VAL A 1 354 ? -12.245 6.514 11.176 1.00 82.25 354 VAL A CA 1
ATOM 2648 C C . VAL A 1 354 ? -10.893 7.223 11.093 1.00 82.25 354 VAL A C 1
ATOM 2650 O O . VAL A 1 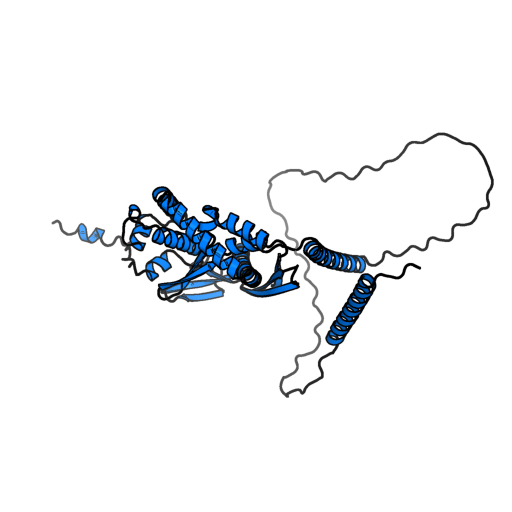354 ? -10.826 8.359 10.627 1.00 82.25 354 VAL A O 1
ATOM 2653 N N . ARG A 1 355 ? -9.805 6.557 11.497 1.00 80.94 355 ARG A N 1
ATOM 2654 C CA . ARG A 1 355 ? -8.441 7.103 11.433 1.00 80.94 355 ARG A CA 1
ATOM 2655 C C . ARG A 1 355 ? -8.040 7.454 10.000 1.00 80.94 355 ARG A C 1
ATOM 2657 O O . ARG A 1 355 ? -7.423 8.490 9.774 1.00 80.94 355 ARG A O 1
ATOM 2664 N N . ASP A 1 356 ? -8.411 6.609 9.042 1.00 71.19 356 ASP A N 1
ATOM 2665 C CA . ASP A 1 356 ? -8.090 6.790 7.624 1.00 71.19 356 ASP A CA 1
ATOM 2666 C C . ASP A 1 356 ? -9.046 7.786 6.926 1.00 71.19 356 ASP A C 1
ATOM 2668 O O . ASP A 1 356 ? -8.927 8.033 5.723 1.00 71.19 356 ASP A O 1
ATOM 2672 N N . GLY A 1 357 ? -9.991 8.376 7.671 1.00 69.81 357 GLY A N 1
ATOM 2673 C CA . GLY A 1 357 ? -10.916 9.402 7.189 1.00 69.81 357 GLY A CA 1
ATOM 2674 C C . GLY A 1 357 ? -11.996 8.883 6.238 1.00 69.81 357 GLY A C 1
ATOM 2675 O O . GLY A 1 357 ? -12.621 9.676 5.534 1.00 69.81 357 GLY A O 1
ATOM 2676 N N . GLU A 1 358 ? -12.226 7.567 6.184 1.00 69.62 358 GLU A N 1
ATOM 2677 C CA . GLU A 1 358 ? -13.274 6.973 5.343 1.00 69.62 358 GLU A CA 1
ATOM 2678 C C . GLU A 1 358 ? -14.673 7.168 5.932 1.00 69.62 358 GLU A C 1
ATOM 2680 O O . GLU A 1 358 ? -15.660 7.234 5.197 1.00 69.62 358 GLU A O 1
ATOM 2685 N N . THR A 1 359 ? -14.753 7.261 7.258 1.00 71.94 359 THR A N 1
ATOM 2686 C CA . THR A 1 359 ? -15.973 7.558 8.005 1.00 71.94 359 THR A CA 1
ATOM 2687 C C . THR A 1 359 ? -15.649 8.444 9.208 1.00 71.94 359 THR A C 1
ATOM 2689 O O . THR A 1 359 ? -14.490 8.678 9.537 1.00 71.94 359 THR A O 1
ATOM 2692 N N . THR A 1 360 ? -16.677 8.961 9.873 1.00 80.69 360 THR A N 1
ATOM 2693 C CA . THR A 1 360 ? -16.530 9.692 11.139 1.00 80.69 360 THR A CA 1
ATOM 2694 C C . THR A 1 360 ? -17.281 8.949 12.229 1.00 80.69 360 THR A C 1
ATOM 2696 O O . THR A 1 360 ? -18.318 8.349 11.953 1.00 80.69 360 THR A O 1
ATOM 2699 N N . TRP A 1 361 ? -16.801 9.016 13.472 1.00 81.69 361 TRP A N 1
ATOM 2700 C CA . TRP A 1 361 ? -17.483 8.383 14.607 1.00 81.69 361 TRP A CA 1
ATOM 2701 C C . TRP A 1 361 ? -18.957 8.812 14.718 1.00 81.69 361 TRP A C 1
ATOM 2703 O O . TRP A 1 361 ? -19.841 7.981 14.907 1.00 81.69 361 TRP A O 1
ATOM 2713 N N . ALA A 1 362 ? -19.235 10.098 14.483 1.00 77.31 362 ALA A N 1
ATOM 2714 C CA . ALA A 1 362 ? -20.596 10.627 14.445 1.00 77.31 362 ALA A CA 1
ATOM 2715 C C . ALA A 1 362 ? -21.459 9.951 13.365 1.00 77.31 362 ALA A C 1
ATOM 2717 O O . ALA A 1 362 ? -22.575 9.530 13.647 1.00 77.31 362 ALA A O 1
ATOM 2718 N N . ALA A 1 363 ? -20.937 9.789 12.145 1.00 74.19 363 ALA A N 1
ATOM 2719 C CA . ALA A 1 363 ? -21.664 9.103 11.076 1.00 74.19 363 ALA A CA 1
ATOM 2720 C C . ALA A 1 363 ? -21.923 7.623 11.397 1.00 74.19 363 ALA A C 1
ATOM 2722 O O . ALA A 1 363 ? -22.928 7.066 10.963 1.00 74.19 363 ALA A O 1
ATOM 2723 N N . VAL A 1 364 ? -21.033 6.990 12.160 1.00 76.88 364 VAL A N 1
ATOM 2724 C CA . VAL A 1 364 ? -21.163 5.583 12.546 1.00 76.88 364 VAL A CA 1
ATOM 2725 C C . VAL A 1 364 ? -22.260 5.392 13.589 1.00 76.88 364 VAL A C 1
ATOM 2727 O O . VAL A 1 364 ? -23.077 4.492 13.422 1.00 76.88 364 VAL A O 1
ATOM 2730 N N . LEU A 1 365 ? -22.319 6.249 14.615 1.00 76.00 365 LEU A N 1
ATOM 2731 C CA . LEU A 1 365 ? -23.379 6.212 15.632 1.00 76.00 365 LEU A CA 1
ATOM 2732 C C . LEU A 1 365 ? -24.773 6.452 15.034 1.00 76.00 365 LEU A C 1
ATOM 2734 O O . LEU A 1 365 ? -25.738 5.787 15.412 1.00 76.00 365 LEU A O 1
ATOM 2738 N N . GLU A 1 366 ? -24.873 7.372 14.074 1.00 70.44 366 GLU A N 1
ATOM 2739 C CA . GLU A 1 366 ? -26.118 7.625 13.343 1.00 70.44 366 GLU A CA 1
ATOM 2740 C C . GLU A 1 366 ? -26.511 6.419 12.472 1.00 70.44 366 GLU A C 1
ATOM 2742 O O . GLU A 1 366 ? -27.671 6.010 12.453 1.00 70.44 366 GLU A O 1
ATOM 2747 N N . ALA A 1 367 ? -25.542 5.790 11.795 1.00 67.75 367 ALA A N 1
ATOM 2748 C CA . ALA A 1 367 ? -25.784 4.604 10.973 1.00 67.75 367 ALA A CA 1
ATOM 2749 C C . ALA A 1 367 ? -26.149 3.354 11.793 1.00 67.75 367 ALA A C 1
ATOM 2751 O O . ALA A 1 367 ? -26.874 2.494 11.292 1.00 67.75 367 ALA A O 1
ATOM 2752 N N . SER A 1 368 ? -25.675 3.243 13.037 1.00 62.88 368 SER A N 1
ATOM 2753 C CA . SER A 1 368 ? -25.999 2.132 13.938 1.00 62.88 368 SER A CA 1
ATOM 2754 C C . SER A 1 368 ? -27.330 2.310 14.675 1.00 62.88 368 SER A C 1
ATOM 2756 O O . SER A 1 368 ? -27.693 1.459 15.482 1.00 62.88 368 SER A O 1
ATOM 2758 N N . GLY A 1 369 ? -28.067 3.402 14.424 1.00 50.81 369 GLY A N 1
ATOM 2759 C CA . GLY A 1 369 ? -29.344 3.683 15.085 1.00 50.81 369 GLY A CA 1
ATOM 2760 C C . GLY A 1 369 ? -29.211 4.016 16.576 1.00 50.81 369 GLY A C 1
ATOM 2761 O O . GLY A 1 369 ? -30.214 4.035 17.292 1.00 50.81 369 GLY A O 1
ATOM 2762 N N . ALA A 1 370 ? -27.997 4.307 17.057 1.00 48.34 370 ALA A N 1
ATOM 2763 C CA . ALA A 1 370 ? -27.730 4.688 18.440 1.00 48.34 370 ALA A CA 1
ATOM 2764 C C . ALA A 1 370 ? -28.080 6.172 18.650 1.00 48.34 370 ALA A C 1
ATOM 2766 O O . ALA A 1 370 ? -27.205 7.017 18.840 1.00 48.34 370 ALA A O 1
ATOM 2767 N N . SER A 1 371 ? -29.383 6.471 18.588 1.00 30.38 371 SER A N 1
ATOM 2768 C CA . SER A 1 371 ? -29.991 7.802 18.709 1.00 30.38 371 SER A CA 1
ATOM 2769 C C . SER A 1 371 ? -29.215 8.739 19.643 1.00 30.38 371 SER A C 1
ATOM 2771 O O . SER A 1 371 ? -29.026 8.491 20.843 1.00 30.38 371 SER A O 1
ATOM 2773 N N . THR A 1 372 ? -28.721 9.837 19.080 1.00 34.28 372 THR A N 1
ATOM 2774 C CA . THR A 1 372 ? -28.280 11.006 19.828 1.00 34.28 372 THR A CA 1
ATOM 2775 C C . THR A 1 372 ? -29.523 11.774 20.284 1.00 34.28 372 THR A C 1
ATOM 2777 O O . THR A 1 372 ? -30.156 12.501 19.526 1.00 34.28 372 THR A O 1
ATOM 2780 N N . ALA A 1 373 ? -29.887 11.640 21.563 1.00 26.45 373 ALA A N 1
ATOM 2781 C CA . ALA A 1 373 ? -30.664 12.694 22.204 1.00 26.45 373 ALA A CA 1
ATOM 2782 C C . ALA A 1 373 ? -29.789 13.966 22.217 1.00 26.45 373 ALA A C 1
ATOM 2784 O O . ALA A 1 373 ? -28.623 13.880 22.619 1.00 26.45 373 ALA A O 1
ATOM 2785 N N . PRO A 1 374 ? -30.287 15.126 21.760 1.00 34.16 374 PRO A N 1
ATOM 2786 C CA . PRO A 1 374 ? -29.479 16.332 21.675 1.00 34.16 374 PRO A CA 1
ATOM 2787 C C . PRO A 1 374 ? -29.110 16.807 23.082 1.00 34.16 374 PRO A C 1
ATOM 2789 O O . PRO A 1 374 ? -29.979 17.108 23.902 1.00 34.16 374 PRO A O 1
ATOM 2792 N N . SER A 1 375 ? -27.810 16.915 23.356 1.00 31.06 375 SER A N 1
ATOM 2793 C CA . SER A 1 375 ? -27.296 17.666 24.498 1.00 31.06 375 SER A CA 1
ATOM 2794 C C . SER A 1 375 ? -27.587 19.149 24.261 1.00 31.06 375 SER A C 1
ATOM 2796 O O . SER A 1 375 ? -26.796 19.869 23.650 1.00 31.06 375 SER A O 1
ATOM 2798 N N . GLY A 1 376 ? -28.766 19.591 24.693 1.00 27.06 376 GLY A N 1
ATOM 2799 C CA . GLY A 1 376 ? -29.151 20.993 24.702 1.00 27.06 376 GLY A CA 1
ATOM 2800 C C . GLY A 1 376 ? -28.254 21.777 25.653 1.00 27.06 376 GLY A C 1
ATOM 2801 O O . GLY A 1 376 ? -28.479 21.809 26.859 1.00 27.06 376 GLY A O 1
ATOM 2802 N N . THR A 1 377 ? -27.247 22.447 25.104 1.00 38.31 377 THR A N 1
ATOM 2803 C CA . THR A 1 377 ? -26.640 23.618 25.731 1.00 38.31 377 THR A CA 1
ATOM 2804 C C . THR A 1 377 ? -27.653 24.757 25.662 1.00 38.31 377 THR A C 1
ATOM 2806 O O . THR A 1 377 ? -27.775 25.426 24.639 1.00 38.31 377 THR A O 1
ATOM 2809 N N . GLY A 1 378 ? -28.410 24.954 26.737 1.00 28.97 378 GLY A N 1
ATOM 2810 C CA . GLY A 1 378 ? -29.344 26.065 26.873 1.00 28.97 378 GLY A CA 1
ATOM 2811 C C . GLY A 1 378 ? -29.534 26.403 28.342 1.00 28.97 378 GLY A C 1
ATOM 2812 O O . GLY A 1 378 ? -30.201 25.685 29.079 1.00 28.97 378 GLY A O 1
ATOM 2813 N N . THR A 1 379 ? -28.958 27.519 28.776 1.00 38.56 379 THR A N 1
ATOM 2814 C CA . THR A 1 379 ? -29.091 28.094 30.125 1.00 38.56 379 THR A CA 1
ATOM 2815 C C . THR A 1 379 ? -30.503 28.617 30.445 1.00 38.56 379 THR A C 1
ATOM 2817 O O . THR A 1 379 ? -30.682 29.370 31.400 1.00 38.56 379 THR A O 1
ATOM 2820 N N . ASP A 1 380 ? -31.524 28.201 29.697 1.00 38.25 380 ASP A N 1
ATOM 2821 C CA . ASP A 1 380 ? -32.907 28.662 29.851 1.00 38.25 380 ASP A CA 1
ATOM 2822 C C . ASP A 1 380 ? -33.696 27.866 30.905 1.00 38.25 380 ASP A C 1
ATOM 2824 O O . ASP A 1 380 ? -34.700 28.347 31.429 1.00 38.25 380 ASP A O 1
ATOM 2828 N N . GLY A 1 381 ? -33.203 26.691 31.317 1.00 37.03 381 GLY A N 1
ATOM 2829 C CA . GLY A 1 381 ? -33.824 25.883 32.376 1.00 37.03 381 GLY A CA 1
ATOM 2830 C C . GLY A 1 381 ? -33.616 26.415 33.802 1.00 37.03 381 GLY A C 1
ATOM 2831 O O . GLY A 1 381 ? -34.409 26.118 34.693 1.00 37.03 381 GLY A O 1
ATOM 2832 N N . LEU A 1 382 ? -32.586 27.239 34.041 1.00 39.03 382 LEU A N 1
ATOM 2833 C CA . LEU A 1 382 ? -32.219 27.664 35.400 1.00 39.03 382 LEU A CA 1
ATOM 2834 C C . LEU A 1 382 ? -33.089 28.821 35.932 1.00 39.03 382 LEU A C 1
ATOM 2836 O O . LEU A 1 382 ? -33.256 28.960 37.142 1.00 39.03 382 LEU A O 1
ATOM 2840 N N . LYS A 1 383 ? -33.714 29.619 35.052 1.00 42.44 383 LYS A N 1
ATOM 2841 C CA . LYS A 1 383 ? -34.621 30.711 35.464 1.00 42.44 383 LYS A CA 1
ATOM 2842 C C . LYS A 1 383 ? -36.028 30.231 35.832 1.00 42.44 383 LYS A C 1
ATOM 2844 O O . LYS A 1 383 ? -36.690 30.875 36.640 1.00 42.44 383 LYS A O 1
ATOM 2849 N N . ALA A 1 384 ? -36.470 29.084 35.313 1.00 40.56 384 ALA A N 1
ATOM 2850 C CA . ALA A 1 384 ? -37.787 28.526 35.629 1.00 40.56 384 ALA A CA 1
ATOM 2851 C C . ALA A 1 384 ? -37.844 27.849 37.016 1.00 40.56 384 ALA A C 1
ATOM 2853 O O . ALA A 1 384 ? -38.919 27.745 37.606 1.00 40.56 384 ALA A O 1
ATOM 2854 N N . ALA A 1 385 ? -36.697 27.437 37.568 1.00 41.84 385 ALA A N 1
ATOM 2855 C CA . ALA A 1 385 ? -36.614 26.750 38.860 1.00 41.84 385 ALA A CA 1
ATOM 2856 C C . ALA A 1 385 ? -36.522 27.692 40.081 1.00 41.84 385 ALA A C 1
ATOM 2858 O O . ALA A 1 385 ? -36.788 27.254 41.198 1.00 41.84 385 ALA A O 1
ATOM 2859 N N . LEU A 1 386 ? -36.201 28.982 39.895 1.00 46.91 386 LEU A N 1
ATOM 2860 C CA . LEU A 1 386 ? -36.093 29.959 40.995 1.00 46.91 386 LEU A CA 1
ATOM 2861 C C . LEU A 1 386 ? -37.347 30.829 41.223 1.00 46.91 386 LEU A C 1
ATOM 2863 O O . LEU A 1 386 ? -37.387 31.580 42.190 1.00 46.91 386 LEU A O 1
ATOM 2867 N N . GLY A 1 387 ? -38.384 30.722 40.384 1.00 43.06 387 GLY A N 1
ATOM 2868 C CA . GLY A 1 387 ? -39.589 31.566 40.467 1.00 43.06 387 GLY A CA 1
ATOM 2869 C C . GLY A 1 387 ? -40.777 30.994 41.257 1.00 43.06 387 GLY A C 1
ATOM 2870 O O . GLY A 1 387 ? -41.840 31.604 41.255 1.00 43.06 387 GLY A O 1
ATOM 2871 N N . LYS A 1 388 ? -40.651 29.822 41.899 1.00 48.06 388 LYS A N 1
ATOM 2872 C CA . LYS A 1 388 ? -41.773 29.123 42.573 1.00 48.06 388 LYS A CA 1
ATOM 2873 C C . LYS A 1 388 ? -41.583 28.895 44.080 1.00 48.06 388 LYS A C 1
ATOM 2875 O O . LYS A 1 388 ? -42.011 27.880 44.622 1.00 48.06 388 LYS A O 1
ATOM 2880 N N . LYS A 1 389 ? -40.967 29.853 44.772 1.00 43.62 389 LYS A N 1
ATOM 2881 C CA . LYS A 1 389 ? -41.061 29.970 46.237 1.00 43.62 389 LYS A CA 1
ATOM 2882 C C . LYS A 1 389 ? -41.357 31.414 46.631 1.00 43.62 389 LYS A C 1
ATOM 2884 O O . LYS A 1 389 ? -40.437 32.204 46.821 1.00 43.62 389 LYS A O 1
ATOM 2889 N N . SER A 1 390 ? -42.641 31.737 46.742 1.00 36.62 390 SER A N 1
ATOM 2890 C CA . SER A 1 390 ? -43.214 32.741 47.650 1.00 36.62 390 SER A CA 1
ATOM 2891 C C . SER A 1 390 ? -44.696 32.454 47.810 1.00 36.62 390 SER A C 1
ATOM 2893 O O . SER A 1 390 ? -45.338 32.197 46.765 1.00 36.62 390 SER A O 1
#

Radius of gyration: 34.97 Å; chains: 1; bounding box: 116×76×92 Å

Organism: NCBI:txid412755